Protein AF-A0A179GJX8-F1 (afdb_monomer_lite)

Secondary structure (DSSP, 8-state):
-HHHHHHHHHHHHHHHHHHHHHHHHHHHHHHHHHHHHT------HHHHHHHHHHHHHHHHHHHHHHTT-BS---TTTGGGS-TTHHHH-SHHHHHHHHHHHHHHHIIIIITT-S-TTS-HHHHHHHHHHHHHHHHGGGG--SHHHHHHHHHHHHHHHHHHHHHHHHHHTT-HHHHHHHHHHHHHHHHHHHHTTBPSSPPTTHHHHHHHHHHHHHHHHTTGGG-SS------PPTTS---TTT-PPP---PPPPGGGTTS----------------------TTSTTTHHHHTTTTT---HHHHHHHHHHHHHHHHHHHHHHHTTTSSGGGGGG-SEEEEHHHHHHHHHHHHHHHHTS--SS----TTS-SEEEE-SSEEEEE-TTT--EEEEE-SS----HHHHHHHHHHHHH-TT-HHHHHHHHHHHHHHHHS-HHHHHHHHHHHHHHHHHHHHHHHHHHHHHHHHHHHHHHHHSS----TTHHHHHHHHHHHHHHHHHHHHHHHHHHSHHHHHT--PPPPHHHHHHHHHHHHHHHHHHHHHHHHHTTSSS-SS-------HHHHHHHHGGGS--S----HHHHHHHHHHHHHHHHHHH-TT--HHHHB-SGGGGGGTSPPP-S-GGGS-SEEEE-SSSHHHHHHHHTT----TT--TTPEEEEEEEE-SS-TTS-EE--HHHHHHHHHTTT-SSEEEEEEEEE-TTSS-EEEEEESTHHHHHTTSEEEETTTTEEEE--

Structure (mmCIF, N/CA/C/O backbone):
data_AF-A0A179GJX8-F1
#
_entry.id   AF-A0A179GJX8-F1
#
loop_
_atom_site.group_PDB
_atom_site.id
_atom_site.type_symbol
_atom_site.label_atom_id
_atom_site.label_alt_id
_atom_site.label_comp_id
_atom_site.label_asym_id
_atom_site.label_entity_id
_atom_site.label_seq_id
_atom_site.pdbx_PDB_ins_code
_atom_site.Cartn_x
_atom_site.Cartn_y
_atom_site.Cartn_z
_atom_site.occupancy
_atom_site.B_iso_or_equiv
_atom_site.auth_seq_id
_atom_site.auth_comp_id
_atom_site.auth_asym_id
_atom_site.auth_atom_id
_atom_site.pdbx_PDB_model_num
ATOM 1 N N . MET A 1 1 ? -10.638 -59.135 61.154 1.00 53.75 1 MET A N 1
ATOM 2 C CA . MET A 1 1 ? -10.269 -59.467 59.758 1.00 53.75 1 MET A CA 1
ATOM 3 C C . MET A 1 1 ? -9.976 -58.247 58.874 1.00 53.75 1 MET A C 1
ATOM 5 O O . MET A 1 1 ? -9.073 -58.358 58.064 1.00 53.75 1 MET A O 1
ATOM 9 N N . GLY A 1 2 ? -10.603 -57.072 59.049 1.00 57.56 2 GLY A N 1
ATOM 10 C CA . GLY A 1 2 ? -10.430 -55.933 58.114 1.00 57.56 2 GLY A CA 1
ATOM 11 C C . GLY A 1 2 ? -9.071 -55.199 58.076 1.00 57.56 2 GLY A C 1
ATOM 12 O O . GLY A 1 2 ? -8.809 -54.467 57.133 1.00 57.56 2 GLY A O 1
ATOM 13 N N . ASN A 1 3 ? -8.172 -55.381 59.051 1.00 59.50 3 ASN A N 1
ATOM 14 C CA . ASN A 1 3 ? -6.909 -54.614 59.110 1.00 59.50 3 ASN A CA 1
ATOM 15 C C . ASN A 1 3 ? -5.801 -55.181 58.183 1.00 59.50 3 ASN A C 1
ATOM 17 O O . ASN A 1 3 ? -4.917 -54.456 57.735 1.00 59.50 3 ASN A O 1
ATOM 21 N N . LEU A 1 4 ? -5.859 -56.476 57.848 1.00 67.50 4 LEU A N 1
ATOM 22 C CA . LEU A 1 4 ? -4.902 -57.116 56.929 1.00 67.50 4 LEU A CA 1
ATOM 23 C C . LEU A 1 4 ? -5.184 -56.778 55.459 1.00 67.50 4 LEU A C 1
ATOM 25 O O . LEU A 1 4 ? -4.252 -56.599 54.679 1.00 67.50 4 LEU A O 1
ATOM 29 N N . GLU A 1 5 ? -6.456 -56.646 55.095 1.00 67.19 5 GLU A N 1
ATOM 30 C CA . GLU A 1 5 ? -6.888 -56.358 53.725 1.00 67.19 5 GLU A CA 1
ATOM 31 C C . GLU A 1 5 ? -6.576 -54.912 53.318 1.00 67.19 5 GLU A C 1
ATOM 33 O O . GLU A 1 5 ? -6.056 -54.670 52.231 1.00 67.19 5 GLU A O 1
ATOM 38 N N . VAL A 1 6 ? -6.751 -53.961 54.242 1.00 75.75 6 VAL A N 1
ATOM 39 C CA . VAL A 1 6 ? -6.352 -52.557 54.044 1.00 75.75 6 VAL A CA 1
ATOM 40 C C . VAL A 1 6 ? -4.839 -52.426 53.858 1.00 75.75 6 VAL A C 1
ATOM 42 O O . VAL A 1 6 ? -4.387 -51.699 52.976 1.00 75.75 6 VAL A O 1
ATOM 45 N N . LYS A 1 7 ? -4.035 -53.161 54.640 1.00 78.12 7 LYS A N 1
ATOM 46 C CA . LYS A 1 7 ? -2.575 -53.180 54.457 1.00 78.12 7 LYS A CA 1
ATOM 47 C C . LYS A 1 7 ? -2.188 -53.750 53.099 1.00 78.12 7 LYS A C 1
ATOM 49 O O . LYS A 1 7 ? -1.328 -53.177 52.440 1.00 78.12 7 LYS A O 1
ATOM 54 N N . ARG A 1 8 ? -2.827 -54.839 52.668 1.00 81.56 8 ARG A N 1
ATOM 55 C CA . ARG A 1 8 ? -2.578 -55.432 51.350 1.00 81.56 8 ARG A CA 1
ATOM 56 C C . ARG A 1 8 ? -2.873 -54.438 50.227 1.00 81.56 8 ARG A C 1
ATOM 58 O O . ARG A 1 8 ? -1.997 -54.206 49.406 1.00 81.56 8 ARG A O 1
ATOM 65 N N . LEU A 1 9 ? -4.040 -53.791 50.249 1.00 77.00 9 LEU A N 1
ATOM 66 C CA . LEU A 1 9 ? -4.412 -52.774 49.257 1.00 77.00 9 LEU A CA 1
ATOM 67 C C . LEU A 1 9 ? -3.448 -51.579 49.253 1.00 77.00 9 LEU A C 1
ATOM 69 O O . LEU A 1 9 ? -3.100 -51.071 48.190 1.00 77.00 9 LEU A O 1
ATOM 73 N N . TYR A 1 10 ? -2.967 -51.157 50.425 1.00 81.31 10 TYR A N 1
ATOM 74 C CA . TYR A 1 10 ? -1.963 -50.099 50.535 1.00 81.31 10 TYR A CA 1
ATOM 75 C C . TYR A 1 10 ? -0.618 -50.496 49.902 1.00 81.31 10 TYR A C 1
ATOM 77 O O . TYR A 1 10 ? -0.030 -49.707 49.162 1.00 81.31 10 TYR A O 1
ATOM 85 N N . PHE A 1 11 ? -0.125 -51.712 50.163 1.00 86.56 11 PHE A N 1
ATOM 86 C CA . PHE A 1 11 ? 1.140 -52.189 49.594 1.00 86.56 11 PHE A CA 1
ATOM 87 C C . PHE A 1 11 ? 1.039 -52.495 48.094 1.00 86.56 11 PHE A C 1
ATOM 89 O O . PHE A 1 11 ? 1.958 -52.141 47.354 1.00 86.56 11 PHE A O 1
ATOM 96 N N . ASP A 1 12 ? -0.082 -53.055 47.632 1.00 84.31 12 ASP A N 1
ATOM 97 C CA . ASP A 1 12 ? -0.347 -53.273 46.205 1.00 84.31 12 ASP A CA 1
ATOM 98 C C . ASP A 1 12 ? -0.409 -51.925 45.463 1.00 84.31 12 ASP A C 1
ATOM 100 O O . ASP A 1 12 ? 0.271 -51.748 44.450 1.00 84.31 12 ASP A O 1
ATOM 104 N N . GLY A 1 13 ? -1.108 -50.926 46.020 1.00 83.19 13 GLY A N 1
ATOM 105 C CA . GLY A 1 13 ? -1.135 -49.564 45.476 1.00 83.19 13 GLY A CA 1
ATOM 106 C C . GLY A 1 13 ? 0.248 -48.907 45.440 1.00 83.19 13 GLY A C 1
ATOM 107 O O . GLY A 1 13 ? 0.630 -48.315 44.432 1.00 83.19 13 GLY A O 1
ATOM 108 N N . LYS A 1 14 ? 1.050 -49.069 46.501 1.00 87.94 14 LYS A N 1
ATOM 109 C CA . LYS A 1 14 ? 2.432 -48.567 46.540 1.00 87.94 14 LYS A CA 1
ATOM 110 C C . LYS A 1 14 ? 3.302 -49.205 45.451 1.00 87.94 14 LYS A C 1
ATOM 112 O O . LYS A 1 14 ? 4.058 -48.494 44.796 1.00 87.94 14 LYS A O 1
ATOM 117 N N . SER A 1 15 ? 3.166 -50.512 45.222 1.00 87.38 15 SER A N 1
ATOM 118 C CA . SER A 1 15 ? 3.935 -51.225 44.193 1.00 87.38 15 SER A CA 1
ATOM 119 C C . SER A 1 15 ? 3.609 -50.753 42.768 1.00 87.38 15 SER A C 1
ATOM 121 O O . SER A 1 15 ? 4.524 -50.534 41.975 1.00 87.38 15 SER A O 1
ATOM 123 N N . GLN A 1 16 ? 2.329 -50.496 42.463 1.00 84.75 16 GLN A N 1
ATOM 124 C CA . GLN A 1 16 ? 1.913 -49.934 41.173 1.00 84.75 16 GLN A CA 1
ATOM 125 C C . GLN A 1 16 ? 2.453 -48.519 40.959 1.00 84.75 16 GLN A C 1
ATOM 127 O O . GLN A 1 16 ? 2.903 -48.195 39.860 1.00 84.75 16 GLN A O 1
ATOM 132 N N . ILE A 1 17 ? 2.443 -47.684 42.002 1.00 84.56 17 ILE A N 1
ATOM 133 C CA . ILE A 1 17 ? 2.997 -46.325 41.936 1.00 84.56 17 ILE A CA 1
ATOM 134 C C . ILE A 1 17 ? 4.505 -46.371 41.650 1.00 84.56 17 ILE A C 1
ATOM 136 O O . ILE A 1 17 ? 4.984 -45.616 40.806 1.00 84.56 17 ILE A O 1
ATOM 140 N N . GLU A 1 18 ? 5.248 -47.270 42.300 1.00 88.44 18 GLU A N 1
ATOM 141 C CA . GLU A 1 18 ? 6.689 -47.451 42.071 1.00 88.44 18 GLU A CA 1
ATOM 142 C C . GLU A 1 18 ? 6.979 -47.901 40.623 1.00 88.44 18 GLU A C 1
ATOM 144 O O . GLU A 1 18 ? 7.872 -47.366 39.965 1.00 88.44 18 GLU A O 1
ATOM 149 N N . GLN A 1 19 ? 6.172 -48.826 40.086 1.00 88.81 19 GLN A N 1
ATOM 150 C CA . GLN A 1 19 ? 6.297 -49.314 38.709 1.00 88.81 19 GLN A CA 1
ATOM 151 C C . GLN A 1 19 ? 6.002 -48.221 37.670 1.00 88.81 19 GLN A C 1
ATOM 153 O O . GLN A 1 19 ? 6.763 -48.052 36.714 1.00 88.81 19 GLN A O 1
ATOM 158 N N . LEU A 1 20 ? 4.925 -47.453 37.863 1.00 86.25 20 LEU A N 1
ATOM 159 C CA . LEU A 1 20 ? 4.584 -46.311 37.007 1.00 86.25 20 LEU A CA 1
ATOM 160 C C . LEU A 1 20 ? 5.682 -45.244 37.048 1.00 86.25 20 LEU A C 1
ATOM 162 O O . LEU A 1 20 ? 6.050 -44.695 36.011 1.00 86.25 20 LEU A O 1
ATOM 166 N N . ARG A 1 21 ? 6.260 -44.986 38.227 1.00 86.81 21 ARG A N 1
ATOM 167 C CA . ARG A 1 21 ? 7.364 -44.034 38.387 1.00 86.81 21 ARG A CA 1
ATOM 168 C C . ARG A 1 21 ? 8.608 -44.460 37.600 1.00 86.81 21 ARG A C 1
ATOM 170 O O . ARG A 1 21 ? 9.191 -43.624 36.915 1.00 86.81 21 ARG A O 1
ATOM 177 N N . GLY A 1 22 ? 8.957 -45.748 37.617 1.00 89.50 22 GLY A N 1
ATOM 178 C CA . GLY A 1 22 ? 10.059 -46.288 36.809 1.00 89.50 22 GLY A CA 1
ATOM 179 C C . GLY A 1 22 ? 9.810 -46.206 35.294 1.00 89.50 22 GLY A C 1
ATOM 180 O O . GLY A 1 22 ? 10.726 -45.907 34.523 1.00 89.50 22 GLY A O 1
ATOM 181 N N . GLN A 1 23 ? 8.564 -46.401 34.843 1.00 86.25 23 GLN A N 1
ATOM 182 C CA . GLN A 1 23 ? 8.194 -46.198 33.434 1.00 86.25 23 GLN A CA 1
ATOM 183 C C . GLN A 1 23 ? 8.315 -44.729 33.012 1.00 86.25 23 GLN A C 1
ATOM 185 O O . GLN A 1 23 ? 8.828 -44.448 31.928 1.00 86.25 23 GLN A O 1
ATOM 190 N N . VAL A 1 24 ? 7.898 -43.795 33.872 1.00 87.19 24 VAL A N 1
ATOM 191 C CA . VAL A 1 24 ? 8.054 -42.354 33.631 1.00 87.19 24 VAL A CA 1
ATOM 192 C C . VAL A 1 24 ? 9.530 -41.978 33.511 1.00 87.19 24 VAL A C 1
ATOM 194 O O . VAL A 1 24 ? 9.891 -41.287 32.565 1.00 87.19 24 VAL A O 1
ATOM 197 N N . GLU A 1 25 ? 10.394 -42.470 34.400 1.00 86.25 25 GLU A N 1
ATOM 198 C CA . GLU A 1 25 ? 11.838 -42.203 34.348 1.00 86.25 25 GLU A CA 1
ATOM 199 C C . GLU A 1 25 ? 12.485 -42.762 33.069 1.00 86.25 25 GLU A C 1
ATOM 201 O O . GLU A 1 25 ? 13.271 -42.086 32.405 1.00 86.25 25 GLU A O 1
ATOM 206 N N . THR A 1 26 ? 12.089 -43.968 32.651 1.00 83.69 26 THR A N 1
ATOM 207 C CA . THR A 1 26 ? 12.569 -44.579 31.399 1.00 83.69 26 THR A CA 1
ATOM 208 C C . THR A 1 26 ? 12.150 -43.758 30.176 1.00 83.69 26 THR A C 1
ATOM 210 O O . THR A 1 26 ? 12.967 -43.500 29.291 1.00 83.69 26 THR A O 1
ATOM 213 N N . LEU A 1 27 ? 10.893 -43.304 30.133 1.00 81.00 27 LEU A N 1
ATOM 214 C CA . LEU A 1 27 ? 10.385 -42.443 29.062 1.00 81.00 27 LEU A CA 1
ATOM 215 C C . LEU A 1 27 ? 11.071 -41.075 29.064 1.00 81.00 27 LEU A C 1
ATOM 217 O O . LEU A 1 27 ? 11.424 -40.571 28.001 1.00 81.00 27 LEU A O 1
ATOM 221 N N . GLN A 1 28 ? 11.313 -40.493 30.238 1.00 77.75 28 GLN A N 1
ATOM 222 C CA . GLN A 1 28 ? 12.055 -39.241 30.372 1.00 77.75 28 GLN A CA 1
ATOM 223 C C . GLN A 1 28 ? 13.483 -39.378 29.839 1.00 77.75 28 GLN A C 1
ATOM 225 O O . GLN A 1 28 ? 13.916 -38.526 29.066 1.00 77.75 28 GLN A O 1
ATOM 230 N N . ASN A 1 29 ? 14.178 -40.472 30.161 1.00 75.06 29 ASN A N 1
ATOM 231 C CA . ASN A 1 29 ? 15.522 -40.750 29.651 1.00 75.06 29 ASN A CA 1
ATOM 232 C C . ASN A 1 29 ? 15.531 -41.001 28.135 1.00 75.06 29 ASN A C 1
ATOM 234 O O . ASN A 1 29 ? 16.416 -40.507 27.436 1.00 75.06 29 ASN A O 1
ATOM 238 N N . ALA A 1 30 ? 14.530 -41.702 27.594 1.00 72.06 30 ALA A N 1
ATOM 239 C CA . ALA A 1 30 ? 14.387 -41.899 26.150 1.00 72.06 30 ALA A CA 1
ATOM 240 C C . ALA A 1 30 ? 14.127 -40.574 25.409 1.00 72.06 30 ALA A C 1
ATOM 242 O O . ALA A 1 30 ? 14.771 -40.297 24.397 1.00 72.06 30 ALA A O 1
ATOM 243 N N . VAL A 1 31 ? 13.248 -39.718 25.942 1.00 70.94 31 VAL A N 1
ATOM 244 C CA . VAL A 1 31 ? 12.970 -38.376 25.401 1.00 70.94 31 VAL A CA 1
ATOM 245 C C . VAL A 1 31 ? 14.193 -37.463 25.521 1.00 70.94 31 VAL A C 1
ATOM 247 O O . VAL A 1 31 ? 14.487 -36.714 24.591 1.00 70.94 31 VAL A O 1
ATOM 250 N N . ALA A 1 32 ? 14.936 -37.526 26.629 1.00 60.34 32 ALA A N 1
ATOM 251 C CA . ALA A 1 32 ? 16.174 -36.771 26.815 1.00 60.34 32 ALA A CA 1
ATOM 252 C C . ALA A 1 32 ? 17.252 -37.197 25.808 1.00 60.34 32 ALA A C 1
ATOM 254 O O . ALA A 1 32 ? 17.848 -36.340 25.157 1.00 60.34 32 ALA A O 1
ATOM 255 N N . ASN A 1 33 ? 17.446 -38.503 25.605 1.00 63.94 33 ASN A N 1
ATOM 256 C CA . ASN A 1 33 ? 18.374 -39.032 24.602 1.00 63.94 33 ASN A CA 1
ATOM 257 C C . ASN A 1 33 ? 17.953 -38.667 23.173 1.00 63.94 33 ASN A C 1
ATOM 259 O O . ASN A 1 33 ? 18.800 -38.279 22.371 1.00 63.94 33 ASN A O 1
ATOM 263 N N . GLN A 1 34 ? 16.652 -38.702 22.867 1.00 61.28 34 GLN A N 1
ATOM 264 C CA . GLN A 1 34 ? 16.126 -38.235 21.585 1.00 61.28 34 GLN A CA 1
ATOM 265 C C . GLN A 1 34 ? 16.444 -36.748 21.368 1.00 61.28 34 GLN A C 1
ATOM 267 O O . GLN A 1 34 ? 16.989 -36.390 20.326 1.00 61.28 34 GLN A O 1
ATOM 272 N N . ARG A 1 35 ? 16.190 -35.896 22.372 1.00 57.59 35 ARG A N 1
ATOM 273 C CA . ARG A 1 35 ? 16.497 -34.455 22.330 1.00 57.59 35 ARG A CA 1
ATOM 274 C C . ARG A 1 35 ? 17.991 -34.177 22.162 1.00 57.59 35 ARG A C 1
ATOM 276 O O . ARG A 1 35 ? 18.354 -33.296 21.384 1.00 57.59 35 ARG A O 1
ATOM 283 N N . MET A 1 36 ? 18.846 -34.943 22.842 1.00 47.41 36 MET A N 1
ATOM 284 C CA . MET A 1 36 ? 20.302 -34.844 22.698 1.00 47.41 36 MET A CA 1
ATOM 285 C C . MET A 1 36 ? 20.769 -35.274 21.300 1.00 47.41 36 MET A C 1
ATOM 287 O O . MET A 1 36 ? 21.602 -34.590 20.716 1.00 47.41 36 MET A O 1
ATOM 291 N N . SER A 1 37 ? 20.191 -36.331 20.715 1.00 51.16 37 SER A N 1
ATOM 292 C CA . SER A 1 37 ? 20.535 -36.782 19.353 1.00 51.16 37 SER A CA 1
ATOM 293 C C . SER A 1 37 ? 20.114 -35.807 18.241 1.00 51.16 37 SER A C 1
ATOM 295 O O . SER A 1 37 ? 20.730 -35.777 17.182 1.00 51.16 37 SER A O 1
ATOM 297 N N . THR A 1 38 ? 19.105 -34.962 18.483 1.00 52.00 38 THR A N 1
ATOM 298 C CA . THR A 1 38 ? 18.654 -33.908 17.550 1.00 52.00 38 THR A CA 1
ATOM 299 C C . THR A 1 38 ? 19.397 -32.575 17.690 1.00 52.00 38 THR A C 1
ATOM 301 O O . THR A 1 38 ? 19.155 -31.653 16.914 1.00 52.00 38 THR A O 1
ATOM 304 N N . SER A 1 39 ? 20.285 -32.441 18.676 1.00 45.22 39 SER A N 1
ATOM 305 C CA . SER A 1 39 ? 20.996 -31.197 18.982 1.00 45.22 39 SER A CA 1
ATOM 306 C C . SER A 1 39 ? 22.339 -31.135 18.245 1.00 45.22 39 SER A C 1
ATOM 308 O O . SER A 1 39 ? 23.398 -31.341 18.841 1.00 45.22 39 SER A O 1
ATOM 310 N N . HIS A 1 40 ? 22.317 -30.796 16.957 1.00 54.34 40 HIS A N 1
ATOM 311 C CA . HIS A 1 40 ? 23.515 -30.328 16.261 1.00 54.34 40 HIS A CA 1
ATOM 312 C C . HIS A 1 40 ? 23.444 -28.809 16.043 1.00 54.34 40 HIS A C 1
ATOM 314 O O . HIS A 1 40 ? 22.478 -28.295 15.501 1.00 54.34 40 HIS A O 1
ATOM 320 N N . THR A 1 41 ? 24.473 -28.124 16.562 1.00 55.84 41 THR A N 1
ATOM 321 C CA . THR A 1 41 ? 24.857 -26.704 16.403 1.00 55.84 41 THR A CA 1
ATOM 322 C C . THR A 1 41 ? 23.729 -25.686 16.229 1.00 55.84 41 THR A C 1
ATOM 324 O O . THR A 1 41 ? 23.311 -25.421 15.108 1.00 55.84 41 THR A O 1
ATOM 327 N N . MET A 1 42 ? 23.349 -25.028 17.326 1.00 61.97 42 MET A N 1
ATOM 328 C CA . MET A 1 42 ? 22.407 -23.910 17.309 1.00 61.97 42 MET A CA 1
ATOM 329 C C . MET A 1 42 ? 23.176 -22.598 17.444 1.00 61.97 42 MET A C 1
ATOM 331 O O . MET A 1 42 ? 23.763 -22.334 18.496 1.00 61.97 42 MET A O 1
ATOM 335 N N . TRP A 1 43 ? 23.196 -21.777 16.392 1.00 75.69 43 TRP A N 1
ATOM 336 C CA . TRP A 1 43 ? 23.375 -20.347 16.644 1.00 75.69 43 TRP A CA 1
ATOM 337 C C . TRP A 1 43 ? 22.138 -19.885 17.410 1.00 75.69 43 TRP A C 1
ATOM 339 O O . TRP A 1 43 ? 21.014 -20.227 17.038 1.00 75.69 43 TRP A O 1
ATOM 349 N N . ASP A 1 44 ? 22.337 -19.163 18.509 1.00 79.69 44 ASP A N 1
ATOM 350 C CA . ASP A 1 44 ? 21.213 -18.563 19.217 1.00 79.69 44 ASP A CA 1
ATOM 351 C C . ASP A 1 44 ? 20.594 -17.428 18.377 1.00 79.69 44 ASP A C 1
ATOM 353 O O . ASP A 1 44 ? 21.122 -17.013 17.337 1.00 79.69 44 ASP A O 1
ATOM 357 N N . ASP A 1 45 ? 19.429 -16.938 18.799 1.00 82.00 45 ASP A N 1
ATOM 358 C CA . ASP A 1 45 ? 18.725 -15.878 18.067 1.00 82.00 45 ASP A CA 1
ATOM 359 C C . ASP A 1 45 ? 19.550 -14.589 17.986 1.00 82.00 45 ASP A C 1
ATOM 361 O O . ASP A 1 45 ? 19.454 -13.844 17.008 1.00 82.00 45 ASP A O 1
ATOM 365 N N . ASN A 1 46 ? 20.414 -14.347 18.972 1.00 86.56 46 ASN A N 1
ATOM 366 C CA . ASN A 1 46 ? 21.283 -13.182 19.010 1.00 86.56 46 ASN A CA 1
ATOM 367 C C . ASN A 1 46 ? 22.426 -13.277 17.980 1.00 86.56 46 ASN A C 1
ATOM 369 O O . ASN A 1 46 ? 22.756 -12.285 17.329 1.00 86.56 46 ASN A O 1
ATOM 373 N N . GLU A 1 47 ? 22.996 -14.461 17.765 1.00 88.25 47 GLU A N 1
ATOM 374 C CA . GLU A 1 47 ? 23.983 -14.745 16.722 1.00 88.25 47 GLU A CA 1
ATOM 375 C C . GLU A 1 47 ? 23.376 -14.597 15.324 1.00 88.25 47 GLU A C 1
ATOM 377 O O . GLU A 1 47 ? 23.968 -13.932 14.465 1.00 88.25 47 GLU A O 1
ATOM 382 N N . TYR A 1 48 ? 22.174 -15.142 15.092 1.00 88.38 48 TYR A N 1
ATOM 383 C CA . TYR A 1 48 ? 21.460 -14.930 13.827 1.00 88.38 48 TYR A CA 1
ATOM 384 C C . TYR A 1 48 ? 21.184 -13.448 13.590 1.00 88.38 48 TYR A C 1
ATOM 386 O O . TYR A 1 48 ? 21.538 -12.921 12.532 1.00 88.38 48 TYR A O 1
ATOM 394 N N . THR A 1 49 ? 20.639 -12.762 14.594 1.00 89.38 49 THR A N 1
ATOM 395 C CA . THR A 1 49 ? 20.384 -11.317 14.551 1.00 89.38 49 THR A CA 1
ATOM 396 C C . THR A 1 49 ? 21.661 -10.549 14.219 1.00 89.38 49 THR A C 1
ATOM 398 O O . THR A 1 49 ? 21.686 -9.736 13.297 1.00 89.38 49 THR A O 1
ATOM 401 N N . THR A 1 50 ? 22.772 -10.857 14.890 1.00 93.44 50 THR A N 1
ATOM 402 C CA . THR A 1 50 ? 24.067 -10.203 14.666 1.00 93.44 50 THR A CA 1
ATOM 403 C C . THR A 1 50 ? 24.579 -10.413 13.241 1.00 93.44 50 THR A C 1
ATOM 405 O O . THR A 1 50 ? 25.076 -9.474 12.613 1.00 93.44 50 THR A O 1
ATOM 408 N N . ARG A 1 51 ? 24.458 -11.624 12.689 1.00 93.62 51 ARG A N 1
ATOM 409 C CA . ARG A 1 51 ? 24.937 -11.943 11.334 1.00 93.62 51 ARG A CA 1
ATOM 410 C C . ARG A 1 51 ? 24.072 -11.318 10.247 1.00 93.62 51 ARG A C 1
ATOM 412 O O . ARG A 1 51 ? 24.627 -10.739 9.311 1.00 93.62 51 ARG A O 1
ATOM 419 N N . PHE A 1 52 ? 22.749 -11.359 10.389 1.00 93.19 52 PHE A N 1
ATOM 420 C CA . PHE A 1 52 ? 21.845 -10.661 9.474 1.00 93.19 52 PHE A CA 1
ATOM 421 C C . PHE A 1 52 ? 22.015 -9.140 9.557 1.00 93.19 52 PHE A C 1
ATOM 423 O O . PHE A 1 52 ? 22.019 -8.481 8.519 1.00 93.19 52 PHE A O 1
ATOM 430 N N . ASN A 1 53 ? 22.281 -8.580 10.741 1.00 93.69 53 ASN A N 1
ATOM 431 C CA . ASN A 1 53 ? 22.604 -7.160 10.896 1.00 93.69 53 ASN A CA 1
ATOM 432 C C . ASN A 1 53 ? 23.925 -6.783 10.213 1.00 93.69 53 ASN A C 1
ATOM 434 O O . ASN A 1 53 ? 23.995 -5.751 9.546 1.00 93.69 53 ASN A O 1
ATOM 438 N N . ARG A 1 54 ? 24.960 -7.632 10.298 1.00 95.94 54 ARG A N 1
ATOM 439 C CA . ARG A 1 54 ? 26.218 -7.436 9.551 1.00 95.94 54 ARG A CA 1
ATOM 440 C C . ARG A 1 54 ? 25.999 -7.484 8.040 1.00 95.94 54 ARG A C 1
ATOM 442 O O . ARG A 1 54 ? 26.507 -6.615 7.335 1.00 95.94 54 ARG A O 1
ATOM 449 N N . LEU A 1 55 ? 25.217 -8.450 7.552 1.00 96.94 55 LEU A N 1
ATOM 450 C CA . LEU A 1 55 ? 24.856 -8.553 6.135 1.00 96.94 55 LEU A CA 1
ATOM 451 C C . LEU A 1 55 ? 24.076 -7.313 5.668 1.00 96.94 55 LEU A C 1
ATOM 453 O O . LEU A 1 55 ? 24.440 -6.693 4.672 1.00 96.94 55 LEU A O 1
ATOM 457 N N . SER A 1 56 ? 23.059 -6.900 6.426 1.00 94.38 56 SER A N 1
ATOM 458 C CA . SER A 1 56 ? 22.266 -5.692 6.163 1.00 94.38 56 SER A CA 1
ATOM 459 C C . SER A 1 56 ? 23.133 -4.427 6.148 1.00 94.38 56 SER A C 1
ATOM 461 O O . SER A 1 56 ? 22.993 -3.585 5.258 1.00 94.38 56 SER A O 1
ATOM 463 N N . GLY A 1 57 ? 24.088 -4.314 7.078 1.00 95.00 57 GLY A N 1
ATOM 464 C CA . GLY A 1 57 ? 25.053 -3.217 7.135 1.00 95.00 57 GLY A CA 1
ATOM 465 C C . GLY A 1 57 ? 25.982 -3.165 5.918 1.00 95.00 57 GLY A C 1
ATOM 466 O O . GLY A 1 57 ? 26.180 -2.089 5.350 1.00 95.00 57 GLY A O 1
ATOM 467 N N . ALA A 1 58 ? 26.500 -4.314 5.472 1.00 96.69 58 ALA A N 1
ATOM 468 C CA . ALA A 1 58 ? 27.332 -4.406 4.271 1.00 96.69 58 ALA A CA 1
ATOM 469 C C . ALA A 1 58 ? 26.551 -4.004 3.006 1.00 96.69 58 ALA A C 1
ATOM 471 O O . ALA A 1 58 ? 27.032 -3.195 2.211 1.00 96.69 58 ALA A O 1
ATOM 472 N N . ILE A 1 59 ? 25.309 -4.486 2.870 1.00 96.94 59 ILE A N 1
ATOM 473 C CA . ILE A 1 59 ? 24.404 -4.112 1.774 1.00 96.94 59 ILE A CA 1
ATOM 474 C C . ILE A 1 59 ? 24.108 -2.607 1.797 1.00 96.94 59 ILE A C 1
ATOM 476 O O . ILE A 1 59 ? 24.148 -1.954 0.756 1.00 96.94 59 ILE A O 1
ATOM 480 N N . ASN A 1 60 ? 23.851 -2.030 2.973 1.00 94.88 60 ASN A N 1
ATOM 481 C CA . ASN A 1 60 ? 23.605 -0.596 3.115 1.00 94.88 60 ASN A CA 1
ATOM 482 C C . ASN A 1 60 ? 24.824 0.249 2.709 1.00 94.88 60 ASN A C 1
ATOM 484 O O . ASN A 1 60 ? 24.660 1.269 2.044 1.00 94.88 60 ASN A O 1
ATOM 488 N N . ASN A 1 61 ? 26.038 -0.181 3.064 1.00 94.56 61 ASN A N 1
ATOM 489 C CA . ASN A 1 61 ? 27.271 0.505 2.673 1.00 94.56 61 ASN A CA 1
ATOM 490 C C . ASN A 1 61 ? 27.457 0.492 1.146 1.00 94.56 61 ASN A C 1
ATOM 492 O O . ASN A 1 61 ? 27.604 1.552 0.537 1.00 94.56 61 ASN A O 1
ATOM 496 N N . LEU A 1 62 ? 27.340 -0.682 0.510 1.00 95.25 62 LEU A N 1
ATOM 497 C CA . LEU A 1 62 ? 27.380 -0.793 -0.952 1.00 95.25 62 LEU A CA 1
ATOM 498 C C . LEU A 1 62 ? 26.327 0.111 -1.606 1.00 95.25 62 LEU A C 1
ATOM 500 O O . LEU A 1 62 ? 26.655 0.913 -2.480 1.00 95.25 62 LEU A O 1
ATOM 504 N N . ALA A 1 63 ? 25.075 0.009 -1.158 1.00 94.06 63 ALA A N 1
ATOM 505 C CA . ALA A 1 63 ? 23.965 0.769 -1.715 1.00 94.06 63 ALA A CA 1
ATOM 506 C C . ALA A 1 63 ? 24.165 2.284 -1.572 1.00 94.06 63 ALA A C 1
ATOM 508 O O . ALA A 1 63 ? 23.867 3.044 -2.493 1.00 94.06 63 ALA A O 1
ATOM 509 N N . PHE A 1 64 ? 24.719 2.729 -0.441 1.00 91.62 64 PHE A N 1
ATOM 510 C CA . PHE A 1 64 ? 25.085 4.122 -0.241 1.00 91.62 64 PHE A CA 1
ATOM 511 C C . PHE A 1 64 ? 26.173 4.551 -1.228 1.00 91.62 64 PHE A C 1
ATOM 513 O O . PHE A 1 64 ? 26.040 5.615 -1.830 1.00 91.62 64 PHE A O 1
ATOM 520 N N . ASN A 1 65 ? 27.213 3.745 -1.445 1.00 91.56 65 ASN A N 1
ATOM 521 C CA . ASN A 1 65 ? 28.318 4.098 -2.343 1.00 91.56 65 ASN A CA 1
ATOM 522 C C . ASN A 1 65 ? 27.876 4.227 -3.806 1.00 91.56 65 ASN A C 1
ATOM 524 O O . ASN A 1 65 ? 28.333 5.134 -4.495 1.00 91.56 65 ASN A O 1
ATOM 528 N N . ILE A 1 66 ? 26.940 3.390 -4.262 1.00 92.31 66 ILE A N 1
ATOM 529 C CA . ILE A 1 66 ? 26.459 3.411 -5.655 1.00 92.31 66 ILE A CA 1
ATOM 530 C C . ILE A 1 66 ? 25.284 4.374 -5.897 1.00 92.31 66 ILE A C 1
ATOM 532 O O . ILE A 1 66 ? 24.864 4.549 -7.038 1.00 92.31 66 ILE A O 1
ATOM 536 N N . ARG A 1 67 ? 24.744 5.032 -4.858 1.00 91.19 67 ARG A N 1
ATOM 537 C CA . ARG A 1 67 ? 23.479 5.801 -4.918 1.00 91.19 67 ARG A CA 1
ATOM 538 C C . ARG A 1 67 ? 23.416 6.910 -5.978 1.00 91.19 67 ARG A C 1
ATOM 540 O O . ARG A 1 67 ? 22.323 7.294 -6.377 1.00 91.19 67 ARG A O 1
ATOM 547 N N . LYS A 1 68 ? 24.561 7.440 -6.420 1.00 89.12 68 LYS A N 1
ATOM 548 C CA . LYS A 1 68 ? 24.651 8.507 -7.439 1.00 89.12 68 LYS A CA 1
ATOM 549 C C . LYS A 1 68 ? 25.013 7.992 -8.834 1.00 89.12 68 LYS A C 1
ATOM 551 O O . LYS A 1 68 ? 25.116 8.780 -9.765 1.00 89.12 68 LYS A O 1
ATOM 556 N N . ASN A 1 69 ? 25.253 6.694 -8.976 1.00 88.50 69 ASN A N 1
ATOM 557 C CA . ASN A 1 69 ? 25.827 6.103 -10.181 1.00 88.50 69 ASN A CA 1
ATOM 558 C C . ASN A 1 69 ? 24.818 5.266 -10.962 1.00 88.50 69 ASN A C 1
ATOM 560 O O . ASN A 1 69 ? 25.224 4.478 -11.805 1.00 88.50 69 ASN A O 1
ATOM 564 N N . TRP A 1 70 ? 23.527 5.421 -10.691 1.00 88.38 70 TRP A N 1
ATOM 565 C CA . TRP A 1 70 ? 22.475 4.721 -11.412 1.00 88.38 70 TRP A CA 1
ATOM 566 C C . TRP A 1 70 ? 22.260 5.331 -12.794 1.00 88.38 70 TRP A C 1
ATOM 568 O O . TRP A 1 70 ? 22.211 6.551 -12.944 1.00 88.38 70 TRP A O 1
ATOM 578 N N . ARG A 1 71 ? 22.114 4.455 -13.784 1.00 84.56 71 ARG A N 1
ATOM 579 C CA . ARG A 1 71 ? 21.724 4.778 -15.155 1.00 84.56 71 ARG A CA 1
ATOM 580 C C . ARG A 1 71 ? 20.225 4.588 -15.355 1.00 84.56 71 ARG A C 1
ATOM 582 O O . ARG A 1 71 ? 19.573 5.437 -15.946 1.00 84.56 71 ARG A O 1
ATOM 589 N N . CYS A 1 72 ? 19.692 3.466 -14.875 1.00 83.12 72 CYS A N 1
ATOM 590 C CA . CYS A 1 72 ? 18.282 3.111 -15.000 1.00 83.12 72 CYS A CA 1
ATOM 591 C C . CYS A 1 72 ? 17.843 2.193 -13.848 1.00 83.12 72 CYS A C 1
ATOM 593 O O . CYS A 1 72 ? 18.680 1.691 -13.095 1.00 83.12 72 CYS A O 1
ATOM 595 N N . LEU A 1 73 ? 16.532 1.984 -13.702 1.00 83.56 73 LEU A N 1
ATOM 596 C CA . LEU A 1 73 ? 15.946 1.120 -12.674 1.00 83.56 73 LEU A CA 1
ATOM 597 C C . LEU A 1 73 ? 15.483 -0.221 -13.261 1.00 83.56 73 LEU A C 1
ATOM 599 O O . LEU A 1 73 ? 15.095 -0.280 -14.428 1.00 83.56 73 LEU A O 1
ATOM 603 N N . PRO A 1 74 ? 15.458 -1.303 -12.463 1.00 82.12 74 PRO A N 1
ATOM 604 C CA . PRO A 1 74 ? 14.772 -2.527 -12.851 1.00 82.12 74 PRO A CA 1
ATOM 605 C C . PRO A 1 74 ? 13.265 -2.301 -13.031 1.00 82.12 74 PRO A C 1
ATOM 607 O O . PRO A 1 74 ? 12.628 -1.624 -12.224 1.00 82.12 74 PRO A O 1
ATOM 610 N N . GLN A 1 75 ? 12.675 -2.981 -14.015 1.00 75.94 75 GLN A N 1
ATOM 611 C CA . GLN A 1 75 ? 11.256 -2.860 -14.381 1.00 75.94 75 GLN A CA 1
ATOM 612 C C . GLN A 1 75 ? 10.262 -3.063 -13.221 1.00 75.94 75 GLN A C 1
ATOM 614 O O . GLN A 1 75 ? 9.176 -2.495 -13.230 1.00 75.94 75 GLN A O 1
ATOM 619 N N . TRP A 1 76 ? 10.610 -3.884 -12.229 1.00 79.62 76 TRP A N 1
ATOM 620 C CA . TRP A 1 76 ? 9.744 -4.193 -11.085 1.00 79.62 76 TRP A CA 1
ATOM 621 C C . TRP A 1 76 ? 9.758 -3.111 -9.989 1.00 79.62 76 TRP A C 1
ATOM 623 O O . TRP A 1 76 ? 8.922 -3.155 -9.091 1.00 79.62 76 TRP A O 1
ATOM 633 N N . LEU A 1 77 ? 10.692 -2.154 -10.053 1.00 82.44 77 LEU A N 1
ATOM 634 C CA . LEU A 1 77 ? 10.786 -1.011 -9.134 1.00 82.44 77 LEU A CA 1
ATOM 635 C C . LEU A 1 77 ? 10.352 0.309 -9.768 1.00 82.44 77 LEU A C 1
ATOM 637 O O . LEU A 1 77 ? 10.061 1.250 -9.042 1.00 82.44 77 LEU A O 1
ATOM 641 N N . GLU A 1 78 ? 10.291 0.383 -11.094 1.00 73.44 78 GLU A N 1
ATOM 642 C CA . GLU A 1 78 ? 10.031 1.618 -11.840 1.00 73.44 78 GLU A CA 1
ATOM 643 C C . GLU A 1 78 ? 8.742 2.339 -11.400 1.00 73.44 78 GLU A C 1
ATOM 645 O O . GLU A 1 78 ? 8.734 3.558 -11.274 1.00 73.44 78 GLU A O 1
ATOM 650 N N . GLY A 1 79 ? 7.682 1.592 -11.064 1.00 74.44 79 GLY A N 1
ATOM 651 C CA . GLY A 1 79 ? 6.409 2.144 -10.572 1.00 74.44 79 GLY A CA 1
ATOM 652 C C . GLY A 1 79 ? 6.360 2.499 -9.077 1.00 74.44 79 GLY A C 1
ATOM 653 O O . GLY A 1 79 ? 5.338 2.993 -8.608 1.00 74.44 79 GLY A O 1
ATOM 654 N N . TYR A 1 80 ? 7.429 2.240 -8.320 1.00 80.06 80 TYR A N 1
ATOM 655 C CA . TYR A 1 80 ? 7.496 2.419 -6.859 1.00 80.06 80 TYR A CA 1
ATOM 656 C C . TYR A 1 80 ? 8.564 3.434 -6.436 1.00 80.06 80 TYR A C 1
ATOM 658 O O . TYR A 1 80 ? 9.016 3.434 -5.290 1.00 80.06 80 TYR A O 1
ATOM 666 N N . VAL A 1 81 ? 9.002 4.277 -7.370 1.00 80.12 81 VAL A N 1
ATOM 667 C CA . VAL A 1 81 ? 10.094 5.235 -7.189 1.00 80.12 81 VAL A CA 1
ATOM 668 C C . VAL A 1 81 ? 9.664 6.598 -7.733 1.00 80.12 81 VAL A C 1
ATOM 670 O O . VAL A 1 81 ? 8.883 6.676 -8.679 1.00 80.12 81 VAL A O 1
ATOM 673 N N . SER A 1 82 ? 10.143 7.686 -7.125 1.00 80.75 82 SER A N 1
ATOM 674 C CA . SER A 1 82 ? 9.830 9.041 -7.587 1.00 80.75 82 SER A CA 1
ATOM 675 C C . SER A 1 82 ? 10.446 9.334 -8.968 1.00 80.75 82 SER A C 1
ATOM 677 O O . SER A 1 82 ? 11.537 8.859 -9.293 1.00 80.75 82 SER A O 1
ATOM 679 N N . ALA A 1 83 ? 9.777 10.158 -9.785 1.00 70.06 83 ALA A N 1
ATOM 680 C CA . ALA A 1 83 ? 10.225 10.479 -11.147 1.00 70.06 83 ALA A CA 1
ATOM 681 C C . ALA A 1 83 ? 11.609 11.166 -11.201 1.00 70.06 83 ALA A C 1
ATOM 683 O O . ALA A 1 83 ? 12.331 11.053 -12.193 1.00 70.06 83 ALA A O 1
ATOM 684 N N . ASP A 1 84 ? 12.011 11.845 -10.121 1.00 73.12 84 ASP A N 1
ATOM 685 C CA . ASP A 1 84 ? 13.302 12.529 -10.008 1.00 73.12 84 ASP A CA 1
ATOM 686 C C . ASP A 1 84 ? 14.348 11.742 -9.196 1.00 73.12 84 ASP A C 1
ATOM 688 O O . ASP A 1 84 ? 15.458 12.244 -8.980 1.00 73.12 84 ASP A O 1
ATOM 692 N N . ALA A 1 85 ? 14.055 10.506 -8.774 1.00 78.81 85 ALA A N 1
ATOM 693 C CA . ALA A 1 85 ? 14.949 9.698 -7.940 1.00 78.81 85 ALA A CA 1
ATOM 694 C C . ALA A 1 85 ? 16.326 9.488 -8.585 1.00 78.81 85 ALA A C 1
ATOM 696 O O . ALA A 1 85 ? 17.361 9.720 -7.948 1.00 78.81 85 ALA A O 1
ATOM 697 N N . LEU A 1 86 ? 16.332 9.124 -9.875 1.00 78.69 86 LEU A N 1
ATOM 698 C CA . LEU A 1 86 ? 17.548 8.899 -10.662 1.00 78.69 86 LEU A CA 1
ATOM 699 C C . LEU A 1 86 ? 18.395 10.172 -10.791 1.00 78.69 86 LEU A C 1
ATOM 701 O O . LEU A 1 86 ? 19.617 10.104 -10.691 1.00 78.69 86 LEU A O 1
ATOM 705 N N . LYS A 1 87 ? 17.761 11.343 -10.948 1.00 74.69 87 LYS A N 1
ATOM 706 C CA . LYS A 1 87 ? 18.464 12.637 -11.024 1.00 74.69 87 LYS A CA 1
ATOM 707 C C . LYS A 1 87 ? 19.011 13.065 -9.667 1.00 74.69 87 LYS A C 1
ATOM 709 O O . LYS A 1 87 ? 20.085 13.650 -9.571 1.00 74.69 87 LYS A O 1
ATOM 714 N N . THR A 1 88 ? 18.251 12.792 -8.611 1.00 75.69 88 THR A N 1
ATOM 715 C CA . THR A 1 88 ? 18.532 13.290 -7.268 1.00 75.69 88 THR A CA 1
ATOM 716 C C . THR A 1 88 ? 19.635 12.475 -6.589 1.00 75.69 88 THR A C 1
ATOM 718 O O . THR A 1 88 ? 20.469 13.049 -5.885 1.00 75.69 88 THR A O 1
ATOM 721 N N . GLY A 1 89 ? 19.670 11.147 -6.779 1.00 76.00 89 GLY A N 1
ATOM 722 C CA . GLY A 1 89 ? 20.752 10.289 -6.273 1.00 76.00 89 GLY A CA 1
ATOM 723 C C . GLY A 1 89 ? 20.920 10.321 -4.745 1.00 76.00 89 GLY A C 1
ATOM 724 O O . GLY A 1 89 ? 22.044 10.272 -4.235 1.00 76.00 89 GLY A O 1
ATOM 725 N N . LYS A 1 90 ? 19.818 10.501 -4.001 1.00 80.06 90 LYS A N 1
ATOM 726 C CA . LYS A 1 90 ? 19.798 10.645 -2.528 1.00 80.06 90 LYS A CA 1
ATOM 727 C C . LYS A 1 90 ? 19.315 9.353 -1.844 1.00 80.06 90 LYS A C 1
ATOM 729 O O . LYS A 1 90 ? 19.721 8.260 -2.224 1.00 80.06 90 LYS A O 1
ATOM 734 N N . ARG A 1 91 ? 18.502 9.476 -0.787 1.00 82.56 91 ARG A N 1
ATOM 735 C CA . ARG A 1 91 ? 18.096 8.386 0.118 1.00 82.56 91 ARG A CA 1
ATOM 736 C C . ARG A 1 91 ? 17.303 7.284 -0.594 1.00 82.56 91 ARG A C 1
ATOM 738 O O . ARG A 1 91 ? 17.554 6.116 -0.324 1.00 82.56 91 ARG A O 1
ATOM 745 N N . GLU A 1 92 ? 16.432 7.641 -1.538 1.00 86.69 92 GLU A N 1
ATOM 746 C CA . GLU A 1 92 ? 15.655 6.676 -2.337 1.00 86.69 92 GLU A CA 1
ATOM 747 C C . GLU A 1 92 ? 16.553 5.701 -3.106 1.00 86.69 92 GLU A C 1
ATOM 749 O O . GLU A 1 92 ? 16.360 4.490 -3.041 1.00 86.69 92 GLU A O 1
ATOM 754 N N . MET A 1 93 ? 17.603 6.209 -3.756 1.00 88.62 93 MET A N 1
ATOM 755 C CA . MET A 1 93 ? 18.530 5.376 -4.528 1.00 88.62 93 MET A CA 1
ATOM 756 C C . MET A 1 93 ? 19.353 4.431 -3.644 1.00 88.62 93 MET A C 1
ATOM 758 O O . MET A 1 93 ? 19.698 3.329 -4.072 1.00 88.62 93 MET A O 1
ATOM 762 N N . THR A 1 94 ? 19.619 4.810 -2.390 1.00 90.94 94 THR A N 1
ATOM 763 C CA . THR A 1 94 ? 20.193 3.890 -1.398 1.00 90.94 94 THR A CA 1
ATOM 764 C C . THR A 1 94 ? 19.212 2.761 -1.068 1.00 90.94 94 THR A C 1
ATOM 766 O O . THR A 1 94 ? 19.613 1.604 -1.003 1.00 90.94 94 THR A O 1
ATOM 769 N N . VAL A 1 95 ? 17.921 3.055 -0.887 1.00 90.06 95 VAL A N 1
ATOM 770 C CA . VAL A 1 95 ? 16.903 2.021 -0.613 1.00 90.06 95 VAL A CA 1
ATOM 771 C C . VAL A 1 95 ? 16.759 1.064 -1.796 1.00 90.06 95 VAL A C 1
ATOM 773 O O . VAL A 1 95 ? 16.732 -0.148 -1.596 1.00 90.06 95 VAL A O 1
ATOM 776 N N . ILE A 1 96 ? 16.776 1.586 -3.022 1.00 90.62 96 ILE A N 1
ATOM 777 C CA . ILE A 1 96 ? 16.740 0.792 -4.258 1.00 90.62 96 ILE A CA 1
ATOM 778 C C . ILE A 1 96 ? 17.943 -0.149 -4.350 1.00 90.62 96 ILE A C 1
ATOM 780 O O . ILE A 1 96 ? 17.774 -1.343 -4.596 1.00 90.62 96 ILE A O 1
ATOM 784 N N . GLY A 1 97 ? 19.154 0.352 -4.081 1.00 92.44 97 GLY A N 1
ATOM 785 C CA . GLY A 1 97 ? 20.354 -0.485 -4.055 1.00 92.44 97 GLY A CA 1
ATOM 786 C C . GLY A 1 97 ? 20.260 -1.620 -3.036 1.00 92.44 97 GLY A C 1
ATOM 787 O O . GLY A 1 97 ? 20.623 -2.755 -3.343 1.00 92.44 97 GLY A O 1
ATOM 788 N N . ARG A 1 98 ? 19.700 -1.345 -1.849 1.00 93.38 98 ARG A N 1
ATOM 789 C CA . ARG A 1 98 ? 19.454 -2.377 -0.831 1.00 93.38 98 ARG A CA 1
ATOM 790 C C . ARG A 1 98 ? 18.424 -3.398 -1.304 1.00 93.38 98 ARG A C 1
ATOM 792 O O . ARG A 1 98 ? 18.659 -4.592 -1.164 1.00 93.38 98 ARG A O 1
ATOM 799 N N . ALA A 1 99 ? 17.317 -2.943 -1.888 1.00 92.62 99 ALA A N 1
ATOM 800 C CA . ALA A 1 99 ? 16.253 -3.808 -2.384 1.00 92.62 99 ALA A CA 1
ATOM 801 C C . ALA A 1 99 ? 16.763 -4.779 -3.461 1.00 92.62 99 ALA A C 1
ATOM 803 O O . ALA A 1 99 ? 16.493 -5.975 -3.372 1.00 92.62 99 ALA A O 1
ATOM 804 N N . ILE A 1 100 ? 17.545 -4.284 -4.425 1.00 93.19 100 ILE A N 1
ATOM 805 C CA . ILE A 1 100 ? 18.113 -5.089 -5.516 1.00 93.19 100 ILE A CA 1
ATOM 806 C C . ILE A 1 100 ? 19.112 -6.118 -4.982 1.00 93.19 100 ILE A C 1
ATOM 808 O O . ILE A 1 100 ? 18.999 -7.299 -5.307 1.00 93.19 100 ILE A O 1
ATOM 812 N N . ALA A 1 101 ? 20.049 -5.699 -4.125 1.00 95.25 101 ALA A N 1
ATOM 813 C CA . ALA A 1 101 ? 21.036 -6.608 -3.547 1.00 95.25 101 ALA A CA 1
ATOM 814 C C . ALA A 1 101 ? 20.372 -7.690 -2.677 1.00 95.25 101 ALA A C 1
ATOM 816 O O . ALA A 1 101 ? 20.644 -8.876 -2.857 1.00 95.25 101 ALA A O 1
ATOM 817 N N . SER A 1 102 ? 19.453 -7.311 -1.783 1.00 95.31 102 SER A N 1
ATOM 818 C CA . SER A 1 102 ? 18.738 -8.265 -0.927 1.00 95.31 102 SER A CA 1
ATOM 819 C C . SER A 1 102 ? 17.892 -9.254 -1.729 1.00 95.31 102 SER A C 1
ATOM 821 O O . SER A 1 102 ? 17.912 -10.448 -1.428 1.00 95.31 102 SER A O 1
ATOM 823 N N . ARG A 1 103 ? 17.194 -8.788 -2.775 1.00 93.88 103 ARG A N 1
ATOM 824 C CA . ARG A 1 103 ? 16.424 -9.660 -3.671 1.00 93.88 103 ARG A CA 1
ATOM 825 C C . ARG A 1 103 ? 17.327 -10.669 -4.367 1.00 93.88 103 ARG A C 1
ATOM 827 O O . ARG A 1 103 ? 17.023 -11.860 -4.383 1.00 93.88 103 ARG A O 1
ATOM 834 N N . TRP A 1 104 ? 18.446 -10.201 -4.913 1.00 95.25 104 TRP A N 1
ATOM 835 C CA . TRP A 1 104 ? 19.394 -11.064 -5.605 1.00 95.25 104 TRP A CA 1
ATOM 836 C C . TRP A 1 104 ? 19.938 -12.151 -4.672 1.00 95.25 104 TRP A C 1
ATOM 838 O O . TRP A 1 104 ? 19.943 -13.321 -5.045 1.00 95.25 104 TRP A O 1
ATOM 848 N N . LEU A 1 105 ? 20.314 -11.811 -3.433 1.00 96.50 105 LEU A N 1
ATOM 849 C CA . LEU A 1 105 ? 20.791 -12.797 -2.453 1.00 96.50 105 LEU A CA 1
ATOM 850 C C . LEU A 1 105 ? 19.713 -13.827 -2.100 1.00 96.50 105 LEU A C 1
ATOM 852 O O . LEU A 1 105 ? 20.006 -15.022 -2.036 1.00 96.50 105 LEU A O 1
ATOM 856 N N . ALA A 1 106 ? 18.469 -13.384 -1.902 1.00 94.12 106 ALA A N 1
ATOM 857 C CA . ALA A 1 106 ? 17.345 -14.279 -1.648 1.00 94.12 106 ALA A CA 1
ATOM 858 C C . ALA A 1 106 ? 17.141 -15.262 -2.811 1.00 94.12 106 ALA A C 1
ATOM 860 O O . ALA A 1 106 ? 17.128 -16.472 -2.601 1.00 94.12 106 ALA A O 1
ATOM 861 N N . GLU A 1 107 ? 17.059 -14.765 -4.046 1.00 91.69 107 GLU A N 1
ATOM 862 C CA . GLU A 1 107 ? 16.762 -15.579 -5.229 1.00 91.69 107 GLU A CA 1
ATOM 863 C C . GLU A 1 107 ? 17.935 -16.440 -5.713 1.00 91.69 107 GLU A C 1
ATOM 865 O O . GLU A 1 107 ? 17.714 -17.526 -6.247 1.00 91.69 107 GLU A O 1
ATOM 870 N N . LYS A 1 108 ? 19.176 -15.953 -5.605 1.00 92.38 108 LYS A N 1
ATOM 871 C CA . LYS A 1 108 ? 20.353 -16.588 -6.224 1.00 92.38 108 LYS A CA 1
ATOM 872 C C . LYS A 1 108 ? 21.221 -17.357 -5.241 1.00 92.38 108 LYS A C 1
ATOM 874 O O . LYS A 1 108 ? 21.895 -18.287 -5.674 1.00 92.38 108 LYS A O 1
ATOM 879 N N . ILE A 1 109 ? 21.179 -17.020 -3.951 1.00 94.38 109 ILE A N 1
ATOM 880 C CA . ILE A 1 109 ? 21.899 -17.754 -2.905 1.00 94.38 109 ILE A CA 1
ATOM 881 C C . ILE A 1 109 ? 20.909 -18.558 -2.067 1.00 94.38 109 ILE A C 1
ATOM 883 O O . ILE A 1 109 ? 20.889 -19.782 -2.167 1.00 94.38 109 ILE A O 1
ATOM 887 N N . PHE A 1 110 ? 20.052 -17.907 -1.279 1.00 94.56 110 PHE A N 1
ATOM 888 C CA . PHE A 1 110 ? 19.248 -18.610 -0.270 1.00 94.56 110 PHE A CA 1
ATOM 889 C C . PHE A 1 110 ? 18.205 -19.566 -0.865 1.00 94.56 110 PHE A C 1
ATOM 891 O O . PHE A 1 110 ? 17.973 -20.631 -0.295 1.00 94.56 110 PHE A O 1
ATOM 898 N N . ASN A 1 111 ? 17.627 -19.236 -2.024 1.00 92.00 111 ASN A N 1
ATOM 899 C CA . ASN A 1 111 ? 16.635 -20.070 -2.714 1.00 92.00 111 ASN A CA 1
ATOM 900 C C . ASN A 1 111 ? 17.234 -21.062 -3.721 1.00 92.00 111 ASN A C 1
ATOM 902 O O . ASN A 1 111 ? 16.496 -21.878 -4.265 1.00 92.00 111 ASN A O 1
ATOM 906 N N . LYS A 1 112 ? 18.552 -21.029 -3.960 1.00 90.62 112 LYS A N 1
ATOM 907 C CA . LYS A 1 112 ? 19.239 -21.938 -4.900 1.00 90.62 112 LYS A CA 1
ATOM 908 C C . LYS A 1 112 ? 20.346 -22.781 -4.282 1.00 90.62 112 LYS A C 1
ATOM 910 O O . LYS A 1 112 ? 20.817 -23.713 -4.917 1.00 90.62 112 LYS A O 1
ATOM 915 N N . CYS A 1 113 ? 20.775 -22.469 -3.067 1.00 91.75 113 CYS A N 1
ATOM 916 C CA . CYS A 1 113 ? 21.802 -23.213 -2.358 1.00 91.75 113 CYS A CA 1
ATOM 917 C C . CYS A 1 113 ? 21.188 -23.823 -1.102 1.00 91.75 113 CYS A C 1
ATOM 919 O O . CYS A 1 113 ? 20.778 -23.095 -0.198 1.00 91.75 113 CYS A O 1
ATOM 921 N N . PHE A 1 114 ? 21.121 -25.155 -1.047 1.00 91.44 114 PHE A N 1
ATOM 922 C CA . PHE A 1 114 ? 20.765 -25.854 0.181 1.00 91.44 114 PHE A CA 1
ATOM 923 C C . PHE A 1 114 ? 21.924 -25.754 1.166 1.00 91.44 114 PHE A C 1
ATOM 925 O O . PHE A 1 114 ? 21.778 -25.135 2.207 1.00 91.44 114 PHE A O 1
ATOM 932 N N . HIS A 1 115 ? 23.097 -26.278 0.805 1.00 90.75 115 HIS A N 1
ATOM 933 C CA . HIS A 1 115 ? 24.319 -26.157 1.598 1.00 90.75 115 HIS A CA 1
ATOM 934 C C . HIS A 1 115 ? 25.536 -25.891 0.686 1.00 90.75 115 HIS A C 1
ATOM 936 O O . HIS A 1 115 ? 25.714 -26.603 -0.305 1.00 90.75 115 HIS A O 1
ATOM 942 N N . PRO A 1 116 ? 26.412 -24.915 1.000 1.00 90.44 116 PRO A N 1
ATOM 943 C CA . PRO A 1 116 ? 27.484 -24.467 0.103 1.00 90.44 116 PRO A CA 1
ATOM 944 C C . PRO A 1 116 ? 28.663 -25.441 -0.031 1.00 90.44 116 PRO A C 1
ATOM 946 O O . PRO A 1 116 ? 29.440 -25.326 -0.970 1.00 90.44 116 PRO A O 1
ATOM 949 N N . ALA A 1 117 ? 28.824 -26.388 0.899 1.00 87.12 117 ALA A N 1
ATOM 950 C CA . ALA A 1 117 ? 29.847 -27.435 0.785 1.00 87.12 117 ALA A CA 1
ATOM 951 C C . ALA A 1 117 ? 29.435 -28.596 -0.142 1.00 87.12 117 ALA A C 1
ATOM 953 O O . ALA A 1 117 ? 30.289 -29.368 -0.572 1.00 87.12 117 ALA A O 1
ATOM 954 N N . LEU A 1 118 ? 28.143 -28.746 -0.449 1.00 88.38 118 LEU A N 1
ATOM 955 C CA . LEU A 1 118 ? 27.683 -29.792 -1.365 1.00 88.38 118 LEU A CA 1
ATOM 956 C C . LEU A 1 118 ? 28.046 -29.438 -2.809 1.00 88.38 118 LEU A C 1
ATOM 958 O O . LEU A 1 118 ? 28.302 -28.276 -3.130 1.00 88.38 118 LEU A O 1
ATOM 962 N N . GLU A 1 119 ? 28.043 -30.439 -3.686 1.00 86.69 119 GLU A N 1
ATOM 963 C CA . GLU A 1 119 ? 28.119 -30.201 -5.125 1.00 86.69 119 GLU A CA 1
ATOM 964 C C . GLU A 1 119 ? 27.016 -29.204 -5.554 1.00 86.69 119 GLU A C 1
ATOM 966 O O . GLU A 1 119 ? 25.862 -29.366 -5.137 1.00 86.69 119 GLU A O 1
ATOM 971 N N . PRO A 1 120 ? 27.317 -28.184 -6.386 1.00 86.69 120 PRO A N 1
ATOM 972 C CA . PRO A 1 120 ? 26.358 -27.134 -6.735 1.00 86.69 120 PRO A CA 1
ATOM 973 C C . PRO A 1 120 ? 25.021 -27.648 -7.281 1.00 86.69 120 PRO A C 1
ATOM 975 O O . PRO A 1 120 ? 23.964 -27.144 -6.899 1.00 86.69 120 PRO A O 1
ATOM 978 N N . GLN A 1 121 ? 25.054 -28.672 -8.139 1.00 87.62 121 GLN A N 1
ATOM 979 C CA . GLN A 1 121 ? 23.848 -29.230 -8.746 1.00 87.62 121 GLN A CA 1
ATOM 980 C C . GLN A 1 121 ? 22.977 -29.952 -7.711 1.00 87.62 121 GLN A C 1
ATOM 982 O O . GLN A 1 121 ? 21.776 -29.689 -7.623 1.00 87.62 121 GLN A O 1
ATOM 987 N N . LEU A 1 122 ? 23.587 -30.805 -6.883 1.00 89.69 122 LEU A N 1
ATOM 988 C CA . LEU A 1 122 ? 22.902 -31.501 -5.796 1.00 89.69 122 LEU A CA 1
ATOM 989 C C . LEU A 1 122 ? 22.320 -30.508 -4.780 1.00 89.69 122 LEU A C 1
ATOM 991 O O . LEU A 1 122 ? 21.165 -30.630 -4.379 1.00 89.69 122 LEU A O 1
ATOM 995 N N . SER A 1 123 ? 23.096 -29.491 -4.398 1.00 91.25 123 SER A N 1
ATOM 996 C CA . SER A 1 123 ? 22.660 -28.439 -3.475 1.00 91.25 123 SER A CA 1
ATOM 997 C C . SER A 1 123 ? 21.429 -27.692 -3.998 1.00 91.25 123 SER A C 1
ATOM 999 O O . SER A 1 123 ? 20.486 -27.454 -3.244 1.00 91.25 123 SER A O 1
ATOM 1001 N N . SER A 1 124 ? 21.398 -27.380 -5.297 1.00 91.25 124 SER A N 1
ATOM 1002 C CA . SER A 1 124 ? 20.245 -26.735 -5.935 1.00 91.25 124 SER A CA 1
ATOM 1003 C C . SER A 1 124 ? 19.009 -27.631 -5.946 1.00 91.25 124 SER A C 1
ATOM 1005 O O . SER A 1 124 ? 17.921 -27.166 -5.613 1.00 91.25 124 SER A O 1
ATOM 1007 N N . GLN A 1 125 ? 19.163 -28.915 -6.278 1.00 92.25 125 GLN A N 1
ATOM 1008 C CA . GLN A 1 125 ? 18.049 -29.871 -6.297 1.00 92.25 125 GLN A CA 1
ATOM 1009 C C . GLN A 1 125 ? 17.456 -30.089 -4.902 1.00 92.25 125 GLN A C 1
ATOM 1011 O O . GLN A 1 125 ? 16.239 -30.084 -4.728 1.00 92.25 125 GLN A O 1
ATOM 1016 N N . LEU A 1 126 ? 18.303 -30.228 -3.878 1.00 92.88 126 LEU A N 1
ATOM 1017 C CA . LEU A 1 126 ? 17.842 -30.334 -2.494 1.00 92.88 126 LEU A CA 1
ATOM 1018 C C . LEU A 1 126 ? 17.086 -29.075 -2.061 1.00 92.88 126 LEU A C 1
ATOM 1020 O O . LEU A 1 126 ? 16.062 -29.171 -1.384 1.00 92.88 126 LEU A O 1
ATOM 1024 N N . LYS A 1 127 ? 17.542 -27.892 -2.486 1.00 92.94 127 LYS A N 1
ATOM 1025 C CA . LYS A 1 127 ? 16.854 -26.643 -2.164 1.00 92.94 127 LYS A CA 1
ATOM 1026 C C . LYS A 1 127 ? 15.479 -26.557 -2.820 1.00 92.94 127 LYS A C 1
ATOM 1028 O O . LYS A 1 127 ? 14.524 -26.144 -2.168 1.00 92.94 127 LYS A O 1
ATOM 1033 N N . GLU A 1 128 ? 15.364 -26.985 -4.071 1.00 91.38 128 GLU A N 1
ATOM 1034 C CA . GLU A 1 128 ? 14.091 -27.052 -4.791 1.00 91.38 128 GLU A CA 1
ATOM 1035 C C . GLU A 1 128 ? 13.090 -27.992 -4.102 1.00 91.38 128 GLU A C 1
ATOM 1037 O O . GLU A 1 128 ? 11.920 -27.639 -3.930 1.00 91.38 128 GLU A O 1
ATOM 1042 N N . ILE A 1 129 ? 13.555 -29.151 -3.622 1.00 90.81 129 ILE A N 1
ATOM 1043 C CA . ILE A 1 129 ? 12.733 -30.080 -2.834 1.00 90.81 129 ILE A CA 1
ATOM 1044 C C . ILE A 1 129 ? 12.271 -29.413 -1.535 1.00 90.81 129 ILE A C 1
ATOM 1046 O O . ILE A 1 129 ? 11.088 -29.472 -1.204 1.00 90.81 129 ILE A O 1
ATOM 1050 N N . GLU A 1 130 ? 13.171 -28.744 -0.811 1.00 89.56 130 GLU A N 1
ATOM 1051 C CA . GLU A 1 130 ? 12.830 -28.036 0.426 1.00 89.56 130 GLU A CA 1
ATOM 1052 C C . GLU A 1 130 ? 11.741 -26.973 0.193 1.00 89.56 130 GLU A C 1
ATOM 1054 O O . GLU A 1 130 ? 10.744 -26.926 0.918 1.00 89.56 130 GLU A O 1
ATOM 1059 N N . LEU A 1 131 ? 11.906 -26.144 -0.844 1.00 88.19 131 LEU A N 1
ATOM 1060 C CA . LEU A 1 131 ? 10.934 -25.117 -1.223 1.00 88.19 131 LEU A CA 1
ATOM 1061 C C . LEU A 1 131 ? 9.598 -25.736 -1.655 1.00 88.19 131 LEU A C 1
ATOM 1063 O O . LEU A 1 131 ? 8.547 -25.215 -1.294 1.00 88.19 131 LEU A O 1
ATOM 1067 N N . SER A 1 132 ? 9.617 -26.882 -2.337 1.00 86.81 132 SER A N 1
ATOM 1068 C CA . SER A 1 132 ? 8.407 -27.614 -2.735 1.00 86.81 132 SER A CA 1
ATOM 1069 C C . SER A 1 132 ? 7.658 -28.206 -1.538 1.00 86.81 132 SER A C 1
ATOM 1071 O O . SER A 1 132 ? 6.427 -28.179 -1.493 1.00 86.81 132 SER A O 1
ATOM 1073 N N . ILE A 1 133 ? 8.377 -28.703 -0.522 1.00 85.50 133 ILE A N 1
ATOM 1074 C CA . ILE A 1 133 ? 7.761 -29.155 0.734 1.00 85.50 133 ILE A CA 1
ATOM 1075 C C . ILE A 1 133 ? 7.034 -27.982 1.399 1.00 85.50 133 ILE A C 1
ATOM 1077 O O . ILE A 1 133 ? 5.897 -28.159 1.834 1.00 85.50 133 ILE A O 1
ATOM 1081 N N . ARG A 1 134 ? 7.656 -26.795 1.427 1.00 82.62 134 ARG A N 1
ATOM 1082 C CA . ARG A 1 134 ? 7.064 -25.565 1.981 1.00 82.62 134 ARG A CA 1
ATOM 1083 C C . ARG A 1 134 ? 5.902 -25.033 1.151 1.00 82.62 134 ARG A C 1
ATOM 1085 O O . ARG A 1 134 ? 4.935 -24.551 1.725 1.00 82.62 134 ARG A O 1
ATOM 1092 N N . ALA A 1 135 ? 5.966 -25.148 -0.173 1.00 75.50 135 ALA A N 1
ATOM 1093 C CA . ALA A 1 135 ? 4.907 -24.686 -1.060 1.00 75.50 135 ALA A CA 1
ATOM 1094 C C . ALA A 1 135 ? 3.572 -2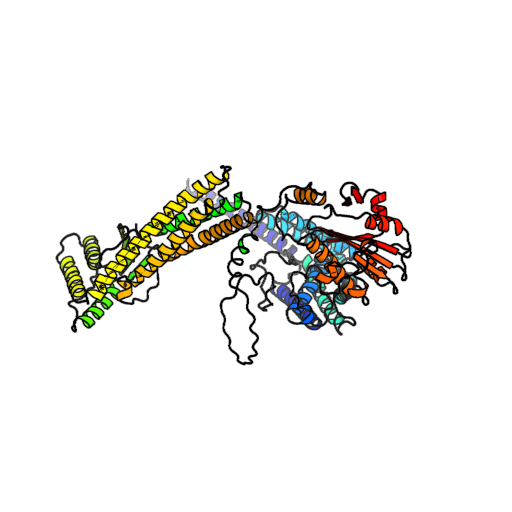5.384 -0.764 1.00 75.50 135 ALA A C 1
ATOM 1096 O O . ALA A 1 135 ? 2.542 -24.739 -0.848 1.00 75.50 135 ALA A O 1
ATOM 1097 N N . ASN A 1 136 ? 3.563 -26.640 -0.301 1.00 64.25 136 ASN A N 1
ATOM 1098 C CA . ASN A 1 136 ? 2.328 -27.338 0.095 1.00 64.25 136 ASN A CA 1
ATOM 1099 C C . ASN A 1 136 ? 1.563 -26.690 1.279 1.00 64.25 136 ASN A C 1
ATOM 1101 O O . ASN A 1 136 ? 0.460 -27.133 1.602 1.00 64.25 136 ASN A O 1
ATOM 1105 N N . ALA A 1 137 ? 2.104 -25.633 1.900 1.00 58.38 137 ALA A N 1
ATOM 1106 C CA . ALA A 1 137 ? 1.462 -24.860 2.965 1.00 58.38 137 ALA A CA 1
ATOM 1107 C C . ALA A 1 137 ? 0.169 -24.134 2.550 1.00 58.38 137 ALA A C 1
ATOM 1109 O O . ALA A 1 137 ? -0.633 -23.819 3.423 1.00 58.38 137 ALA A O 1
ATOM 1110 N N . TYR A 1 138 ? -0.080 -23.879 1.254 1.00 50.81 138 TYR A N 1
ATOM 1111 C CA . TYR A 1 138 ? -1.284 -23.147 0.802 1.00 50.81 138 TYR A CA 1
ATOM 1112 C C . TYR A 1 138 ? -2.611 -23.864 1.115 1.00 50.81 138 TYR A C 1
ATOM 1114 O O . TYR A 1 138 ? -3.680 -23.288 0.930 1.00 50.81 138 TYR A O 1
ATOM 1122 N N . THR A 1 139 ? -2.551 -25.118 1.571 1.00 47.62 139 THR A N 1
ATOM 1123 C CA . THR A 1 139 ? -3.714 -25.925 1.967 1.00 47.62 139 THR A CA 1
ATOM 1124 C C . THR A 1 139 ? -4.020 -25.874 3.467 1.00 47.62 139 THR A C 1
ATOM 1126 O O . THR A 1 139 ? -4.952 -26.539 3.906 1.00 47.62 139 THR A O 1
ATOM 1129 N N . MET A 1 140 ? -3.246 -25.118 4.256 1.00 50.91 140 MET A N 1
ATOM 1130 C CA . MET A 1 140 ? -3.308 -25.171 5.718 1.00 50.91 140 MET A CA 1
ATOM 1131 C C . MET A 1 140 ? -4.165 -24.042 6.299 1.00 50.91 140 MET A C 1
ATOM 1133 O O . MET A 1 140 ? -3.959 -22.865 6.001 1.00 50.91 140 MET A O 1
ATOM 1137 N N . HIS A 1 141 ? -5.135 -24.410 7.134 1.00 59.91 141 HIS A N 1
ATOM 1138 C CA . HIS A 1 141 ? -6.121 -23.509 7.740 1.00 59.91 141 HIS A CA 1
ATOM 1139 C C . HIS A 1 141 ? -6.003 -23.438 9.275 1.00 59.91 141 HIS A C 1
ATOM 1141 O O . HIS A 1 141 ? -6.763 -22.700 9.902 1.00 59.91 141 HIS A O 1
ATOM 1147 N N . SER A 1 142 ? -5.067 -24.181 9.887 1.00 69.25 142 SER A N 1
ATOM 1148 C CA . SER A 1 142 ? -4.875 -24.236 11.346 1.00 69.25 142 SER A CA 1
ATOM 1149 C C . SER A 1 142 ? -3.408 -24.116 11.795 1.00 69.25 142 SER A C 1
ATOM 1151 O O . SER A 1 142 ? -2.475 -24.439 11.059 1.00 69.25 142 SER A O 1
ATOM 1153 N N . GLU A 1 143 ? -3.188 -23.671 13.037 1.00 70.19 143 GLU A N 1
ATOM 1154 C CA . GLU A 1 143 ? -1.846 -23.575 13.641 1.00 70.19 143 GLU A CA 1
ATOM 1155 C C . GLU A 1 143 ? -1.185 -24.952 13.851 1.00 70.19 143 GLU A C 1
ATOM 1157 O O . GLU A 1 143 ? 0.033 -25.087 13.723 1.00 70.19 143 GLU A O 1
ATOM 1162 N N . GLU A 1 144 ? -1.973 -26.000 14.117 1.00 73.88 144 GLU A N 1
ATOM 1163 C CA . GLU A 1 144 ? -1.471 -27.375 14.281 1.00 73.88 144 GLU A CA 1
ATOM 1164 C C . GLU A 1 144 ? -0.859 -27.919 12.983 1.00 73.88 144 GLU A C 1
ATOM 1166 O O . GLU A 1 144 ? 0.204 -28.546 12.983 1.00 73.88 144 GLU A O 1
ATOM 1171 N N . GLU A 1 145 ? -1.503 -27.619 11.858 1.00 72.00 145 GLU A N 1
ATOM 1172 C CA . GLU A 1 145 ? -1.029 -27.930 10.514 1.00 72.00 145 GLU A CA 1
ATOM 1173 C C . GLU A 1 145 ? 0.309 -27.235 10.208 1.00 72.00 145 GLU A C 1
ATOM 1175 O O . GLU A 1 145 ? 1.248 -27.875 9.721 1.00 72.00 145 GLU A O 1
ATOM 1180 N N . PHE A 1 146 ? 0.455 -25.964 10.597 1.00 69.88 146 PHE A N 1
ATOM 1181 C CA . PHE A 1 146 ? 1.717 -25.231 10.467 1.00 69.88 146 PHE A CA 1
ATOM 1182 C C . PHE A 1 146 ? 2.847 -25.867 11.300 1.00 69.88 146 PHE A C 1
ATOM 1184 O O . PHE A 1 146 ? 3.977 -26.034 10.821 1.00 69.88 146 PHE A O 1
ATOM 1191 N N . GLY A 1 147 ? 2.539 -26.309 12.525 1.00 76.50 147 GLY A N 1
ATOM 1192 C CA . GLY A 1 147 ? 3.473 -27.056 13.376 1.00 76.50 147 GLY A CA 1
ATOM 1193 C C . GLY A 1 147 ? 3.882 -28.412 12.782 1.00 76.50 147 GLY A C 1
ATOM 1194 O O . GLY A 1 147 ? 5.056 -28.804 12.842 1.00 76.50 147 GLY A O 1
ATOM 1195 N N . ALA A 1 148 ? 2.946 -29.115 12.139 1.00 79.19 148 ALA A N 1
ATOM 1196 C CA . ALA A 1 148 ? 3.214 -30.372 11.445 1.00 79.19 148 ALA A CA 1
ATOM 1197 C C . ALA A 1 148 ? 4.124 -30.175 10.219 1.00 79.19 148 ALA A C 1
ATOM 1199 O O . ALA A 1 148 ? 5.063 -30.954 10.015 1.00 79.19 148 ALA A O 1
ATOM 1200 N N . LEU A 1 149 ? 3.905 -29.115 9.433 1.00 80.62 149 LEU A N 1
ATOM 1201 C CA . LEU A 1 149 ? 4.752 -28.769 8.290 1.00 80.62 149 LEU A CA 1
ATOM 1202 C C . LEU A 1 149 ? 6.172 -28.391 8.725 1.00 80.62 149 LEU A C 1
ATOM 1204 O O . LEU A 1 149 ? 7.139 -28.928 8.182 1.00 80.62 149 LEU A O 1
ATOM 1208 N N . THR A 1 150 ? 6.296 -27.538 9.741 1.00 81.00 150 THR A N 1
ATOM 1209 C CA . THR A 1 150 ? 7.576 -27.168 10.369 1.00 81.00 150 THR A CA 1
ATOM 1210 C C . THR A 1 150 ? 8.355 -28.424 10.773 1.00 81.00 150 THR A C 1
ATOM 1212 O O . THR A 1 150 ? 9.509 -28.618 10.384 1.00 81.00 150 THR A O 1
ATOM 1215 N N . THR A 1 151 ? 7.688 -29.350 11.470 1.00 82.75 151 THR A N 1
ATOM 1216 C CA . THR A 1 151 ? 8.276 -30.630 11.891 1.00 82.75 151 THR A CA 1
ATOM 1217 C C . THR A 1 151 ? 8.726 -31.477 10.698 1.00 82.75 151 THR A C 1
ATOM 1219 O O . THR A 1 151 ? 9.795 -32.091 10.736 1.00 82.75 151 THR A O 1
ATOM 1222 N N . LYS A 1 152 ? 7.931 -31.520 9.622 1.00 85.62 152 LYS A N 1
ATOM 1223 C CA . LYS A 1 152 ? 8.250 -32.262 8.396 1.00 85.62 152 LYS A CA 1
ATOM 1224 C C . LYS A 1 152 ? 9.501 -31.711 7.710 1.00 85.62 152 LYS A C 1
ATOM 1226 O O . LYS A 1 152 ? 10.365 -32.500 7.330 1.00 85.62 152 LYS A O 1
ATOM 1231 N N . VAL A 1 153 ? 9.616 -30.388 7.579 1.00 87.06 153 VAL A N 1
ATOM 1232 C CA . VAL A 1 153 ? 10.773 -29.737 6.946 1.00 87.06 153 VAL A CA 1
ATOM 1233 C C . VAL A 1 153 ? 12.044 -29.971 7.758 1.00 87.06 153 VAL A C 1
ATOM 1235 O O . VAL A 1 153 ? 13.051 -30.401 7.197 1.00 87.06 153 VAL A O 1
ATOM 1238 N N . VAL A 1 154 ? 11.994 -29.766 9.078 1.00 84.56 154 VAL A N 1
ATOM 1239 C CA . VAL A 1 154 ? 13.145 -29.998 9.966 1.00 84.56 154 VAL A CA 1
ATOM 1240 C C . VAL A 1 154 ? 13.598 -31.459 9.905 1.00 84.56 154 VAL A C 1
ATOM 1242 O O . VAL A 1 154 ? 14.778 -31.730 9.690 1.00 84.56 154 VAL A O 1
ATOM 1245 N N . ARG A 1 155 ? 12.669 -32.421 10.018 1.00 83.81 155 ARG A N 1
ATOM 1246 C CA . ARG A 1 155 ? 13.001 -33.855 9.917 1.00 83.81 155 ARG A CA 1
ATOM 1247 C C . ARG A 1 155 ? 13.631 -34.206 8.573 1.00 83.81 155 ARG A C 1
ATOM 1249 O O . ARG A 1 155 ? 14.593 -34.968 8.541 1.00 83.81 155 ARG A O 1
ATOM 1256 N N . TRP A 1 156 ? 13.107 -33.651 7.481 1.00 88.31 156 TRP A N 1
ATOM 1257 C CA . TRP A 1 156 ? 13.651 -33.878 6.145 1.00 88.31 156 TRP A CA 1
ATOM 1258 C C . TRP A 1 156 ? 15.081 -33.338 6.011 1.00 88.31 156 TRP A C 1
ATOM 1260 O O . TRP A 1 156 ? 15.952 -34.062 5.528 1.00 88.31 156 TRP A O 1
ATOM 1270 N N . ARG A 1 157 ? 15.352 -32.115 6.490 1.00 87.75 157 ARG A N 1
ATOM 1271 C CA . ARG A 1 157 ? 16.701 -31.519 6.476 1.00 87.75 157 ARG A CA 1
ATOM 1272 C C . ARG A 1 157 ? 17.701 -32.375 7.250 1.00 87.75 157 ARG A C 1
ATOM 1274 O O . ARG A 1 157 ? 18.739 -32.736 6.701 1.00 87.75 157 ARG A O 1
ATOM 1281 N N . MET A 1 158 ? 17.352 -32.753 8.482 1.00 79.94 158 MET A N 1
ATOM 1282 C CA . MET A 1 158 ? 18.221 -33.548 9.355 1.00 79.94 158 MET A CA 1
ATOM 1283 C C . MET A 1 158 ? 18.536 -34.918 8.745 1.00 79.94 158 MET A C 1
ATOM 1285 O O . MET A 1 158 ? 19.705 -35.276 8.633 1.00 79.94 158 MET A O 1
ATOM 1289 N N . ALA A 1 159 ? 17.521 -35.640 8.256 1.00 82.75 159 ALA A N 1
ATOM 1290 C CA . ALA A 1 159 ? 17.716 -36.941 7.610 1.00 82.75 159 ALA A CA 1
ATOM 1291 C C . ALA A 1 159 ? 18.557 -36.844 6.322 1.00 82.75 159 ALA A C 1
ATOM 1293 O O . ALA A 1 159 ? 19.355 -37.731 6.017 1.00 82.75 159 ALA A O 1
ATOM 1294 N N . THR A 1 160 ? 18.393 -35.757 5.562 1.00 85.06 160 THR A N 1
ATOM 1295 C CA . THR A 1 160 ? 19.150 -35.516 4.325 1.00 85.06 160 THR A CA 1
ATOM 1296 C C . THR A 1 160 ? 20.623 -35.222 4.620 1.00 85.06 160 THR A C 1
ATOM 1298 O O . THR A 1 160 ? 21.502 -35.759 3.950 1.00 85.06 160 THR A O 1
ATOM 1301 N N . LEU A 1 161 ? 20.917 -34.415 5.644 1.00 78.00 161 LEU A N 1
ATOM 1302 C CA . LEU A 1 161 ? 22.289 -34.035 5.996 1.00 78.00 161 LEU A CA 1
ATOM 1303 C C . LEU A 1 161 ? 23.040 -35.115 6.773 1.00 78.00 161 LEU A C 1
ATOM 1305 O O . LEU A 1 161 ? 24.246 -35.247 6.580 1.00 78.00 161 LEU A O 1
ATOM 1309 N N . GLU A 1 162 ? 22.356 -35.920 7.590 1.00 73.06 162 GLU A N 1
ATOM 1310 C CA . GLU A 1 162 ? 22.955 -37.080 8.265 1.00 73.06 162 GLU A CA 1
ATOM 1311 C C . GLU A 1 162 ? 23.583 -38.041 7.245 1.00 73.06 162 GLU A C 1
ATOM 1313 O O . GLU A 1 162 ? 24.713 -38.505 7.414 1.00 73.06 162 GLU A O 1
ATOM 1318 N N . ARG A 1 163 ? 22.900 -38.248 6.112 1.00 62.50 163 ARG A N 1
ATOM 1319 C CA . ARG A 1 163 ? 23.412 -39.035 4.984 1.00 62.50 163 ARG A CA 1
ATOM 1320 C C . ARG A 1 163 ? 24.640 -38.401 4.315 1.00 62.50 163 ARG A C 1
ATOM 1322 O O . ARG A 1 163 ? 25.519 -39.131 3.860 1.00 62.50 163 ARG A O 1
ATOM 1329 N N . SER A 1 164 ? 24.717 -37.072 4.270 1.00 59.59 164 SER A N 1
ATOM 1330 C CA . SER A 1 164 ? 25.778 -36.307 3.592 1.00 59.59 164 SER A CA 1
ATOM 1331 C C . SER A 1 164 ? 26.911 -35.836 4.520 1.00 59.59 164 SER A C 1
ATOM 1333 O O . SER A 1 164 ? 27.843 -35.175 4.066 1.00 59.59 164 SER A O 1
ATOM 1335 N N . ALA A 1 165 ? 26.902 -36.205 5.806 1.00 66.38 165 ALA A N 1
ATOM 1336 C CA . ALA A 1 165 ? 27.862 -35.725 6.809 1.00 66.38 165 ALA A CA 1
ATOM 1337 C C . ALA A 1 165 ? 29.341 -36.008 6.471 1.00 66.38 165 ALA A C 1
ATOM 1339 O O . ALA A 1 165 ? 30.224 -35.223 6.818 1.00 66.38 165 ALA A O 1
ATOM 1340 N N . LYS A 1 166 ? 29.629 -37.112 5.766 1.00 65.31 166 LYS A N 1
ATOM 1341 C CA . LYS A 1 166 ? 30.991 -37.440 5.301 1.00 65.31 166 LYS A CA 1
ATOM 1342 C C . LYS A 1 166 ? 31.462 -36.530 4.164 1.00 65.31 166 LYS A C 1
ATOM 1344 O O . LYS A 1 166 ? 32.642 -36.209 4.098 1.00 65.31 166 LYS A O 1
ATOM 1349 N N . GLU A 1 167 ? 30.540 -36.107 3.306 1.00 63.94 167 GLU A N 1
ATOM 1350 C CA . GLU A 1 167 ? 30.806 -35.263 2.140 1.00 63.94 167 GLU A CA 1
ATOM 1351 C C . GLU A 1 167 ? 31.066 -33.813 2.572 1.00 63.94 167 GLU A C 1
ATOM 1353 O O . GLU A 1 167 ? 32.069 -33.225 2.176 1.00 63.94 167 GLU A O 1
ATOM 1358 N N . LEU A 1 168 ? 30.267 -33.301 3.519 1.00 67.69 168 LEU A N 1
ATOM 1359 C CA . LEU A 1 168 ? 30.371 -31.944 4.082 1.00 67.69 168 LEU A CA 1
ATOM 1360 C C . LEU A 1 168 ? 31.748 -31.601 4.680 1.00 67.69 168 LEU A C 1
ATOM 1362 O O . LEU A 1 168 ? 32.148 -30.438 4.661 1.00 67.69 168 LEU A O 1
ATOM 1366 N N . ASN A 1 169 ? 32.478 -32.594 5.196 1.00 64.94 169 ASN A N 1
ATOM 1367 C CA . ASN A 1 169 ? 33.812 -32.402 5.777 1.00 64.94 169 ASN A CA 1
ATOM 1368 C C . ASN A 1 169 ? 34.947 -32.428 4.737 1.00 64.94 169 ASN A C 1
ATOM 1370 O O . ASN A 1 169 ? 36.073 -32.056 5.062 1.00 64.94 169 ASN A O 1
ATOM 1374 N N . SER A 1 170 ? 34.672 -32.868 3.505 1.00 61.50 170 SER A N 1
ATOM 1375 C CA . SER A 1 170 ? 35.684 -33.107 2.464 1.00 61.50 170 SER A CA 1
ATOM 1376 C C . SER A 1 170 ? 35.751 -32.023 1.380 1.00 61.50 170 SER A C 1
ATOM 1378 O O . SER A 1 170 ? 36.758 -31.914 0.690 1.00 61.50 170 SER A O 1
ATOM 1380 N N . THR A 1 171 ? 34.720 -31.183 1.252 1.00 64.19 171 THR A N 1
ATOM 1381 C CA . THR A 1 171 ? 34.510 -30.287 0.099 1.00 64.19 171 THR A CA 1
ATOM 1382 C C . THR A 1 171 ? 34.456 -28.805 0.489 1.00 64.19 171 THR A C 1
ATOM 1384 O O . THR A 1 171 ? 33.505 -28.079 0.191 1.00 64.19 171 THR A O 1
ATOM 1387 N N . ARG A 1 172 ? 35.515 -28.310 1.145 1.00 63.50 172 ARG A N 1
ATOM 1388 C CA . ARG A 1 172 ? 35.667 -26.870 1.438 1.00 63.50 172 ARG A CA 1
ATOM 1389 C C . ARG A 1 172 ? 35.814 -26.027 0.158 1.00 63.50 172 ARG A C 1
ATOM 1391 O O . ARG A 1 172 ? 35.381 -24.875 0.144 1.00 63.50 172 ARG A O 1
ATOM 1398 N N . ASP A 1 173 ? 36.316 -26.616 -0.924 1.00 77.38 173 ASP A N 1
ATOM 1399 C CA . ASP A 1 173 ? 36.562 -25.936 -2.203 1.00 77.38 173 ASP A CA 1
ATOM 1400 C C . ASP A 1 173 ? 35.270 -25.487 -2.908 1.00 77.38 173 ASP A C 1
ATOM 1402 O O . ASP A 1 173 ? 35.220 -24.389 -3.462 1.00 77.38 173 ASP A O 1
ATOM 1406 N N . ASN A 1 174 ? 34.184 -26.263 -2.797 1.00 84.94 174 ASN A N 1
ATOM 1407 C CA . ASN A 1 174 ? 32.884 -25.925 -3.396 1.00 84.94 174 ASN A CA 1
ATOM 1408 C C . ASN A 1 174 ? 32.339 -24.586 -2.880 1.00 84.94 174 ASN A C 1
ATOM 1410 O O . ASN A 1 174 ? 31.806 -23.785 -3.649 1.00 84.94 174 ASN A O 1
ATOM 1414 N N . SER A 1 175 ? 32.535 -24.312 -1.587 1.00 86.12 175 SER A N 1
ATOM 1415 C CA . SER A 1 175 ? 32.095 -23.058 -0.973 1.00 86.12 175 SER A CA 1
ATOM 1416 C C . SER A 1 175 ? 32.869 -21.847 -1.501 1.00 86.12 175 SER A C 1
ATOM 1418 O O . SER A 1 175 ? 32.273 -20.801 -1.741 1.00 86.12 175 SER A O 1
ATOM 1420 N N . ALA A 1 176 ? 34.175 -21.994 -1.750 1.00 88.88 176 ALA A N 1
ATOM 1421 C CA . ALA A 1 176 ? 35.002 -20.929 -2.312 1.00 88.88 176 ALA A CA 1
ATOM 1422 C C . ALA A 1 176 ? 34.647 -20.654 -3.782 1.00 88.88 176 ALA A C 1
ATOM 1424 O O . ALA A 1 176 ? 34.549 -19.493 -4.183 1.00 88.88 176 ALA A O 1
ATOM 1425 N N . ILE A 1 177 ? 34.384 -21.709 -4.563 1.00 89.19 177 ILE A N 1
ATOM 1426 C CA . ILE A 1 177 ? 33.924 -21.602 -5.957 1.00 89.19 177 ILE A CA 1
ATOM 1427 C C . ILE A 1 177 ? 32.574 -20.881 -6.022 1.00 89.19 177 ILE A C 1
ATOM 1429 O O . ILE A 1 177 ? 32.408 -19.965 -6.828 1.00 89.19 177 ILE A O 1
ATOM 1433 N N . LEU A 1 178 ? 31.626 -21.253 -5.153 1.00 90.06 178 LEU A N 1
ATOM 1434 C CA . LEU A 1 178 ? 30.324 -20.594 -5.072 1.00 90.06 178 LEU A CA 1
ATOM 1435 C C . LEU A 1 178 ? 30.474 -19.109 -4.734 1.00 90.06 178 LEU A C 1
ATOM 1437 O O . LEU A 1 178 ? 29.873 -18.284 -5.414 1.00 90.06 178 LEU A O 1
ATOM 1441 N N . THR A 1 179 ? 31.285 -18.769 -3.728 1.00 93.12 179 THR A N 1
ATOM 1442 C CA . THR A 1 179 ? 31.542 -17.375 -3.340 1.00 93.12 179 THR A CA 1
ATOM 1443 C C . THR A 1 179 ? 32.129 -16.581 -4.502 1.00 93.12 179 THR A C 1
ATOM 1445 O O . THR A 1 179 ? 31.592 -15.537 -4.850 1.00 93.12 179 THR A O 1
ATOM 1448 N N . SER A 1 180 ? 33.180 -17.085 -5.156 1.00 93.56 180 SER A N 1
ATOM 1449 C CA . SER A 1 180 ? 33.814 -16.385 -6.279 1.00 93.56 180 SER A CA 1
ATOM 1450 C C . SER A 1 180 ? 32.843 -16.166 -7.442 1.00 93.56 180 SER A C 1
ATOM 1452 O O . SER A 1 180 ? 32.732 -15.045 -7.938 1.00 93.56 180 SER A O 1
ATOM 1454 N N . LYS A 1 181 ? 32.085 -17.200 -7.830 1.00 93.31 181 LYS A N 1
ATOM 1455 C CA . LYS A 1 181 ? 31.085 -17.100 -8.898 1.00 93.31 181 LYS A CA 1
ATOM 1456 C C . LYS A 1 181 ? 29.962 -16.123 -8.543 1.00 93.31 181 LYS A C 1
ATOM 1458 O O . LYS A 1 181 ? 29.632 -15.255 -9.339 1.00 93.31 181 LYS A O 1
ATOM 1463 N N . ALA A 1 182 ? 29.406 -16.230 -7.339 1.00 94.00 182 ALA A N 1
ATOM 1464 C CA . ALA A 1 182 ? 28.329 -15.357 -6.883 1.00 94.00 182 ALA A CA 1
ATOM 1465 C C . ALA A 1 182 ? 28.772 -13.887 -6.780 1.00 94.00 182 ALA A C 1
ATOM 1467 O O . ALA A 1 182 ? 27.970 -12.998 -7.055 1.00 94.00 182 ALA A O 1
ATOM 1468 N N . THR A 1 183 ? 30.036 -13.621 -6.436 1.00 95.31 183 THR A N 1
ATOM 1469 C CA . THR A 1 183 ? 30.605 -12.266 -6.442 1.00 95.31 183 THR A CA 1
ATOM 1470 C C . THR A 1 183 ? 30.608 -11.664 -7.846 1.00 95.31 183 THR A C 1
ATOM 1472 O O . THR A 1 183 ? 30.157 -10.531 -8.014 1.00 95.31 183 THR A O 1
ATOM 1475 N N . VAL A 1 184 ? 31.059 -12.421 -8.853 1.00 93.69 184 VAL A N 1
ATOM 1476 C CA . VAL A 1 184 ? 31.048 -11.975 -10.257 1.00 93.69 184 VAL A CA 1
ATOM 1477 C C . VAL A 1 184 ? 29.613 -11.761 -10.737 1.00 93.69 184 VAL A C 1
ATOM 1479 O O . VAL A 1 184 ? 29.282 -10.672 -11.201 1.00 93.69 184 VAL A O 1
ATOM 1482 N N . ASP A 1 185 ? 28.736 -12.745 -10.530 1.00 93.44 185 ASP A N 1
ATOM 1483 C CA . ASP A 1 185 ? 27.345 -12.693 -10.989 1.00 93.44 185 ASP A CA 1
ATOM 1484 C C . ASP A 1 185 ? 26.569 -11.508 -10.365 1.00 93.44 185 ASP A C 1
ATOM 1486 O O . ASP A 1 185 ? 25.760 -10.864 -11.038 1.00 93.44 185 ASP A O 1
ATOM 1490 N N . LEU A 1 186 ? 26.798 -11.189 -9.081 1.00 94.56 186 LEU A N 1
ATOM 1491 C CA . LEU A 1 186 ? 26.169 -10.038 -8.418 1.00 94.56 186 LEU A CA 1
ATOM 1492 C C . LEU A 1 186 ? 26.755 -8.706 -8.910 1.00 94.56 186 LEU A C 1
ATOM 1494 O O . LEU A 1 186 ? 26.002 -7.754 -9.124 1.00 94.56 186 LEU A O 1
ATOM 1498 N N . ALA A 1 187 ? 28.071 -8.625 -9.119 1.00 92.69 187 ALA A N 1
ATOM 1499 C CA . ALA A 1 187 ? 28.701 -7.426 -9.668 1.00 92.69 187 ALA A CA 1
ATOM 1500 C C . ALA A 1 187 ? 28.186 -7.129 -11.086 1.00 92.69 187 ALA A C 1
ATOM 1502 O O . ALA A 1 187 ? 27.721 -6.018 -11.346 1.00 92.69 187 ALA A O 1
ATOM 1503 N N . GLU A 1 188 ? 28.160 -8.135 -11.966 1.00 90.38 188 GLU A N 1
ATOM 1504 C CA . GLU A 1 188 ? 27.598 -8.023 -13.315 1.00 90.38 188 GLU A CA 1
ATOM 1505 C C . GLU A 1 188 ? 26.125 -7.613 -13.290 1.00 90.38 188 GLU A C 1
ATOM 1507 O O . GLU A 1 188 ? 25.707 -6.748 -14.063 1.00 90.38 188 GLU A O 1
ATOM 1512 N N . HIS A 1 189 ? 25.336 -8.185 -12.375 1.00 90.25 189 HIS A N 1
ATOM 1513 C CA . HIS A 1 189 ? 23.932 -7.817 -12.221 1.00 90.25 189 HIS A CA 1
ATOM 1514 C C . HIS A 1 189 ? 23.756 -6.341 -11.840 1.00 90.25 189 HIS A C 1
ATOM 1516 O O . HIS A 1 189 ? 22.883 -5.668 -12.384 1.00 90.25 189 HIS A O 1
ATOM 1522 N N . LEU A 1 190 ? 24.594 -5.810 -10.945 1.00 90.69 190 LEU A N 1
ATOM 1523 C CA . LEU A 1 190 ? 24.560 -4.393 -10.576 1.00 90.69 190 LEU A CA 1
ATOM 1524 C C . LEU A 1 190 ? 25.029 -3.492 -11.726 1.00 90.69 190 LEU A C 1
ATOM 1526 O O . LEU A 1 190 ? 24.423 -2.449 -11.971 1.00 90.69 190 LEU A O 1
ATOM 1530 N N . TYR A 1 191 ? 26.059 -3.897 -12.472 1.00 89.31 191 TYR A N 1
ATOM 1531 C CA . TYR A 1 191 ? 26.598 -3.119 -13.592 1.00 89.31 191 TYR A CA 1
ATOM 1532 C C . TYR A 1 191 ? 25.606 -2.901 -14.735 1.00 89.31 191 TYR A C 1
ATOM 1534 O O . TYR A 1 191 ? 25.719 -1.907 -15.447 1.00 89.31 191 TYR A O 1
ATOM 1542 N N . GLN A 1 192 ? 24.580 -3.744 -14.870 1.00 86.12 192 GLN A N 1
ATOM 1543 C CA . GLN A 1 192 ? 23.493 -3.526 -15.833 1.00 86.12 192 GLN A CA 1
ATOM 1544 C C . GLN A 1 192 ? 22.726 -2.216 -15.578 1.00 86.12 192 GLN A C 1
ATOM 1546 O O . GLN A 1 192 ? 22.241 -1.588 -16.525 1.00 86.12 192 GLN A O 1
ATOM 1551 N N . TYR A 1 193 ? 22.657 -1.778 -14.318 1.00 87.69 193 TYR A N 1
ATOM 1552 C CA . TYR A 1 193 ? 21.882 -0.613 -13.886 1.00 87.69 193 TYR A CA 1
ATOM 1553 C C . TYR A 1 193 ? 22.739 0.615 -13.571 1.00 87.69 193 TYR A C 1
ATOM 1555 O O . TYR A 1 193 ? 22.193 1.705 -13.397 1.00 87.69 193 TYR A O 1
ATOM 1563 N N . LEU A 1 194 ? 24.064 0.467 -13.493 1.00 88.56 194 LEU A N 1
ATOM 1564 C CA . LEU A 1 194 ? 24.988 1.550 -13.161 1.00 88.56 194 LEU A CA 1
ATOM 1565 C C . LEU A 1 194 ? 25.569 2.224 -14.415 1.00 88.56 194 LEU A C 1
ATOM 1567 O O . LEU A 1 194 ? 25.610 1.662 -15.508 1.00 88.56 194 LEU A O 1
ATOM 1571 N N . ASN A 1 195 ? 26.027 3.462 -14.245 1.00 84.69 195 ASN A N 1
ATOM 1572 C CA . ASN A 1 195 ? 26.753 4.215 -15.260 1.00 84.69 195 ASN A CA 1
ATOM 1573 C C . ASN A 1 195 ? 28.087 3.526 -15.587 1.00 84.69 195 ASN A C 1
ATOM 1575 O O . ASN A 1 195 ? 28.717 2.922 -14.720 1.00 84.69 195 ASN A O 1
ATOM 1579 N N . SER A 1 196 ? 28.521 3.640 -16.844 1.00 77.31 196 SER A N 1
ATOM 1580 C CA . SER A 1 196 ? 29.816 3.133 -17.312 1.00 77.31 196 SER A CA 1
ATOM 1581 C C . SER A 1 196 ? 30.841 4.276 -17.379 1.00 77.31 196 SER A C 1
ATOM 1583 O O . SER A 1 196 ? 30.537 5.291 -18.009 1.00 77.31 196 SER A O 1
ATOM 1585 N N . PRO A 1 197 ? 32.046 4.143 -16.787 1.00 78.44 197 PRO A N 1
ATOM 1586 C CA . PRO A 1 197 ? 32.547 3.000 -16.014 1.00 78.44 197 PRO A CA 1
ATOM 1587 C C . PRO A 1 197 ? 31.921 2.901 -14.607 1.00 78.44 197 PRO A C 1
ATOM 1589 O O . PRO A 1 197 ? 31.558 3.930 -14.027 1.00 78.44 197 PRO A O 1
ATOM 1592 N N . PRO A 1 198 ? 31.811 1.683 -14.038 1.00 74.69 198 PRO A N 1
ATOM 1593 C CA . PRO A 1 198 ? 31.248 1.497 -12.709 1.00 74.69 198 PRO A CA 1
ATOM 1594 C C . PRO A 1 198 ? 32.128 2.121 -11.610 1.00 74.69 198 PRO A C 1
ATOM 1596 O O . PRO A 1 198 ? 33.338 2.281 -11.795 1.00 74.69 198 PRO A O 1
ATOM 1599 N N . PRO A 1 199 ? 31.551 2.452 -10.439 1.00 81.56 199 PRO A N 1
ATOM 1600 C CA . PRO A 1 199 ? 32.308 3.002 -9.318 1.00 81.56 199 PRO A CA 1
ATOM 1601 C C . PRO A 1 199 ? 33.400 2.042 -8.831 1.00 81.56 199 PRO A C 1
ATOM 1603 O O . PRO A 1 199 ? 33.189 0.830 -8.742 1.00 81.56 199 PRO A O 1
ATOM 1606 N N . ALA A 1 200 ? 34.557 2.588 -8.451 1.00 79.31 200 ALA A N 1
ATOM 1607 C CA . ALA A 1 200 ? 35.631 1.803 -7.852 1.00 79.31 200 ALA A CA 1
ATOM 1608 C C . ALA A 1 200 ? 35.181 1.167 -6.519 1.00 79.31 200 ALA A C 1
ATOM 1610 O O . ALA A 1 200 ? 34.497 1.804 -5.718 1.00 79.31 200 ALA A O 1
ATOM 1611 N N . GLY A 1 201 ? 35.580 -0.085 -6.270 1.00 83.56 201 GLY A N 1
ATOM 1612 C CA . GLY A 1 201 ? 35.319 -0.785 -5.002 1.00 83.56 201 GLY A CA 1
ATOM 1613 C C . GLY A 1 201 ? 33.973 -1.517 -4.899 1.00 83.56 201 GLY A C 1
ATOM 1614 O O . GLY A 1 201 ? 33.686 -2.099 -3.847 1.00 83.56 201 GLY A O 1
ATOM 1615 N N . VAL A 1 202 ? 33.165 -1.541 -5.969 1.00 89.62 202 VAL A N 1
ATOM 1616 C CA . VAL A 1 202 ? 31.914 -2.326 -6.013 1.00 89.62 202 VAL A CA 1
ATOM 1617 C C . VAL A 1 202 ? 32.197 -3.817 -5.831 1.00 89.62 202 VAL A C 1
ATOM 1619 O O . VAL A 1 202 ? 31.602 -4.424 -4.949 1.00 89.62 202 VAL A O 1
ATOM 1622 N N . GLU A 1 203 ? 33.148 -4.390 -6.573 1.00 89.00 203 GLU A N 1
ATOM 1623 C CA . GLU A 1 203 ? 33.475 -5.825 -6.489 1.00 89.00 203 GLU A CA 1
ATOM 1624 C C . GLU A 1 203 ? 33.915 -6.252 -5.083 1.00 89.00 203 GLU A C 1
ATOM 1626 O O . GLU A 1 203 ? 33.442 -7.259 -4.564 1.00 89.00 203 GLU A O 1
ATOM 1631 N N . GLY A 1 204 ? 34.757 -5.449 -4.420 1.00 91.62 204 GLY A N 1
ATOM 1632 C CA . GLY A 1 204 ? 35.190 -5.729 -3.047 1.00 91.62 204 GLY A CA 1
ATOM 1633 C C . GLY A 1 204 ? 34.030 -5.698 -2.048 1.00 91.62 204 GLY A C 1
ATOM 1634 O O . GLY A 1 204 ? 33.921 -6.571 -1.190 1.00 91.62 204 GLY A O 1
ATOM 1635 N N . SER A 1 205 ? 33.118 -4.732 -2.196 1.00 93.88 205 SER A N 1
ATOM 1636 C CA . SER A 1 205 ? 31.915 -4.642 -1.357 1.00 93.88 205 SER A CA 1
ATOM 1637 C C . SER A 1 205 ? 30.962 -5.817 -1.603 1.00 93.88 205 SER A C 1
ATOM 1639 O O . SER A 1 205 ? 30.398 -6.368 -0.659 1.00 93.88 205 SER A O 1
ATOM 1641 N N . VAL A 1 206 ? 30.811 -6.224 -2.866 1.00 95.94 206 VAL A N 1
ATOM 1642 C CA . VAL A 1 206 ? 30.009 -7.380 -3.280 1.00 95.94 206 VAL A CA 1
ATOM 1643 C C . VAL A 1 206 ? 30.590 -8.683 -2.720 1.00 95.94 206 VAL A C 1
ATOM 1645 O O . VAL A 1 206 ? 29.825 -9.480 -2.180 1.00 95.94 206 VAL A O 1
ATOM 1648 N N . SER A 1 207 ? 31.916 -8.869 -2.742 1.00 95.44 207 SER A N 1
ATOM 1649 C CA . SER A 1 207 ? 32.570 -10.057 -2.166 1.00 95.44 207 SER A CA 1
ATOM 1650 C C . SER A 1 207 ? 32.238 -10.233 -0.687 1.00 95.44 207 SER A C 1
ATOM 1652 O O . SER A 1 207 ? 31.800 -11.304 -0.277 1.00 95.44 207 SER A O 1
ATOM 1654 N N . ILE A 1 208 ? 32.340 -9.159 0.106 1.00 95.75 208 ILE A N 1
ATOM 1655 C CA . ILE A 1 208 ? 32.018 -9.189 1.544 1.00 95.75 208 ILE A CA 1
ATOM 1656 C C . ILE A 1 208 ? 30.553 -9.594 1.769 1.00 95.75 208 ILE A C 1
ATOM 1658 O O . ILE A 1 208 ? 30.250 -10.396 2.654 1.00 95.75 208 ILE A O 1
ATOM 1662 N N . ILE A 1 209 ? 29.630 -9.053 0.969 1.00 97.62 209 ILE A N 1
ATOM 1663 C CA . ILE A 1 209 ? 28.198 -9.371 1.061 1.00 97.62 209 ILE A CA 1
ATOM 1664 C C . ILE A 1 209 ? 27.949 -10.853 0.754 1.00 97.62 209 ILE A C 1
ATOM 1666 O O . ILE A 1 209 ? 27.229 -11.523 1.499 1.00 97.62 209 ILE A O 1
ATOM 1670 N N . VAL A 1 210 ? 28.551 -11.372 -0.318 1.00 97.25 210 VAL A N 1
ATOM 1671 C CA . VAL A 1 210 ? 28.410 -12.775 -0.726 1.00 97.25 210 VAL A CA 1
ATOM 1672 C C . VAL A 1 210 ? 29.017 -13.710 0.319 1.00 97.25 210 VAL A C 1
ATOM 1674 O O . VAL A 1 210 ? 28.367 -14.678 0.706 1.00 97.25 210 VAL A O 1
ATOM 1677 N N . GLU A 1 211 ? 30.202 -13.407 0.848 1.00 95.69 211 GLU A N 1
ATOM 1678 C CA . GLU A 1 211 ? 30.847 -14.191 1.910 1.00 95.69 211 GLU A CA 1
ATOM 1679 C C . GLU A 1 211 ? 29.969 -14.297 3.165 1.00 95.69 211 GLU A C 1
ATOM 1681 O O . GLU A 1 211 ? 29.801 -15.385 3.727 1.00 95.69 211 GLU A O 1
ATOM 1686 N N . LEU A 1 212 ? 29.356 -13.186 3.588 1.00 96.44 212 LEU A N 1
ATOM 1687 C CA . LEU A 1 212 ? 28.418 -13.171 4.711 1.00 96.44 212 LEU A CA 1
ATOM 1688 C C . LEU A 1 212 ? 27.175 -14.025 4.420 1.00 96.44 212 LEU A C 1
ATOM 1690 O O . LEU A 1 212 ? 26.766 -14.817 5.271 1.00 96.44 212 LEU A O 1
ATOM 1694 N N . ALA A 1 213 ? 26.595 -13.909 3.222 1.00 96.56 213 ALA A N 1
ATOM 1695 C CA . ALA A 1 213 ? 25.416 -14.678 2.829 1.00 96.56 213 ALA A CA 1
ATOM 1696 C C . ALA A 1 213 ? 25.702 -16.188 2.740 1.00 96.56 213 ALA A C 1
ATOM 1698 O O . ALA A 1 213 ? 24.938 -16.990 3.278 1.00 96.56 213 ALA A O 1
ATOM 1699 N N . VAL A 1 214 ? 26.826 -16.585 2.134 1.00 94.12 214 VAL A N 1
ATOM 1700 C CA . VAL A 1 214 ? 27.267 -17.988 2.043 1.00 94.12 214 VAL A CA 1
ATOM 1701 C C . VAL A 1 214 ? 27.565 -18.560 3.433 1.00 94.12 214 VAL A C 1
ATOM 1703 O O . VAL A 1 214 ? 27.193 -19.697 3.728 1.00 94.12 214 VAL A O 1
ATOM 1706 N N . SER A 1 215 ? 28.164 -17.764 4.326 1.00 92.38 215 SER A N 1
ATOM 1707 C CA . SER A 1 215 ? 28.394 -18.147 5.724 1.00 92.38 215 SER A CA 1
ATOM 1708 C C . SER A 1 215 ? 27.085 -18.449 6.459 1.00 92.38 215 SER A C 1
ATOM 1710 O O . SER A 1 215 ? 26.987 -19.478 7.130 1.00 92.38 215 SER A O 1
ATOM 1712 N N . ILE A 1 216 ? 26.051 -17.618 6.284 1.00 93.31 216 ILE A N 1
ATOM 1713 C CA . ILE A 1 216 ? 24.713 -17.867 6.845 1.00 93.31 216 ILE A CA 1
ATOM 1714 C C . ILE A 1 216 ? 24.090 -19.121 6.216 1.00 93.31 216 ILE A C 1
ATOM 1716 O O . ILE A 1 216 ? 23.644 -20.011 6.939 1.00 93.31 216 ILE A O 1
ATOM 1720 N N . ALA A 1 217 ? 24.123 -19.242 4.885 1.00 91.81 217 ALA A N 1
ATOM 1721 C CA . ALA A 1 217 ? 23.577 -20.392 4.160 1.00 91.81 217 ALA A CA 1
ATOM 1722 C C . ALA A 1 217 ? 24.219 -21.727 4.579 1.00 91.81 217 ALA A C 1
ATOM 1724 O O . ALA A 1 217 ? 23.559 -22.759 4.549 1.00 91.81 217 ALA A O 1
ATOM 1725 N N . SER A 1 218 ? 25.476 -21.718 5.040 1.00 88.88 218 SER A N 1
ATOM 1726 C CA . SER A 1 218 ? 26.142 -22.917 5.570 1.00 88.88 218 SER A CA 1
ATOM 1727 C C . SER A 1 218 ? 25.534 -23.467 6.861 1.00 88.88 218 SER A C 1
ATOM 1729 O O . SER A 1 218 ? 25.783 -24.620 7.203 1.00 88.88 218 SER A O 1
ATOM 1731 N N . LYS A 1 219 ? 24.757 -22.667 7.601 1.00 87.81 219 LYS A N 1
ATOM 1732 C CA . LYS A 1 219 ? 24.177 -23.083 8.886 1.00 87.81 219 LYS A CA 1
ATOM 1733 C C . LYS A 1 219 ? 22.688 -23.361 8.843 1.00 87.81 219 LYS A C 1
ATOM 1735 O O . LYS A 1 219 ? 22.249 -24.244 9.566 1.00 87.81 219 LYS A O 1
ATOM 1740 N N . LEU A 1 220 ? 21.935 -22.697 7.965 1.00 88.00 220 LEU A N 1
ATOM 1741 C CA . LEU A 1 220 ? 20.477 -22.869 7.876 1.00 88.00 220 LEU A CA 1
ATOM 1742 C C . LEU A 1 220 ? 20.011 -24.336 7.785 1.00 88.00 220 LEU A C 1
ATOM 1744 O O . LEU A 1 220 ? 19.033 -24.677 8.449 1.00 88.00 220 LEU A O 1
ATOM 1748 N N . PRO A 1 221 ? 20.662 -25.226 7.008 1.00 85.75 221 PRO A N 1
ATOM 1749 C CA . PRO A 1 221 ? 20.215 -26.614 6.889 1.00 85.75 221 PRO A CA 1
ATOM 1750 C C . PRO A 1 221 ? 20.471 -27.445 8.147 1.00 85.75 221 PRO A C 1
ATOM 1752 O O . PRO A 1 221 ? 19.773 -28.428 8.371 1.00 85.75 221 PRO A O 1
ATOM 1755 N N . LEU A 1 222 ? 21.474 -27.056 8.940 1.00 81.81 222 LEU A N 1
ATOM 1756 C CA . LEU A 1 222 ? 21.906 -27.757 10.150 1.00 81.81 222 LEU A CA 1
ATOM 1757 C C . LEU A 1 222 ? 21.023 -27.432 11.358 1.00 81.81 222 LEU A C 1
ATOM 1759 O O . LEU A 1 222 ? 21.171 -28.056 12.404 1.00 81.81 222 LEU A O 1
ATOM 1763 N N . GLU A 1 223 ? 20.123 -26.458 11.229 1.00 81.69 223 GLU A N 1
ATOM 1764 C CA . GLU A 1 223 ? 19.276 -26.036 12.330 1.00 81.69 223 GLU A CA 1
ATOM 1765 C C . GLU A 1 223 ? 18.122 -26.995 12.591 1.00 81.69 223 GLU A C 1
ATOM 1767 O O . GLU A 1 223 ? 17.378 -27.408 11.699 1.00 81.69 223 GLU A O 1
ATOM 1772 N N . SER A 1 224 ? 17.927 -27.266 13.878 1.00 74.69 224 SER A N 1
ATOM 1773 C CA . SER A 1 224 ? 16.790 -28.033 14.395 1.00 74.69 224 SER A CA 1
ATOM 1774 C C . SER A 1 224 ? 15.481 -27.230 14.424 1.00 74.69 224 SER A C 1
ATOM 1776 O O . SER A 1 224 ? 14.420 -27.776 14.725 1.00 74.69 224 SER A O 1
ATOM 1778 N N . ARG A 1 225 ? 15.551 -25.929 14.127 1.00 77.19 225 ARG A N 1
ATOM 1779 C CA . ARG A 1 225 ? 14.424 -24.991 14.110 1.00 77.19 225 ARG A CA 1
ATOM 1780 C C . ARG A 1 225 ? 14.066 -24.630 12.679 1.00 77.19 225 ARG A C 1
ATOM 1782 O O . ARG A 1 225 ? 14.907 -24.697 11.780 1.00 77.19 225 ARG A O 1
ATOM 1789 N N . ASP A 1 226 ? 12.819 -24.220 12.468 1.00 77.00 226 ASP A N 1
ATOM 1790 C CA . ASP A 1 226 ? 12.448 -23.692 11.166 1.00 77.00 226 ASP A CA 1
ATOM 1791 C C . ASP A 1 226 ? 12.960 -22.258 10.998 1.00 77.00 226 ASP A C 1
ATOM 1793 O O . ASP A 1 226 ? 12.681 -21.375 11.804 1.00 77.00 226 ASP A O 1
ATOM 1797 N N . LEU A 1 227 ? 13.726 -22.056 9.930 1.00 79.31 227 LEU A N 1
ATOM 1798 C CA . LEU A 1 227 ? 14.249 -20.770 9.499 1.00 79.31 227 LEU A CA 1
ATOM 1799 C C . LEU A 1 227 ? 13.874 -20.605 8.031 1.00 79.31 227 LEU A C 1
ATOM 1801 O O . LEU A 1 227 ? 14.275 -21.415 7.180 1.00 79.31 227 LEU A O 1
ATOM 1805 N N . ALA A 1 228 ? 13.112 -19.549 7.758 1.00 78.56 228 ALA A N 1
ATOM 1806 C CA . ALA A 1 228 ? 12.665 -19.166 6.432 1.00 78.56 228 ALA A CA 1
ATOM 1807 C C . ALA A 1 228 ? 13.162 -17.753 6.111 1.00 78.56 228 ALA A C 1
ATOM 1809 O O . ALA A 1 228 ? 13.040 -16.838 6.921 1.00 78.56 228 ALA A O 1
ATOM 1810 N N . ILE A 1 229 ? 13.727 -17.589 4.917 1.00 87.44 229 ILE A N 1
ATOM 1811 C CA . ILE A 1 229 ? 14.151 -16.293 4.387 1.00 87.44 229 ILE A CA 1
ATOM 1812 C C . ILE A 1 229 ? 13.192 -15.957 3.255 1.00 87.44 229 ILE A C 1
ATOM 1814 O O . ILE A 1 229 ? 13.089 -16.711 2.289 1.00 87.44 229 ILE A O 1
ATOM 1818 N N . VAL A 1 230 ? 12.487 -14.839 3.390 1.00 83.38 230 VAL A N 1
ATOM 1819 C CA . VAL A 1 230 ? 11.484 -14.386 2.425 1.00 83.38 230 VAL A CA 1
ATOM 1820 C C . VAL A 1 230 ? 11.827 -12.968 2.000 1.00 83.38 230 VAL A C 1
ATOM 1822 O O . VAL A 1 230 ? 12.213 -12.140 2.824 1.00 83.38 230 VAL A O 1
ATOM 1825 N N . TYR A 1 231 ? 11.699 -12.699 0.703 1.00 87.62 231 TYR A N 1
ATOM 1826 C CA . TYR A 1 231 ? 11.784 -11.353 0.156 1.00 87.62 231 TYR A CA 1
ATOM 1827 C C . TYR A 1 231 ? 10.375 -10.910 -0.259 1.00 87.62 231 TYR A C 1
ATOM 1829 O O . TYR A 1 231 ? 9.837 -11.504 -1.196 1.00 87.62 231 TYR A O 1
ATOM 1837 N N . PRO A 1 232 ? 9.766 -9.922 0.420 1.00 84.19 232 PRO A N 1
ATOM 1838 C CA . PRO A 1 232 ? 8.446 -9.427 0.050 1.00 84.19 232 PRO A CA 1
ATOM 1839 C C . PRO A 1 232 ? 8.513 -8.561 -1.212 1.00 84.19 232 PRO A C 1
ATOM 1841 O O . PRO A 1 232 ? 9.436 -7.757 -1.382 1.00 84.19 232 PRO A O 1
ATOM 1844 N N . PHE A 1 233 ? 7.526 -8.701 -2.095 1.00 80.31 233 PHE A N 1
ATOM 1845 C CA . PHE A 1 233 ? 7.421 -7.882 -3.304 1.00 80.31 233 PHE A CA 1
ATOM 1846 C C . PHE A 1 233 ? 6.688 -6.556 -3.046 1.00 80.31 233 PHE A C 1
ATOM 1848 O O . PHE A 1 233 ? 5.818 -6.478 -2.175 1.00 80.31 233 PHE A O 1
ATOM 1855 N N . PRO A 1 234 ? 6.988 -5.496 -3.823 1.00 79.19 234 PRO A N 1
ATOM 1856 C CA . PRO A 1 234 ? 6.209 -4.265 -3.776 1.00 79.19 234 PRO A CA 1
ATOM 1857 C C . PRO A 1 234 ? 4.706 -4.532 -3.966 1.00 79.19 234 PRO A C 1
ATOM 1859 O O . PRO A 1 234 ? 4.305 -5.204 -4.916 1.00 79.19 234 PRO A O 1
ATOM 1862 N N . GLY A 1 235 ? 3.885 -3.999 -3.056 1.00 74.00 235 GLY A N 1
ATOM 1863 C CA . GLY A 1 235 ? 2.429 -4.193 -3.035 1.00 74.00 235 GLY A CA 1
ATOM 1864 C C . GLY A 1 235 ? 1.933 -5.305 -2.100 1.00 74.00 235 GLY A C 1
ATOM 1865 O O . GLY A 1 235 ? 0.730 -5.381 -1.853 1.00 74.00 235 GLY A O 1
ATOM 1866 N N . GLU A 1 236 ? 2.819 -6.134 -1.541 1.00 75.38 236 GLU A N 1
ATOM 1867 C CA . GLU A 1 236 ? 2.453 -7.111 -0.508 1.00 75.38 236 GLU A CA 1
ATOM 1868 C C . GLU A 1 236 ? 2.214 -6.442 0.856 1.00 75.38 236 GLU A C 1
ATOM 1870 O O . GLU A 1 236 ? 2.797 -5.404 1.180 1.00 75.38 236 GLU A O 1
ATOM 1875 N N . MET A 1 237 ? 1.334 -7.031 1.675 1.00 72.00 237 MET A N 1
ATOM 1876 C CA . MET A 1 237 ? 1.003 -6.471 2.988 1.00 72.00 237 MET A CA 1
ATOM 1877 C C . MET A 1 237 ? 2.186 -6.556 3.958 1.00 72.00 237 MET A C 1
ATOM 1879 O O . MET A 1 237 ? 2.781 -7.617 4.154 1.00 72.00 237 MET A O 1
ATOM 1883 N N . VAL A 1 238 ? 2.472 -5.439 4.633 1.00 76.12 238 VAL A N 1
ATOM 1884 C CA . VAL A 1 238 ? 3.514 -5.369 5.661 1.00 76.12 238 VAL A CA 1
ATOM 1885 C C . VAL A 1 238 ? 3.020 -6.026 6.953 1.00 76.12 238 VAL A C 1
ATOM 1887 O O . VAL A 1 238 ? 2.121 -5.529 7.627 1.00 76.12 238 VAL A O 1
ATOM 1890 N N . GLN A 1 239 ? 3.635 -7.144 7.323 1.00 75.31 239 GLN A N 1
ATOM 1891 C CA . GLN A 1 239 ? 3.427 -7.843 8.590 1.00 75.31 239 GLN A CA 1
ATOM 1892 C C . GLN A 1 239 ? 4.250 -7.193 9.713 1.00 75.31 239 GLN A C 1
ATOM 1894 O O . GLN A 1 239 ? 5.379 -7.595 9.986 1.00 75.31 239 GLN A O 1
ATOM 1899 N N . LEU A 1 240 ? 3.670 -6.201 10.393 1.00 77.75 240 LEU A N 1
ATOM 1900 C CA . LEU A 1 240 ? 4.329 -5.429 11.464 1.00 77.75 240 LEU A CA 1
ATOM 1901 C C . LEU A 1 240 ? 4.774 -6.259 12.681 1.00 77.75 240 LEU A C 1
ATOM 1903 O O . LEU A 1 240 ? 5.547 -5.778 13.499 1.00 77.75 240 LEU A O 1
ATOM 1907 N N . HIS A 1 241 ? 4.292 -7.497 12.817 1.00 74.38 241 HIS A N 1
ATOM 1908 C CA . HIS A 1 241 ? 4.731 -8.405 13.879 1.00 74.38 241 HIS A CA 1
ATOM 1909 C C . HIS A 1 241 ? 6.066 -9.110 13.566 1.00 74.38 241 HIS A C 1
ATOM 1911 O O . HIS A 1 241 ? 6.697 -9.640 14.472 1.00 74.38 241 HIS A O 1
ATOM 1917 N N . LEU A 1 242 ? 6.497 -9.120 12.297 1.00 73.25 242 LEU A N 1
ATOM 1918 C CA . LEU A 1 242 ? 7.741 -9.759 11.841 1.00 73.25 242 LEU A CA 1
ATOM 1919 C C . LEU A 1 242 ? 8.715 -8.774 11.177 1.00 73.25 242 LEU A C 1
ATOM 1921 O O . LEU A 1 242 ? 9.898 -9.079 11.045 1.00 73.25 242 LEU A O 1
ATOM 1925 N N . MET A 1 243 ? 8.224 -7.620 10.718 1.00 81.00 243 MET A N 1
ATOM 1926 C CA . MET A 1 243 ? 8.992 -6.632 9.962 1.00 81.00 243 MET A CA 1
ATOM 1927 C C . MET A 1 243 ? 9.013 -5.277 10.665 1.00 81.00 243 MET A C 1
ATOM 1929 O O . MET A 1 243 ? 7.984 -4.789 11.126 1.00 81.00 243 MET A O 1
ATOM 1933 N N . GLU A 1 244 ? 10.180 -4.636 10.661 1.00 76.81 244 GLU A N 1
ATOM 1934 C CA . GLU A 1 244 ? 10.368 -3.273 11.157 1.00 76.81 244 GLU A CA 1
ATOM 1935 C C . GLU A 1 244 ? 10.312 -2.267 10.000 1.00 76.81 244 GLU A C 1
ATOM 1937 O O . GLU A 1 244 ? 11.017 -2.407 8.995 1.00 76.81 244 GLU A O 1
ATOM 1942 N N . ILE A 1 245 ? 9.488 -1.224 10.143 1.00 76.75 245 ILE A N 1
ATOM 1943 C CA . ILE A 1 245 ? 9.488 -0.098 9.205 1.00 76.75 245 ILE A CA 1
ATOM 1944 C C . ILE A 1 245 ? 10.704 0.772 9.511 1.00 76.75 245 ILE A C 1
ATOM 1946 O O . ILE A 1 245 ? 10.897 1.236 10.633 1.00 76.75 245 ILE A O 1
ATOM 1950 N N . GLN A 1 246 ? 11.527 1.025 8.499 1.00 68.00 246 GLN A N 1
ATOM 1951 C CA . GLN A 1 246 ? 12.675 1.901 8.662 1.00 68.00 246 GLN A CA 1
ATOM 1952 C C . GLN A 1 246 ? 12.228 3.367 8.768 1.00 68.00 246 GLN A C 1
ATOM 1954 O O . GLN A 1 246 ? 11.622 3.894 7.840 1.00 68.00 246 GLN A O 1
ATOM 1959 N N . ASN A 1 247 ? 12.615 4.051 9.851 1.00 58.22 247 ASN A N 1
ATOM 1960 C CA . ASN A 1 247 ? 12.274 5.455 10.162 1.00 58.22 247 ASN A CA 1
ATOM 1961 C C . ASN A 1 247 ? 12.879 6.511 9.207 1.00 58.22 247 ASN A C 1
ATOM 1963 O O . ASN A 1 247 ? 12.954 7.696 9.529 1.00 58.22 247 ASN A O 1
ATOM 1967 N N . THR A 1 248 ? 13.366 6.115 8.033 1.00 58.34 248 THR A N 1
ATOM 1968 C CA . THR A 1 248 ? 13.820 7.060 7.014 1.00 58.34 248 THR A CA 1
ATOM 1969 C C . THR A 1 248 ? 12.621 7.587 6.245 1.00 58.34 248 THR A C 1
ATOM 1971 O O . THR A 1 248 ? 12.055 6.858 5.437 1.00 58.34 248 THR A O 1
ATOM 1974 N N . VAL A 1 249 ? 12.278 8.861 6.457 1.00 62.25 249 VAL A N 1
ATOM 1975 C CA . VAL A 1 249 ? 11.267 9.573 5.662 1.00 62.25 249 VAL A CA 1
ATOM 1976 C C . VAL A 1 249 ? 11.697 9.547 4.192 1.00 62.25 249 VAL A C 1
ATOM 1978 O O . VAL A 1 249 ? 12.670 10.205 3.802 1.00 62.25 249 VAL A O 1
ATOM 1981 N N . LEU A 1 250 ? 11.026 8.710 3.400 1.00 68.88 250 LEU A N 1
ATOM 1982 C CA . LEU A 1 250 ? 11.125 8.695 1.946 1.00 68.88 250 LEU A CA 1
ATOM 1983 C C . LEU A 1 250 ? 10.066 9.646 1.373 1.00 68.88 250 LEU A C 1
ATOM 1985 O O . LEU A 1 250 ? 9.011 9.815 1.987 1.00 68.88 250 LEU A O 1
ATOM 1989 N N . PRO A 1 251 ? 10.332 10.283 0.224 1.00 61.03 251 PRO A N 1
ATOM 1990 C CA . PRO A 1 251 ? 9.339 11.094 -0.464 1.00 61.03 251 PRO A CA 1
ATOM 1991 C C . PRO A 1 251 ? 8.051 10.307 -0.723 1.00 61.03 251 PRO A C 1
ATOM 1993 O O . PRO A 1 251 ? 8.084 9.154 -1.154 1.00 61.03 251 PRO A O 1
ATOM 1996 N N . ILE A 1 252 ? 6.911 10.949 -0.469 1.00 60.88 252 ILE A N 1
ATOM 1997 C CA . ILE A 1 252 ? 5.595 10.381 -0.764 1.00 60.88 252 ILE A CA 1
ATOM 1998 C C . ILE A 1 252 ? 5.483 10.241 -2.284 1.00 60.88 252 ILE A C 1
ATOM 2000 O O . ILE A 1 252 ? 5.592 11.235 -3.012 1.00 60.88 252 ILE A O 1
ATOM 2004 N N . LEU A 1 253 ? 5.274 9.008 -2.754 1.00 59.16 253 LEU A N 1
ATOM 2005 C CA . LEU A 1 253 ? 5.052 8.722 -4.170 1.00 59.16 253 LEU A CA 1
ATOM 2006 C C . LEU A 1 253 ? 3.872 9.563 -4.668 1.00 59.16 253 LEU A C 1
ATOM 2008 O O . LEU A 1 253 ? 2.893 9.749 -3.949 1.00 59.16 253 LEU A O 1
ATOM 2012 N N . GLU A 1 254 ? 3.931 10.077 -5.896 1.00 51.81 254 GLU A N 1
ATOM 2013 C CA . GLU A 1 254 ? 2.887 10.976 -6.419 1.00 51.81 254 GLU A CA 1
ATOM 2014 C C . GLU A 1 254 ? 1.489 10.329 -6.417 1.00 51.81 254 GLU A C 1
ATOM 2016 O O . GLU A 1 254 ? 0.493 11.025 -6.235 1.00 51.81 254 GLU A O 1
ATOM 2021 N N . ASN A 1 255 ? 1.427 8.993 -6.445 1.00 44.09 255 ASN A N 1
ATOM 2022 C CA . ASN A 1 255 ? 0.205 8.193 -6.307 1.00 44.09 255 ASN A CA 1
ATOM 2023 C C . ASN A 1 255 ? -0.359 8.116 -4.868 1.00 44.09 255 ASN A C 1
ATOM 2025 O O . ASN A 1 255 ? -1.440 7.572 -4.667 1.00 44.09 255 ASN A O 1
ATOM 2029 N N . GLN A 1 256 ? 0.357 8.625 -3.860 1.00 42.19 256 GLN A N 1
ATOM 2030 C CA . GLN A 1 256 ? -0.037 8.645 -2.443 1.00 42.19 256 GLN A CA 1
ATOM 2031 C C . GLN A 1 256 ? -0.312 10.062 -1.907 1.00 42.19 256 GLN A C 1
ATOM 2033 O O . GLN A 1 256 ? -0.771 10.212 -0.778 1.00 42.19 256 GLN A O 1
ATOM 2038 N N . LYS A 1 257 ? -0.113 11.115 -2.713 1.00 38.16 257 LYS A N 1
ATOM 2039 C CA . LYS A 1 257 ? -0.347 12.515 -2.301 1.00 38.16 257 LYS A CA 1
ATOM 2040 C C . LYS A 1 257 ? -1.819 12.888 -2.067 1.00 38.16 257 LYS A C 1
ATOM 2042 O O . LYS A 1 257 ? -2.095 14.021 -1.686 1.00 38.16 257 LYS A O 1
ATOM 2047 N N . SER A 1 258 ? -2.778 11.982 -2.264 1.00 33.97 258 SER A N 1
ATOM 2048 C CA . SER A 1 258 ? -4.202 12.262 -2.023 1.00 33.97 258 SER A CA 1
ATOM 2049 C C . SER A 1 258 ? -4.693 11.921 -0.611 1.00 33.97 258 SER A C 1
ATOM 2051 O O . SER A 1 258 ? -5.900 11.912 -0.376 1.00 33.97 258 SER A O 1
ATOM 2053 N N . GLY A 1 259 ? -3.805 11.659 0.347 1.00 36.25 259 GLY A N 1
ATOM 2054 C CA . GLY A 1 259 ? -4.216 11.479 1.733 1.00 36.25 259 GLY A CA 1
ATOM 2055 C C . GLY A 1 259 ? -3.040 11.567 2.687 1.00 36.25 259 GLY A C 1
ATOM 2056 O O . GLY A 1 259 ? -2.130 10.753 2.600 1.00 36.25 259 GLY A O 1
ATOM 2057 N N . THR A 1 260 ? -3.137 12.494 3.639 1.00 29.72 260 THR A N 1
ATOM 2058 C CA . THR A 1 260 ? -2.207 12.763 4.754 1.00 29.72 260 THR A CA 1
ATOM 2059 C C . THR A 1 260 ? -1.213 13.891 4.473 1.00 29.72 260 THR A C 1
ATOM 2061 O O . THR A 1 260 ? -0.123 13.663 3.972 1.00 29.72 260 THR A O 1
ATOM 2064 N N . ASP A 1 261 ? -1.605 15.117 4.830 1.00 29.20 261 ASP A N 1
ATOM 2065 C CA . ASP A 1 261 ? -0.810 15.877 5.798 1.00 29.20 261 ASP A CA 1
ATOM 2066 C C . ASP A 1 261 ? -1.656 16.954 6.488 1.00 29.20 261 ASP A C 1
ATOM 2068 O O . ASP A 1 261 ? -2.212 17.857 5.860 1.00 29.20 261 ASP A O 1
ATOM 2072 N N . ALA A 1 262 ? -1.740 16.835 7.811 1.00 31.17 262 ALA A N 1
ATOM 2073 C CA . ALA A 1 262 ? -2.061 17.918 8.721 1.00 31.17 262 ALA A CA 1
ATOM 2074 C C . ALA A 1 262 ? -1.026 17.887 9.851 1.00 31.17 262 ALA A C 1
ATOM 2076 O O . ALA A 1 262 ? -1.165 17.121 10.798 1.00 31.17 262 ALA A O 1
ATOM 2077 N N . GLY A 1 263 ? -0.032 18.766 9.717 1.00 28.67 263 GLY A N 1
ATOM 2078 C CA . GLY A 1 263 ? 0.640 19.441 10.822 1.00 28.67 263 GLY A CA 1
ATOM 2079 C C . GLY A 1 263 ? 1.849 18.743 11.429 1.00 28.67 263 GLY A C 1
ATOM 2080 O O . GLY A 1 263 ? 1.691 17.915 12.311 1.00 28.67 263 GLY A O 1
ATOM 2081 N N . GLU A 1 264 ? 3.038 19.247 11.101 1.00 27.98 264 GLU A N 1
ATOM 2082 C CA . GLU A 1 264 ? 4.022 19.627 12.118 1.00 27.98 264 GLU A CA 1
ATOM 2083 C C . GLU A 1 264 ? 4.871 20.802 11.596 1.00 27.98 264 GLU A C 1
ATOM 2085 O O . GLU A 1 264 ? 5.344 20.810 10.461 1.00 27.98 264 GLU A O 1
ATOM 2090 N N . HIS A 1 265 ? 4.939 21.853 12.415 1.00 28.30 265 HIS A N 1
ATOM 2091 C CA . HIS A 1 265 ? 5.667 23.102 12.194 1.00 28.30 265 HIS A CA 1
ATOM 2092 C C . HIS A 1 265 ? 7.164 22.894 12.419 1.00 28.30 265 HIS A C 1
ATOM 2094 O O . HIS A 1 265 ? 7.494 22.446 13.506 1.00 28.30 265 HIS A O 1
ATOM 2100 N N . GLU A 1 266 ? 8.029 23.403 11.533 1.00 28.53 266 GLU A N 1
ATOM 2101 C CA . GLU A 1 266 ? 9.258 24.114 11.933 1.00 28.53 266 GLU A CA 1
ATOM 2102 C C . GLU A 1 266 ? 9.562 25.256 10.944 1.00 28.53 266 GLU A C 1
ATOM 2104 O O . GLU A 1 266 ? 9.356 25.140 9.736 1.00 28.53 266 GLU A O 1
ATOM 2109 N N . HIS A 1 267 ? 9.968 26.391 11.516 1.00 27.00 267 HIS A N 1
ATOM 2110 C CA . HIS A 1 267 ? 10.341 27.647 10.865 1.00 27.00 267 HIS A CA 1
ATOM 2111 C C . HIS A 1 267 ? 11.687 27.534 10.138 1.00 27.00 267 HIS A C 1
ATOM 2113 O O . HIS A 1 267 ? 12.602 26.929 10.680 1.00 27.00 267 HIS A O 1
ATOM 2119 N N . GLU A 1 268 ? 11.834 28.226 9.005 1.00 28.45 268 GLU A N 1
ATOM 2120 C CA . GLU A 1 268 ? 12.943 29.163 8.758 1.00 28.45 268 GLU A CA 1
ATOM 2121 C C . GLU A 1 268 ? 12.641 30.029 7.521 1.00 28.45 268 GLU A C 1
ATOM 2123 O O . GLU A 1 268 ? 12.090 29.567 6.519 1.00 28.45 268 GLU A O 1
ATOM 2128 N N . ASP A 1 269 ? 12.936 31.317 7.671 1.00 27.03 269 ASP A N 1
ATOM 2129 C CA . ASP A 1 269 ? 12.607 32.434 6.790 1.00 27.03 269 ASP A CA 1
ATOM 2130 C C . ASP A 1 269 ? 13.494 32.485 5.529 1.00 27.03 269 ASP A C 1
ATOM 2132 O O . ASP A 1 269 ? 14.676 32.167 5.586 1.00 27.03 269 ASP A O 1
ATOM 2136 N N . GLU A 1 270 ? 12.949 32.934 4.393 1.00 29.27 270 GLU A N 1
ATOM 2137 C CA . GLU A 1 270 ? 13.332 34.213 3.762 1.00 29.27 270 GLU A CA 1
ATOM 2138 C C . GLU A 1 270 ? 12.649 34.426 2.399 1.00 29.27 270 GLU A C 1
ATOM 2140 O O . GLU A 1 270 ? 12.446 33.525 1.582 1.00 29.27 270 GLU A O 1
ATOM 2145 N N . GLU A 1 271 ? 12.276 35.685 2.191 1.00 28.05 271 GLU A N 1
ATOM 2146 C CA . GLU A 1 271 ? 11.578 36.251 1.047 1.00 28.05 271 GLU A CA 1
ATOM 2147 C C . GLU A 1 271 ? 12.415 36.226 -0.245 1.00 28.05 271 GLU A C 1
ATOM 2149 O O . GLU A 1 271 ? 13.560 36.670 -0.274 1.00 28.05 271 GLU A O 1
ATOM 2154 N N . ASN A 1 272 ? 11.774 35.933 -1.380 1.00 26.94 272 ASN A N 1
ATOM 2155 C CA . ASN A 1 272 ? 11.662 36.988 -2.385 1.00 26.94 272 ASN A CA 1
ATOM 2156 C C . ASN A 1 272 ? 10.450 36.800 -3.297 1.00 26.94 272 ASN A C 1
ATOM 2158 O O . ASN A 1 272 ? 10.202 35.746 -3.881 1.00 26.94 272 ASN A O 1
ATOM 2162 N N . ILE A 1 273 ? 9.699 37.888 -3.384 1.00 28.42 273 ILE A N 1
ATOM 2163 C CA . ILE A 1 273 ? 8.534 38.094 -4.221 1.00 28.42 273 ILE A CA 1
ATOM 2164 C C . ILE A 1 273 ? 9.031 38.298 -5.649 1.00 28.42 273 ILE A C 1
ATOM 2166 O O . ILE A 1 273 ? 9.777 39.239 -5.895 1.00 28.42 273 ILE A O 1
ATOM 2170 N N . ASP A 1 274 ? 8.499 37.543 -6.612 1.00 27.70 274 ASP A N 1
ATOM 2171 C CA . ASP A 1 274 ? 8.122 38.217 -7.847 1.00 27.70 274 ASP A CA 1
ATOM 2172 C C . ASP A 1 274 ? 6.827 37.701 -8.464 1.00 27.70 274 ASP A C 1
ATOM 2174 O O . ASP A 1 274 ? 6.505 36.513 -8.513 1.00 27.70 274 ASP A O 1
ATOM 2178 N N . LYS A 1 275 ? 6.029 38.687 -8.856 1.00 28.98 275 LYS A N 1
ATOM 2179 C CA . LYS A 1 275 ? 4.639 38.577 -9.271 1.00 28.98 275 LYS A CA 1
ATOM 2180 C C . LYS A 1 275 ? 4.573 38.059 -10.702 1.00 28.98 275 LYS A C 1
ATOM 2182 O O . LYS A 1 275 ? 5.111 38.694 -11.601 1.00 28.98 275 LYS A O 1
ATOM 2187 N N . ASN A 1 276 ? 3.708 37.080 -10.963 1.00 26.11 276 ASN A N 1
ATOM 2188 C CA . ASN A 1 276 ? 2.811 37.246 -12.103 1.00 26.11 276 ASN A CA 1
ATOM 2189 C C . ASN A 1 276 ? 1.461 36.560 -11.884 1.00 26.11 276 ASN A C 1
ATOM 2191 O O . ASN A 1 276 ? 1.348 35.340 -11.798 1.00 26.11 276 ASN A O 1
ATOM 2195 N N . LYS A 1 277 ? 0.424 37.393 -11.791 1.00 30.50 277 LYS A N 1
ATOM 2196 C CA . LYS A 1 277 ? -0.977 36.988 -11.854 1.00 30.50 277 LYS A CA 1
ATOM 2197 C C . LYS A 1 277 ? -1.311 36.698 -13.314 1.00 30.50 277 LYS A C 1
ATOM 2199 O O . LYS A 1 277 ? -1.145 37.579 -14.146 1.00 30.50 277 LYS A O 1
ATOM 2204 N N . ASN A 1 278 ? -1.912 35.547 -13.600 1.00 24.44 278 ASN A N 1
ATOM 2205 C CA . ASN A 1 278 ? -3.000 35.523 -14.570 1.00 24.44 278 ASN A CA 1
ATOM 2206 C C . ASN A 1 278 ? -4.020 34.439 -14.228 1.00 24.44 278 ASN A C 1
ATOM 2208 O O . ASN A 1 278 ? -3.680 33.350 -13.776 1.00 24.44 278 ASN A O 1
ATOM 2212 N N . GLY A 1 279 ? -5.285 34.837 -14.333 1.00 31.30 279 GLY A N 1
ATOM 2213 C CA . GLY A 1 279 ? -6.404 34.225 -13.639 1.00 31.30 279 GLY A CA 1
ATOM 2214 C C . GLY A 1 279 ? -6.854 32.877 -14.183 1.00 31.30 279 GLY A C 1
ATOM 2215 O O . GLY A 1 279 ? -6.674 32.544 -15.353 1.00 31.30 279 GLY A O 1
ATOM 2216 N N . ARG A 1 280 ? -7.549 32.141 -13.315 1.00 24.00 280 ARG A N 1
ATOM 2217 C CA . ARG A 1 280 ? -8.407 31.027 -13.702 1.00 24.00 280 ARG A CA 1
ATOM 2218 C C . ARG A 1 280 ? -9.751 31.165 -12.990 1.00 24.00 280 ARG A C 1
ATOM 2220 O O . ARG A 1 280 ? -9.812 31.432 -11.793 1.00 24.00 280 ARG A O 1
ATOM 2227 N N . ALA A 1 281 ? -10.806 31.087 -13.793 1.00 26.22 281 ALA A N 1
ATOM 2228 C CA . ALA A 1 281 ? -12.195 31.367 -13.456 1.00 26.22 281 ALA A CA 1
ATOM 2229 C C . ALA A 1 281 ? -12.770 30.422 -12.373 1.00 26.22 281 ALA A C 1
ATOM 2231 O O . ALA A 1 281 ? -12.297 29.291 -12.228 1.00 26.22 281 ALA A O 1
ATOM 2232 N N . PRO A 1 282 ? -13.826 30.846 -11.649 1.00 25.58 282 PRO A N 1
ATOM 2233 C CA . PRO A 1 282 ? -14.481 30.055 -10.610 1.00 25.58 282 PRO A CA 1
ATOM 2234 C C . PRO A 1 282 ? -15.332 28.943 -11.245 1.00 25.58 282 PRO A C 1
ATOM 2236 O O . PRO A 1 282 ? -16.535 29.082 -11.439 1.00 25.58 282 PRO A O 1
ATOM 2239 N N . GLY A 1 283 ? -14.684 27.843 -11.627 1.00 28.84 283 GLY A N 1
ATOM 2240 C CA . GLY A 1 283 ? -15.343 26.661 -12.196 1.00 28.84 283 GLY A CA 1
ATOM 2241 C C . GLY A 1 283 ? -14.676 25.326 -11.855 1.00 28.84 283 GLY A C 1
ATOM 2242 O O . GLY A 1 283 ? -15.289 24.280 -12.049 1.00 28.84 283 GLY A O 1
ATOM 2243 N N . ASP A 1 284 ? -13.458 25.340 -11.302 1.00 28.56 284 ASP A N 1
ATOM 2244 C CA . ASP A 1 284 ? -12.671 24.117 -11.075 1.00 28.56 284 ASP A CA 1
ATOM 2245 C C . ASP A 1 284 ? -12.883 23.469 -9.691 1.00 28.56 284 ASP A C 1
ATOM 2247 O O . ASP A 1 284 ? -12.538 22.305 -9.509 1.00 28.56 284 ASP A O 1
ATOM 2251 N N . GLN A 1 285 ? -13.542 24.137 -8.733 1.00 29.42 285 GLN A N 1
ATOM 2252 C CA . GLN A 1 285 ? -13.787 23.543 -7.405 1.00 29.42 285 GLN A CA 1
ATOM 2253 C C . GLN A 1 285 ? -14.978 22.569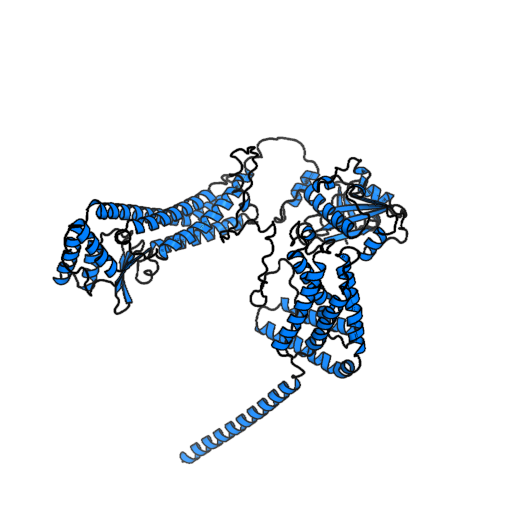 -7.346 1.00 29.42 285 GLN A C 1
ATOM 2255 O O . GLN A 1 285 ? -15.061 21.760 -6.427 1.00 29.42 285 GLN A O 1
ATOM 2260 N N . VAL A 1 286 ? -15.871 22.566 -8.344 1.00 30.22 286 VAL A N 1
ATOM 2261 C CA . VAL A 1 286 ? -17.017 21.630 -8.382 1.00 30.22 286 VAL A CA 1
ATOM 2262 C C . VAL A 1 286 ? -16.646 20.292 -9.045 1.00 30.22 286 VAL A C 1
ATOM 2264 O O . VAL A 1 286 ? -17.312 19.284 -8.822 1.00 30.22 286 VAL A O 1
ATOM 2267 N N . LYS A 1 287 ? -15.544 20.236 -9.809 1.00 28.08 287 LYS A N 1
ATOM 2268 C CA . LYS A 1 287 ? -15.052 18.996 -10.441 1.00 28.08 287 LYS A CA 1
ATOM 2269 C C . LYS A 1 287 ? -14.254 18.102 -9.486 1.00 28.08 287 LYS A C 1
ATOM 2271 O O . LYS A 1 287 ? -14.279 16.886 -9.641 1.00 28.08 287 LYS A O 1
ATOM 2276 N N . ALA A 1 288 ? -13.617 18.685 -8.470 1.00 29.03 288 ALA A N 1
ATOM 2277 C CA . ALA A 1 288 ? -12.763 17.964 -7.524 1.00 29.03 288 ALA A CA 1
ATOM 2278 C C . ALA A 1 288 ? -13.530 16.993 -6.603 1.00 29.03 288 ALA A C 1
ATOM 2280 O O . ALA A 1 288 ? -12.967 16.003 -6.150 1.00 29.03 288 ALA A O 1
ATOM 2281 N N . VAL A 1 289 ? -14.826 17.219 -6.368 1.00 30.67 289 VAL A N 1
ATOM 2282 C CA . VAL A 1 289 ? -15.633 16.358 -5.481 1.00 30.67 289 VAL A CA 1
ATOM 2283 C C . VAL A 1 289 ? -16.195 15.133 -6.220 1.00 30.67 289 VAL A C 1
ATOM 2285 O O . VAL A 1 289 ? -16.435 14.095 -5.610 1.00 30.67 289 VAL A O 1
ATOM 2288 N N . GLY A 1 290 ? -16.359 15.212 -7.547 1.00 28.34 290 GLY A N 1
ATOM 2289 C CA . GLY A 1 290 ? -16.894 14.111 -8.358 1.00 28.34 290 GLY A CA 1
ATOM 2290 C C . GLY A 1 290 ? -15.883 13.010 -8.701 1.00 28.34 290 GLY A C 1
ATOM 2291 O O . GLY A 1 290 ? -16.287 11.874 -8.946 1.00 28.34 290 GLY A O 1
ATOM 2292 N N . GLN A 1 291 ? -14.584 13.329 -8.691 1.00 31.30 291 GLN A N 1
ATOM 2293 C CA . GLN A 1 291 ? -13.516 12.431 -9.144 1.00 31.30 291 GLN A CA 1
ATOM 2294 C C . GLN A 1 291 ? -13.194 11.319 -8.120 1.00 31.30 291 GLN A C 1
ATOM 2296 O O . GLN A 1 291 ? -12.964 10.183 -8.519 1.00 31.30 291 GLN A O 1
ATOM 2301 N N . CYS A 1 292 ? -13.312 11.581 -6.808 1.00 28.39 292 CYS A N 1
ATOM 2302 C CA . CYS A 1 292 ? -13.054 10.587 -5.746 1.00 28.39 292 CYS A CA 1
ATOM 2303 C C . CYS A 1 292 ? -14.029 9.392 -5.720 1.00 28.39 292 CYS A C 1
ATOM 2305 O O . CYS A 1 292 ? -13.753 8.380 -5.080 1.00 28.39 292 CYS A O 1
ATOM 2307 N N . ALA A 1 293 ? -15.181 9.477 -6.393 1.00 28.53 293 ALA A N 1
ATOM 2308 C CA . ALA A 1 293 ? -16.170 8.395 -6.415 1.00 28.53 293 ALA A CA 1
ATOM 2309 C C . ALA A 1 293 ? -15.912 7.333 -7.494 1.00 28.53 293 ALA A C 1
ATOM 2311 O O . ALA A 1 293 ? -16.441 6.222 -7.411 1.00 28.53 293 ALA A O 1
ATOM 2312 N N . TYR A 1 294 ? -15.125 7.658 -8.524 1.00 32.66 294 TYR A N 1
ATOM 2313 C CA . TYR A 1 294 ? -14.926 6.782 -9.679 1.00 32.66 294 TYR A CA 1
ATOM 2314 C C . TYR A 1 294 ? -13.839 5.708 -9.445 1.00 32.66 294 TYR A C 1
ATOM 2316 O O . TYR A 1 294 ? -13.911 4.641 -10.058 1.00 32.66 294 TYR A O 1
ATOM 2324 N N . ASP A 1 295 ? -12.923 5.904 -8.496 1.00 31.92 295 ASP A N 1
ATOM 2325 C CA . ASP A 1 295 ? -11.745 5.034 -8.319 1.00 31.92 295 ASP A CA 1
ATOM 2326 C C . ASP A 1 295 ? -11.952 3.832 -7.375 1.00 31.92 295 ASP A C 1
ATOM 2328 O O . ASP A 1 295 ? -11.105 2.949 -7.302 1.00 31.92 295 ASP A O 1
ATOM 2332 N N . MET A 1 296 ? -13.111 3.714 -6.712 1.00 32.28 296 MET A N 1
ATOM 2333 C CA . MET A 1 296 ? -13.370 2.647 -5.724 1.00 32.28 296 MET A CA 1
ATOM 2334 C C . MET A 1 296 ? -14.018 1.357 -6.268 1.00 32.28 296 MET A C 1
ATOM 2336 O O . MET A 1 296 ? -14.196 0.408 -5.517 1.00 32.28 296 MET A O 1
ATOM 2340 N N . GLY A 1 297 ? -14.369 1.262 -7.556 1.00 33.78 297 GLY A N 1
ATOM 2341 C CA . GLY A 1 297 ? -14.743 -0.027 -8.177 1.00 33.78 297 GLY A CA 1
ATOM 2342 C C . GLY A 1 297 ? -15.960 -0.779 -7.593 1.00 33.78 297 GLY A C 1
ATOM 2343 O O . GLY A 1 297 ? -16.072 -1.988 -7.787 1.00 33.78 297 GLY A O 1
ATOM 2344 N N . LEU A 1 298 ? -16.896 -0.116 -6.904 1.00 34.38 298 LEU A N 1
ATOM 2345 C CA . LEU A 1 298 ? -18.084 -0.786 -6.359 1.00 34.38 298 LEU A CA 1
ATOM 2346 C C . LEU A 1 298 ? -19.138 -1.070 -7.445 1.00 34.38 298 LEU A C 1
ATOM 2348 O O . LEU A 1 298 ? -19.628 -0.156 -8.109 1.00 34.38 298 LEU A O 1
ATOM 2352 N N . SER A 1 299 ? -19.552 -2.335 -7.581 1.00 42.16 299 SER A N 1
ATOM 2353 C CA . SER A 1 299 ? -20.716 -2.710 -8.399 1.00 42.16 299 SER A CA 1
ATOM 2354 C C . SER A 1 299 ? -22.006 -2.043 -7.871 1.00 42.16 299 SER A C 1
ATOM 2356 O O . SER A 1 299 ? -22.094 -1.770 -6.673 1.00 42.16 299 SER A O 1
ATOM 2358 N N . PRO A 1 300 ? -23.051 -1.810 -8.694 1.00 48.22 300 PRO A N 1
ATOM 2359 C CA . PRO A 1 300 ? -24.306 -1.186 -8.240 1.00 48.22 300 PRO A CA 1
ATOM 2360 C C . PRO A 1 300 ? -24.984 -1.948 -7.089 1.00 48.22 300 PRO A C 1
ATOM 2362 O O . PRO A 1 300 ? -25.589 -1.346 -6.205 1.00 48.22 300 PRO A O 1
ATOM 2365 N N . LYS A 1 301 ? -24.824 -3.279 -7.063 1.00 54.00 301 LYS A N 1
ATOM 2366 C CA . LYS A 1 301 ? -25.292 -4.142 -5.969 1.00 54.00 301 LYS A CA 1
ATOM 2367 C C . LYS A 1 301 ? -24.448 -3.960 -4.702 1.00 54.00 301 LYS A C 1
ATOM 2369 O O . LYS A 1 301 ? -25.003 -3.902 -3.612 1.00 54.00 301 LYS A O 1
ATOM 2374 N N . LEU A 1 302 ? -23.130 -3.801 -4.844 1.00 56.88 302 LEU A N 1
ATOM 2375 C CA . LEU A 1 302 ? -22.213 -3.582 -3.725 1.00 56.88 302 LEU A CA 1
ATOM 2376 C C . LEU A 1 302 ? -22.373 -2.173 -3.126 1.00 56.88 302 LEU A C 1
ATOM 2378 O O . LEU A 1 302 ? -22.421 -2.042 -1.911 1.00 56.88 302 LEU A O 1
ATOM 2382 N N . SER A 1 303 ? -22.549 -1.130 -3.947 1.00 62.91 303 SER A N 1
ATOM 2383 C CA . SER A 1 303 ? -22.833 0.244 -3.488 1.00 62.91 303 SER A CA 1
ATOM 2384 C C . SER A 1 303 ? -24.105 0.319 -2.639 1.00 62.91 303 SER A C 1
ATOM 2386 O O . SER A 1 303 ? -24.104 0.970 -1.595 1.00 62.91 303 SER A O 1
ATOM 2388 N N . TRP A 1 304 ? -25.159 -0.410 -3.017 1.00 68.75 304 TRP A N 1
ATOM 2389 C CA . TRP A 1 304 ? -26.372 -0.493 -2.205 1.00 68.75 304 TRP A CA 1
ATOM 2390 C C . TRP A 1 304 ? -26.163 -1.279 -0.904 1.00 68.75 304 TRP A C 1
ATOM 2392 O O . TRP A 1 304 ? -26.633 -0.835 0.141 1.00 68.75 304 TRP A O 1
ATOM 2402 N N . CYS A 1 305 ? -25.402 -2.382 -0.924 1.00 75.12 305 CYS A N 1
ATOM 2403 C CA . CYS A 1 305 ? -25.018 -3.086 0.304 1.00 75.12 305 CYS A CA 1
ATOM 2404 C C . CYS A 1 305 ? -24.283 -2.156 1.280 1.00 75.12 305 CYS A C 1
ATOM 2406 O O . CYS A 1 305 ? -24.602 -2.152 2.464 1.00 75.12 305 CYS A O 1
ATOM 2408 N N . TRP A 1 306 ? -23.369 -1.312 0.797 1.00 77.94 306 TRP A N 1
ATOM 2409 C CA . TRP A 1 306 ? -22.676 -0.339 1.645 1.00 77.94 306 TRP A CA 1
ATOM 2410 C C . TRP A 1 306 ? -23.597 0.765 2.167 1.00 77.94 306 TRP A C 1
ATOM 2412 O O . TRP A 1 306 ? -23.529 1.094 3.348 1.00 77.94 306 TRP A O 1
ATOM 2422 N N . ILE A 1 307 ? -24.505 1.300 1.344 1.00 79.88 307 ILE A N 1
ATOM 2423 C CA . ILE A 1 307 ? -25.498 2.287 1.804 1.00 79.88 307 ILE A CA 1
ATOM 2424 C C . ILE A 1 307 ? -26.422 1.678 2.862 1.00 79.88 307 ILE A C 1
ATOM 2426 O O . ILE A 1 307 ? -26.728 2.342 3.852 1.00 79.88 307 ILE A O 1
ATOM 2430 N N . ALA A 1 308 ? -26.839 0.421 2.695 1.00 81.69 308 ALA A N 1
ATOM 2431 C CA . ALA A 1 308 ? -27.648 -0.293 3.676 1.00 81.69 308 ALA A CA 1
ATOM 2432 C C . ALA A 1 308 ? -26.873 -0.528 4.983 1.00 81.69 308 ALA A C 1
ATOM 2434 O O . ALA A 1 308 ? -27.396 -0.237 6.057 1.00 81.69 308 ALA A O 1
ATOM 2435 N N . VAL A 1 309 ? -25.610 -0.963 4.900 1.00 86.75 309 VAL A N 1
ATOM 2436 C CA . VAL A 1 309 ? -24.729 -1.161 6.063 1.00 86.75 309 VAL A CA 1
ATOM 2437 C C . VAL A 1 309 ? -24.500 0.151 6.814 1.00 86.75 309 VAL A C 1
ATOM 2439 O O . VAL A 1 309 ? -24.714 0.206 8.021 1.00 86.75 309 VAL A O 1
ATOM 2442 N N . PHE A 1 310 ? -24.139 1.237 6.127 1.00 87.00 310 PHE A N 1
ATOM 2443 C CA . PHE A 1 310 ? -23.908 2.525 6.785 1.00 87.00 310 PHE A CA 1
ATOM 2444 C C . PHE A 1 310 ? -25.200 3.189 7.273 1.00 87.00 310 PHE A C 1
ATOM 2446 O O . PHE A 1 310 ? -25.178 3.862 8.301 1.00 87.00 310 PHE A O 1
ATOM 2453 N N . SER A 1 311 ? -26.338 2.968 6.603 1.00 86.19 311 SER A N 1
ATOM 2454 C CA . SER A 1 311 ? -27.648 3.382 7.130 1.00 86.19 311 SER A CA 1
ATOM 2455 C C . SER A 1 311 ? -27.993 2.610 8.404 1.00 86.19 311 SER A C 1
ATOM 2457 O O . SER A 1 311 ? -28.505 3.205 9.343 1.00 86.19 311 SER A O 1
ATOM 2459 N N . PHE A 1 312 ? -27.660 1.318 8.485 1.00 88.88 312 PHE A N 1
ATOM 2460 C CA . PHE A 1 312 ? -27.860 0.520 9.694 1.00 88.88 312 PHE A CA 1
ATOM 2461 C C . PHE A 1 312 ? -26.944 0.962 10.843 1.00 88.88 312 PHE A C 1
ATOM 2463 O O . PHE A 1 312 ? -27.413 1.134 11.963 1.00 88.88 312 PHE A O 1
ATOM 2470 N N . VAL A 1 313 ? -25.660 1.219 10.578 1.00 89.31 313 VAL A N 1
ATOM 2471 C CA . VAL A 1 313 ? -24.730 1.757 11.589 1.00 89.31 313 VAL A CA 1
ATOM 2472 C C . VAL A 1 313 ? -25.196 3.131 12.090 1.00 89.31 313 VAL A C 1
ATOM 2474 O O . VAL A 1 313 ? -25.215 3.365 13.297 1.00 89.31 313 VAL A O 1
ATOM 2477 N N . SER A 1 314 ? -25.640 4.011 11.185 1.00 89.75 314 SER A N 1
ATOM 2478 C CA . SER A 1 314 ? -26.258 5.303 11.522 1.00 89.75 314 SER A CA 1
ATOM 2479 C C . SER A 1 314 ? -27.523 5.127 12.369 1.00 89.75 314 SER A C 1
ATOM 2481 O O . SER A 1 314 ? -27.676 5.811 13.379 1.00 89.75 314 SER A O 1
ATOM 2483 N N . LEU A 1 315 ? -28.390 4.164 12.032 1.00 92.56 315 LEU A N 1
ATOM 2484 C CA . LEU A 1 315 ? -29.596 3.866 12.806 1.00 92.56 315 LEU A CA 1
ATOM 2485 C C . LEU A 1 315 ? -29.238 3.443 14.229 1.00 92.56 315 LEU A C 1
ATOM 2487 O O . LEU A 1 315 ? -29.804 3.967 15.184 1.00 92.56 315 LEU A O 1
ATOM 2491 N N . VAL A 1 316 ? -28.285 2.519 14.373 1.00 91.94 316 VAL A N 1
ATOM 2492 C CA . VAL A 1 316 ? -27.814 2.057 15.682 1.00 91.94 316 VAL A CA 1
ATOM 2493 C C . VAL A 1 316 ? -27.245 3.227 16.479 1.00 91.94 316 VAL A C 1
ATOM 2495 O O . VAL A 1 316 ? -27.615 3.390 17.636 1.00 91.94 316 VAL A O 1
ATOM 2498 N N . ALA A 1 317 ? -26.425 4.086 15.872 1.00 90.81 317 ALA A N 1
ATOM 2499 C CA . ALA A 1 317 ? -25.883 5.271 16.533 1.00 90.81 317 ALA A CA 1
ATOM 2500 C C . ALA A 1 317 ? -26.984 6.245 16.996 1.00 90.81 317 ALA A C 1
ATOM 2502 O O . ALA A 1 317 ? -26.969 6.686 18.146 1.00 90.81 317 ALA A O 1
ATOM 2503 N N . ASN A 1 318 ? -27.973 6.525 16.142 1.00 91.44 318 ASN A N 1
ATOM 2504 C CA . ASN A 1 318 ? -29.116 7.377 16.470 1.00 91.44 318 ASN A CA 1
ATOM 2505 C C . ASN A 1 318 ? -29.962 6.772 17.600 1.00 91.44 318 ASN A C 1
ATOM 2507 O O . ASN A 1 318 ? -30.344 7.478 18.529 1.00 91.44 318 ASN A O 1
ATOM 2511 N N . VAL A 1 319 ? -30.213 5.461 17.578 1.00 91.75 319 VAL A N 1
ATOM 2512 C CA . VAL A 1 319 ? -30.942 4.760 18.646 1.00 91.75 319 VAL A CA 1
ATOM 2513 C C . VAL A 1 319 ? -30.149 4.777 19.951 1.00 91.75 319 VAL A C 1
ATOM 2515 O O . VAL A 1 319 ? -30.718 5.098 20.989 1.00 91.75 319 VAL A O 1
ATOM 2518 N N . VAL A 1 320 ? -28.843 4.493 19.912 1.00 90.12 320 VAL A N 1
ATOM 2519 C CA . VAL A 1 320 ? -27.946 4.524 21.081 1.00 90.12 320 VAL A CA 1
ATOM 2520 C C . VAL A 1 320 ? -27.912 5.918 21.707 1.00 90.12 320 VAL A C 1
ATOM 2522 O O . VAL A 1 320 ? -28.008 6.041 22.928 1.00 90.12 320 VAL A O 1
ATOM 2525 N N . PHE A 1 321 ? -27.853 6.967 20.884 1.00 90.12 321 PHE A N 1
ATOM 2526 C CA . PHE A 1 321 ? -27.992 8.341 21.352 1.00 90.12 321 PHE A CA 1
ATOM 2527 C C . PHE A 1 321 ? -29.351 8.562 22.012 1.00 90.12 321 PHE A C 1
ATOM 2529 O O . PHE A 1 321 ? -29.391 9.066 23.132 1.00 90.12 321 PHE A O 1
ATOM 2536 N N . LEU A 1 322 ? -30.450 8.164 21.354 1.00 90.19 322 LEU A N 1
ATOM 2537 C CA . LEU A 1 322 ? -31.825 8.353 21.829 1.00 90.19 322 LEU A CA 1
ATOM 2538 C C . LEU A 1 322 ? -32.123 7.598 23.125 1.00 90.19 322 LEU A C 1
ATOM 2540 O O . LEU A 1 322 ? -32.954 8.062 23.887 1.00 90.19 322 LEU A O 1
ATOM 2544 N N . ILE A 1 323 ? -31.468 6.473 23.413 1.00 90.25 323 ILE A N 1
ATOM 2545 C CA . ILE A 1 323 ? -31.647 5.735 24.677 1.00 90.25 323 ILE A CA 1
ATOM 2546 C C . ILE A 1 323 ? -30.669 6.169 25.777 1.00 90.25 323 ILE A C 1
ATOM 2548 O O . ILE A 1 323 ? -30.718 5.626 26.882 1.00 90.25 323 ILE A O 1
ATOM 2552 N N . GLY A 1 324 ? -29.780 7.128 25.506 1.00 88.69 324 GLY A N 1
ATOM 2553 C CA . GLY A 1 324 ? -28.807 7.617 26.480 1.00 88.69 324 GLY A CA 1
ATOM 2554 C C . GLY A 1 324 ? -29.486 8.040 27.786 1.00 88.69 324 GLY A C 1
ATOM 2555 O O . GLY A 1 324 ? -30.415 8.852 27.773 1.00 88.69 324 GLY A O 1
ATOM 2556 N N . CYS A 1 325 ? -29.017 7.479 28.906 1.00 87.31 325 CYS A N 1
ATOM 2557 C CA . CYS A 1 325 ? -29.554 7.693 30.258 1.00 87.31 325 CYS A CA 1
ATOM 2558 C C . CYS A 1 325 ? -31.039 7.311 30.472 1.00 87.31 325 CYS A C 1
ATOM 2560 O O . CYS A 1 325 ? -31.666 7.797 31.410 1.00 87.31 325 CYS A O 1
ATOM 2562 N N . ILE A 1 326 ? -31.611 6.399 29.671 1.00 90.94 326 ILE A N 1
ATOM 2563 C CA . ILE A 1 326 ? -32.966 5.850 29.915 1.00 90.94 326 ILE A CA 1
ATOM 2564 C C . ILE A 1 326 ? -33.014 4.870 31.104 1.00 90.94 326 ILE A C 1
ATOM 2566 O O . ILE A 1 326 ? -34.077 4.583 31.666 1.00 90.94 326 ILE A O 1
ATOM 2570 N N . SER A 1 327 ? -31.858 4.298 31.444 1.00 90.50 327 SER A N 1
ATOM 2571 C CA . SER A 1 327 ? -31.662 3.292 32.489 1.00 90.50 327 SER A CA 1
ATOM 2572 C C . SER A 1 327 ? -30.225 3.323 33.035 1.00 90.50 327 SER A C 1
ATOM 2574 O O . SER A 1 327 ? -29.331 3.840 32.351 1.00 90.50 327 SER A O 1
ATOM 2576 N N . PRO A 1 328 ? -29.959 2.712 34.206 1.00 87.50 328 PRO A N 1
ATOM 2577 C CA . PRO A 1 328 ? -28.613 2.661 34.784 1.00 87.50 328 PRO A CA 1
ATOM 2578 C C . PRO A 1 328 ? -27.564 2.040 33.849 1.00 87.50 328 PRO A C 1
ATOM 2580 O O . PRO A 1 328 ? -26.451 2.547 33.750 1.00 87.50 328 PRO A O 1
ATOM 2583 N N . GLY A 1 329 ? -27.932 1.010 33.074 1.00 85.62 329 GLY A N 1
ATOM 2584 C CA . GLY A 1 329 ? -27.031 0.376 32.099 1.00 85.62 329 GLY A CA 1
ATOM 2585 C C . GLY A 1 329 ? -26.630 1.284 30.928 1.00 85.62 329 GLY A C 1
ATOM 2586 O O . GLY A 1 329 ? -25.616 1.053 30.280 1.00 85.62 329 GLY A O 1
ATOM 2587 N N . THR A 1 330 ? -27.397 2.348 30.681 1.00 87.88 330 THR A N 1
ATOM 2588 C CA . THR A 1 330 ? -27.144 3.351 29.630 1.00 87.88 330 THR A CA 1
ATOM 2589 C C . THR A 1 330 ? -26.581 4.667 30.175 1.00 87.88 330 THR A C 1
ATOM 2591 O O . THR A 1 330 ? -26.467 5.634 29.425 1.00 87.88 330 THR A O 1
ATOM 2594 N N . ALA A 1 331 ? -26.233 4.739 31.465 1.00 84.31 331 ALA A N 1
ATOM 2595 C CA . ALA A 1 331 ? -25.722 5.962 32.089 1.00 84.31 331 ALA A CA 1
ATOM 2596 C C . ALA A 1 331 ? -24.382 6.407 31.468 1.00 84.31 331 ALA A C 1
ATOM 2598 O O . ALA A 1 331 ? -24.159 7.593 31.233 1.00 84.31 331 ALA A O 1
ATOM 2599 N N . ASN A 1 332 ? -23.526 5.452 31.093 1.00 84.44 332 ASN A N 1
ATOM 2600 C CA . ASN A 1 332 ? -22.248 5.730 30.429 1.00 84.44 332 ASN A CA 1
ATOM 2601 C C . ASN A 1 332 ? -22.399 6.318 29.015 1.00 84.44 332 ASN A C 1
ATOM 2603 O O . ASN A 1 332 ? -21.417 6.789 28.460 1.00 84.44 332 ASN A O 1
ATOM 2607 N N . LEU A 1 333 ? -23.607 6.322 28.441 1.00 85.81 333 LEU A N 1
ATOM 2608 C CA . LEU A 1 333 ? -23.932 6.961 27.160 1.00 85.81 333 LEU A CA 1
ATOM 2609 C C . LEU A 1 333 ? -24.432 8.403 27.356 1.00 85.81 333 LEU A C 1
ATOM 2611 O O . LEU A 1 333 ? -25.284 8.887 26.610 1.00 85.81 333 LEU A O 1
ATOM 2615 N N . SER A 1 334 ? -23.954 9.086 28.396 1.00 88.06 334 SER A N 1
ATOM 2616 C CA . SER A 1 334 ? -24.331 10.467 28.675 1.00 88.06 334 SER A CA 1
ATOM 2617 C C . SER A 1 334 ? -23.757 11.430 27.633 1.00 88.06 334 SER A C 1
ATOM 2619 O O . SER A 1 334 ? -22.664 11.249 27.089 1.00 88.06 334 SER A O 1
ATOM 2621 N N . LEU A 1 335 ? -24.536 12.468 27.347 1.00 85.69 335 LEU A N 1
ATOM 2622 C CA . LEU A 1 335 ? -24.141 13.636 26.573 1.00 85.69 335 LEU A CA 1
ATOM 2623 C C . LEU A 1 335 ? -23.091 14.426 27.339 1.00 85.69 335 LEU A C 1
ATOM 2625 O O . LEU A 1 335 ? -22.087 14.828 26.773 1.00 85.69 335 LEU A O 1
ATOM 2629 N N . TYR A 1 336 ? -23.322 14.644 28.627 1.00 86.75 336 TYR A N 1
ATOM 2630 C CA . TYR A 1 336 ? -22.377 15.280 29.529 1.00 86.75 336 TYR A CA 1
ATOM 2631 C C . TYR A 1 336 ? -22.676 14.847 30.961 1.00 86.75 336 TYR A C 1
ATOM 2633 O O . TYR A 1 336 ? -23.760 14.343 31.275 1.00 86.75 336 TYR A O 1
ATOM 2641 N N . ARG A 1 337 ? -21.698 15.053 31.839 1.00 87.62 337 ARG A N 1
ATOM 2642 C CA . ARG A 1 337 ? -21.841 14.829 33.274 1.00 87.62 337 ARG A CA 1
ATOM 2643 C C . ARG A 1 337 ? -21.650 16.142 34.016 1.00 87.62 337 ARG A C 1
ATOM 2645 O O . ARG A 1 337 ? -20.914 17.007 33.560 1.00 87.62 337 ARG A O 1
ATOM 2652 N N . VAL A 1 338 ? -22.327 16.284 35.148 1.00 87.50 338 VAL A N 1
ATOM 2653 C CA . VAL A 1 338 ? -22.222 17.461 36.011 1.00 87.50 338 VAL A CA 1
ATOM 2654 C C . VAL A 1 338 ? -21.916 17.002 37.422 1.00 87.50 338 VAL A C 1
ATOM 2656 O O . VAL A 1 338 ? -22.689 16.247 38.010 1.00 87.50 338 VAL A O 1
ATOM 2659 N N . LYS A 1 339 ? -20.800 17.471 37.981 1.00 89.44 339 LYS A N 1
ATOM 2660 C CA . LYS A 1 339 ? -20.465 17.248 39.389 1.00 89.44 339 LYS A CA 1
ATOM 2661 C C . LYS A 1 339 ? -21.237 18.232 40.271 1.00 89.44 339 LYS A C 1
ATOM 2663 O O . LYS A 1 339 ? -20.972 19.434 40.228 1.00 89.44 339 LYS A O 1
ATOM 2668 N N . VAL A 1 340 ? -22.153 17.726 41.101 1.00 89.56 340 VAL A N 1
ATOM 2669 C CA . VAL A 1 340 ? -23.101 18.553 41.881 1.00 89.56 340 VAL A CA 1
ATOM 2670 C C . VAL A 1 340 ? -22.381 19.528 42.815 1.00 89.56 340 VAL A C 1
ATOM 2672 O O . VAL A 1 340 ? -22.761 20.691 42.902 1.00 89.56 340 VAL A O 1
ATOM 2675 N N . ALA A 1 341 ? -21.284 19.094 43.443 1.00 87.75 341 ALA A N 1
ATOM 2676 C CA . ALA A 1 341 ? -20.466 19.945 44.310 1.00 87.75 341 ALA A CA 1
ATOM 2677 C C . ALA A 1 341 ? -19.859 21.156 43.589 1.00 87.75 341 ALA A C 1
ATOM 2679 O O . ALA A 1 341 ? -19.848 22.255 44.136 1.00 87.75 341 ALA A O 1
ATOM 2680 N N . VAL A 1 342 ? -19.377 20.962 42.358 1.00 87.44 342 VAL A N 1
ATOM 2681 C CA . VAL A 1 342 ? -18.751 22.041 41.579 1.00 87.44 342 VAL A CA 1
ATOM 2682 C C . VAL A 1 342 ? -19.81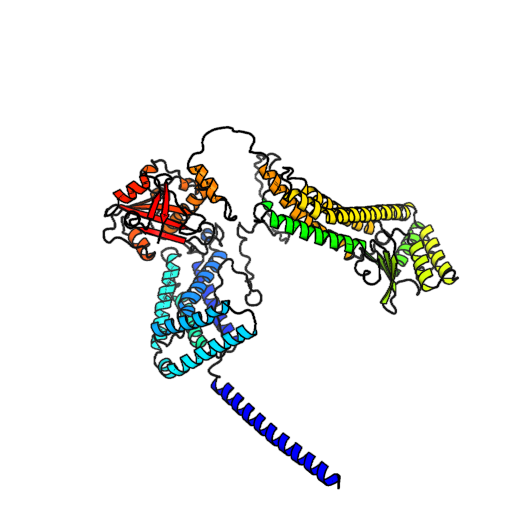6 23.006 41.075 1.00 87.44 342 VAL A C 1
ATOM 2684 O O . VAL A 1 342 ? -19.623 24.218 41.112 1.00 87.44 342 VAL A O 1
ATOM 2687 N N . LEU A 1 343 ? -20.968 22.473 40.663 1.00 87.69 343 LEU A N 1
ATOM 2688 C CA . LEU A 1 343 ? -22.096 23.299 40.262 1.00 87.69 343 LEU A CA 1
ATOM 2689 C C . LEU A 1 343 ? -22.610 24.163 41.422 1.00 87.69 343 LEU A C 1
ATOM 2691 O O . LEU A 1 343 ? -22.839 25.355 41.237 1.00 87.69 343 LEU A O 1
ATOM 2695 N N . ALA A 1 344 ? -22.775 23.574 42.607 1.00 87.94 344 ALA A N 1
ATOM 2696 C CA . ALA A 1 344 ? -23.236 24.274 43.800 1.00 87.94 344 ALA A CA 1
ATOM 2697 C C . ALA A 1 344 ? -22.303 25.438 44.188 1.00 87.94 344 ALA A C 1
ATOM 2699 O O . ALA A 1 344 ? -22.775 26.557 44.377 1.00 87.94 344 ALA A O 1
ATOM 2700 N N . ASP A 1 345 ? -20.989 25.194 44.243 1.00 88.31 345 ASP A N 1
ATOM 2701 C CA . ASP A 1 345 ? -19.977 26.225 44.525 1.00 88.31 345 ASP A CA 1
ATOM 2702 C C . ASP A 1 345 ? -19.998 27.347 43.473 1.00 88.31 345 ASP A C 1
ATOM 2704 O O . ASP A 1 345 ? -19.999 28.535 43.799 1.00 88.31 345 ASP A O 1
ATOM 2708 N N . GLY A 1 346 ? -20.100 26.979 42.195 1.00 86.62 346 GLY A N 1
ATOM 2709 C CA . GLY A 1 346 ? -20.194 27.933 41.097 1.00 86.62 346 GLY A CA 1
ATOM 2710 C C . GLY A 1 346 ? -21.430 28.824 41.135 1.00 86.62 346 GLY A C 1
ATOM 2711 O O . GLY A 1 346 ? -21.328 30.035 40.952 1.00 86.62 346 GLY A O 1
ATOM 2712 N N . LEU A 1 347 ? -22.601 28.243 41.409 1.00 86.81 347 LEU A N 1
ATOM 2713 C CA . LEU A 1 347 ? -23.846 28.999 41.542 1.00 86.81 347 LEU A CA 1
ATOM 2714 C C . LEU A 1 347 ? -23.810 29.941 42.750 1.00 86.81 347 LEU A C 1
ATOM 2716 O O . LEU A 1 347 ? -24.291 31.067 42.648 1.00 86.81 347 LEU A O 1
ATOM 2720 N N . GLN A 1 348 ? -23.214 29.521 43.871 1.00 87.62 348 GLN A N 1
ATOM 2721 C CA . GLN A 1 348 ? -23.034 30.386 45.041 1.00 87.62 348 GLN A CA 1
ATOM 2722 C C . GLN A 1 348 ? -22.105 31.570 44.744 1.00 87.62 348 GLN A C 1
ATOM 2724 O O . GLN A 1 348 ? -22.428 32.694 45.130 1.00 87.62 348 GLN A O 1
ATOM 2729 N N . LYS A 1 349 ? -20.992 31.342 44.033 1.00 86.50 349 LYS A N 1
ATOM 2730 C CA . LYS A 1 349 ? -20.072 32.408 43.597 1.00 86.50 349 LYS A CA 1
ATOM 2731 C C . LYS A 1 349 ? -20.769 33.418 42.690 1.00 86.50 349 LYS A C 1
ATOM 2733 O O . LYS A 1 349 ? -20.737 34.610 42.975 1.00 86.50 349 LYS A O 1
ATOM 2738 N N . LEU A 1 350 ? -21.479 32.939 41.669 1.00 84.62 350 LEU A N 1
ATOM 2739 C CA . LEU A 1 350 ? -22.224 33.800 40.747 1.00 84.62 350 LEU A CA 1
ATOM 2740 C C . LEU A 1 350 ? -23.341 34.582 41.452 1.00 84.62 350 LEU A C 1
ATOM 2742 O O . LEU A 1 350 ? -23.544 35.761 41.176 1.00 84.62 350 LEU A O 1
ATOM 2746 N N . ALA A 1 351 ? -24.052 33.955 42.392 1.00 85.44 351 ALA A N 1
ATOM 2747 C CA . ALA A 1 351 ? -25.088 34.635 43.162 1.00 85.44 351 ALA A CA 1
ATOM 2748 C C . ALA A 1 351 ? -24.497 35.718 44.077 1.00 85.44 351 ALA A C 1
ATOM 2750 O O . ALA A 1 351 ? -25.129 36.757 44.275 1.00 85.44 351 ALA A O 1
ATOM 2751 N N . ALA A 1 352 ? -23.295 35.500 44.621 1.00 84.50 352 ALA A N 1
ATOM 2752 C CA . ALA A 1 352 ? -22.601 36.494 45.430 1.00 84.50 352 ALA A CA 1
ATOM 2753 C C . ALA A 1 352 ? -22.134 37.702 44.602 1.00 84.50 352 ALA A C 1
ATOM 2755 O O . ALA A 1 352 ? -22.254 38.837 45.064 1.00 84.50 352 ALA A O 1
ATOM 2756 N N . GLU A 1 353 ? -21.671 37.465 43.372 1.00 84.25 353 GLU A N 1
ATOM 2757 C CA . GLU A 1 353 ? -21.301 38.516 42.417 1.00 84.25 353 GLU A CA 1
ATOM 2758 C C . GLU A 1 353 ? -22.508 39.360 41.979 1.00 84.25 353 GLU A C 1
ATOM 2760 O O . GLU A 1 353 ? -22.447 40.587 42.031 1.00 84.25 353 GLU A O 1
ATOM 2765 N N . ASP A 1 354 ? -23.621 38.723 41.597 1.00 81.69 354 ASP A N 1
ATOM 2766 C CA . ASP A 1 354 ? -24.801 39.424 41.068 1.00 81.69 354 ASP A CA 1
ATOM 2767 C C . ASP A 1 354 ? -25.600 40.173 42.159 1.00 81.69 354 ASP A C 1
ATOM 2769 O O . ASP A 1 354 ? -26.216 41.200 41.871 1.00 81.69 354 ASP A O 1
ATOM 2773 N N . SER A 1 355 ? -25.603 39.685 43.409 1.00 77.56 355 SER A N 1
ATOM 2774 C CA . SER A 1 355 ? -26.383 40.282 44.512 1.00 77.56 355 SER A CA 1
ATOM 2775 C C . SER A 1 355 ? -25.574 41.155 45.481 1.00 77.56 355 SER A C 1
ATOM 2777 O O . SER A 1 355 ? -26.154 41.752 46.389 1.00 77.56 355 SER A O 1
ATOM 2779 N N . GLY A 1 356 ? -24.251 41.257 45.299 1.00 70.62 356 GLY A N 1
ATOM 2780 C CA . GLY A 1 356 ? -23.373 42.090 46.130 1.00 70.62 356 GLY A CA 1
ATOM 2781 C C . GLY A 1 356 ? -23.243 41.627 47.589 1.00 70.62 356 GLY A C 1
ATOM 2782 O O . GLY A 1 356 ? -22.908 42.432 48.458 1.00 70.62 356 GLY A O 1
ATOM 2783 N N . GLY A 1 357 ? -23.521 40.352 47.886 1.00 69.19 357 GLY A N 1
ATOM 2784 C CA . GLY A 1 357 ? -23.499 39.804 49.246 1.00 69.19 357 GLY A CA 1
ATOM 2785 C C . GLY A 1 357 ? -23.497 38.273 49.292 1.00 69.19 357 GLY A C 1
ATOM 2786 O O . GLY A 1 357 ? -23.762 37.609 48.297 1.00 69.19 357 GLY A O 1
ATOM 2787 N N . ALA A 1 358 ? -23.196 37.685 50.455 1.00 62.97 358 ALA A N 1
ATOM 2788 C CA . ALA A 1 358 ? -23.069 36.231 50.601 1.00 62.97 358 ALA A CA 1
ATOM 2789 C C . ALA A 1 358 ? -24.388 35.483 50.299 1.00 62.97 358 ALA A C 1
ATOM 2791 O O . ALA A 1 358 ? -25.463 35.853 50.791 1.00 62.97 358 ALA A O 1
ATOM 2792 N N . ALA A 1 359 ? -24.304 34.418 49.491 1.00 62.00 359 ALA A N 1
ATOM 2793 C CA . ALA A 1 359 ? -25.429 33.539 49.172 1.00 62.00 359 ALA A CA 1
ATOM 2794 C C . ALA A 1 359 ? -25.955 32.816 50.436 1.00 62.00 359 ALA A C 1
ATOM 2796 O O . ALA A 1 359 ? -25.175 32.524 51.346 1.00 62.00 359 ALA A O 1
ATOM 2797 N N . PRO A 1 360 ? -27.268 32.539 50.539 1.00 57.62 360 PRO A N 1
ATOM 2798 C CA . PRO A 1 360 ? -27.855 31.997 51.755 1.00 57.62 360 PRO A CA 1
ATOM 2799 C C . PRO A 1 360 ? -27.694 30.470 51.810 1.00 57.62 360 PRO A C 1
ATOM 2801 O O . PRO A 1 360 ? -28.359 29.743 51.079 1.00 57.62 360 PRO A O 1
ATOM 2804 N N . GLY A 1 361 ? -26.856 29.990 52.732 1.00 67.06 361 GLY A N 1
ATOM 2805 C CA . GLY A 1 361 ? -26.808 28.583 53.142 1.00 67.06 361 GLY A CA 1
ATOM 2806 C C . GLY A 1 361 ? -26.013 27.638 52.232 1.00 67.06 361 GLY A C 1
ATOM 2807 O O . GLY A 1 361 ? -25.665 27.951 51.094 1.00 67.06 361 GLY A O 1
ATOM 2808 N N . THR A 1 362 ? -25.698 26.458 52.768 1.00 76.88 362 THR A N 1
ATOM 2809 C CA . THR A 1 362 ? -24.956 25.399 52.070 1.00 76.88 362 THR A CA 1
ATOM 2810 C C . THR A 1 362 ? -25.888 24.649 51.119 1.00 76.88 362 THR A C 1
ATOM 2812 O O . THR A 1 362 ? -26.849 24.029 51.562 1.00 76.88 362 THR A O 1
ATOM 2815 N N . LEU A 1 363 ? -25.598 24.679 49.815 1.00 81.94 363 LEU A N 1
ATOM 2816 C CA . LEU A 1 363 ? -26.388 23.969 48.795 1.00 81.94 363 LEU A CA 1
ATOM 2817 C C . LEU A 1 363 ? -26.163 22.446 48.781 1.00 81.94 363 LEU A C 1
ATOM 2819 O O . LEU A 1 363 ? -26.937 21.710 48.169 1.00 81.94 363 LEU A O 1
ATOM 2823 N N . LEU A 1 364 ? -25.093 21.969 49.417 1.00 84.62 364 LEU A N 1
ATOM 2824 C CA . LEU A 1 364 ? -24.720 20.558 49.435 1.00 84.62 364 LEU A CA 1
ATOM 2825 C C . LEU A 1 364 ? -25.377 19.816 50.599 1.00 84.62 364 LEU A C 1
ATOM 2827 O O . LEU A 1 364 ? -25.348 20.276 51.738 1.00 84.62 364 LEU A O 1
ATOM 2831 N N . HIS A 1 365 ? -25.907 18.632 50.301 1.00 84.88 365 HIS A N 1
ATOM 2832 C CA . HIS A 1 365 ? -26.502 17.703 51.258 1.00 84.88 365 HIS A CA 1
ATOM 2833 C C . HIS A 1 365 ? -25.971 16.287 50.973 1.00 84.88 365 HIS A C 1
ATOM 2835 O O . HIS A 1 365 ? -25.786 15.962 49.798 1.00 84.88 365 HIS A O 1
ATOM 2841 N N . PRO A 1 366 ? -25.727 15.433 51.988 1.00 83.44 366 PRO A N 1
ATOM 2842 C CA . PRO A 1 366 ? -25.236 14.063 51.785 1.00 83.44 366 PRO A CA 1
ATOM 2843 C C . PRO A 1 366 ? -26.154 13.188 50.916 1.00 83.44 366 PRO A C 1
ATOM 2845 O O . PRO A 1 366 ? -25.677 12.258 50.273 1.00 83.44 366 PRO A O 1
ATOM 2848 N N . ASP A 1 367 ? -27.449 13.509 50.864 1.00 85.25 367 ASP A N 1
ATOM 2849 C CA . ASP A 1 367 ? -28.434 12.780 50.050 1.00 85.25 367 ASP A CA 1
ATOM 2850 C C . ASP A 1 367 ? -28.562 13.282 48.606 1.00 85.25 367 ASP A C 1
ATOM 2852 O O . ASP A 1 367 ? -29.340 12.720 47.835 1.00 85.25 367 ASP A O 1
ATOM 2856 N N . LEU A 1 368 ? -27.800 14.306 48.206 1.00 88.19 368 LEU A N 1
ATOM 2857 C CA . LEU A 1 368 ? -27.679 14.681 46.797 1.00 88.19 368 LEU A CA 1
ATOM 2858 C C . LEU A 1 368 ? -26.685 13.758 46.069 1.00 88.19 368 LEU A C 1
ATOM 2860 O O . LEU A 1 368 ? -25.719 13.279 46.669 1.00 88.19 368 LEU A O 1
ATOM 2864 N N . PRO A 1 369 ? -26.888 13.501 44.767 1.00 89.69 369 PRO A N 1
ATOM 2865 C CA . PRO A 1 369 ? -25.962 12.692 43.985 1.00 89.69 369 PRO A CA 1
ATOM 2866 C C . PRO A 1 369 ? -24.613 13.395 43.795 1.00 89.69 369 PRO A C 1
ATOM 2868 O O . PRO A 1 369 ? -24.499 14.617 43.861 1.00 89.69 369 PRO A O 1
ATOM 2871 N N . ILE A 1 370 ? -23.570 12.610 43.522 1.00 89.56 370 ILE A N 1
ATOM 2872 C CA . ILE A 1 370 ? -22.232 13.137 43.221 1.00 89.56 370 ILE A CA 1
ATOM 2873 C C . ILE A 1 370 ? -22.187 13.662 41.787 1.00 89.56 370 ILE A C 1
ATOM 2875 O O . ILE A 1 370 ? -21.626 14.734 41.533 1.00 89.56 370 ILE A O 1
ATOM 2879 N N . TYR A 1 371 ? -22.791 12.911 40.864 1.00 89.69 371 TYR A N 1
ATOM 2880 C CA . TYR A 1 371 ? -22.887 13.271 39.457 1.00 89.69 371 TYR A CA 1
ATOM 2881 C C . TYR A 1 371 ? -24.323 13.179 38.954 1.00 89.69 371 TYR A C 1
ATOM 2883 O O . TYR A 1 371 ? -25.032 12.218 39.254 1.00 89.69 371 TYR A O 1
ATOM 2891 N N . TRP A 1 372 ? -24.689 14.138 38.108 1.00 90.38 372 TRP A N 1
ATOM 2892 C CA . TRP A 1 372 ? -25.821 14.028 37.196 1.00 90.38 372 TRP A CA 1
ATOM 2893 C C . TRP A 1 372 ? -25.317 13.708 35.800 1.00 90.38 372 TRP A C 1
ATOM 2895 O O . TRP A 1 372 ? -24.538 14.470 35.225 1.00 90.38 372 TRP A O 1
ATOM 2905 N N . TYR A 1 373 ? -25.752 12.582 35.252 1.00 90.94 373 TYR A N 1
ATOM 2906 C CA . TYR A 1 373 ? -25.471 12.192 33.876 1.00 90.94 373 TYR A CA 1
ATOM 2907 C C . TYR A 1 373 ? -26.667 12.566 33.018 1.00 90.94 373 TYR A C 1
ATOM 2909 O O . TYR A 1 373 ? -27.777 12.093 33.249 1.00 90.94 373 TYR A O 1
ATOM 2917 N N . TRP A 1 374 ? -26.438 13.434 32.042 1.00 88.81 374 TRP A N 1
ATOM 2918 C CA . TRP A 1 374 ? -27.476 13.924 31.151 1.00 88.81 374 TRP A CA 1
ATOM 2919 C C . TRP A 1 374 ? -27.437 13.147 29.849 1.00 88.81 374 TRP A C 1
ATOM 2921 O O . TRP A 1 374 ? -26.433 13.181 29.145 1.00 88.81 374 TRP A O 1
ATOM 2931 N N . GLY A 1 375 ? -28.515 12.441 29.525 1.00 89.94 375 GLY A N 1
ATOM 2932 C CA . GLY A 1 375 ? -28.704 11.794 28.232 1.00 89.94 375 GLY A CA 1
ATOM 2933 C C . GLY A 1 375 ? -29.760 12.506 27.397 1.00 89.94 375 GLY A C 1
ATOM 2934 O O . GLY A 1 375 ? -30.235 13.582 27.746 1.00 89.94 375 GLY A O 1
ATOM 2935 N N . SER A 1 376 ? -30.151 11.896 26.284 1.00 87.56 376 SER A N 1
ATOM 2936 C CA . SER A 1 376 ? -31.256 12.405 25.466 1.00 87.56 376 SER A CA 1
ATOM 2937 C C . SER A 1 376 ? -32.626 11.933 25.973 1.00 87.56 376 SER A C 1
ATOM 2939 O O . SER A 1 376 ? -33.614 12.612 25.724 1.00 87.56 376 SER A O 1
ATOM 2941 N N . SER A 1 377 ? -32.686 10.804 26.694 1.00 90.56 377 SER A N 1
ATOM 2942 C CA . SER A 1 377 ? -33.922 10.178 27.201 1.00 90.56 377 SER A CA 1
ATOM 2943 C C . SER A 1 377 ? -34.083 10.230 28.713 1.00 90.56 377 SER A C 1
ATOM 2945 O O . SER A 1 377 ? -35.058 9.693 29.248 1.00 90.56 377 SER A O 1
ATOM 2947 N N . GLY A 1 378 ? -33.146 10.850 29.422 1.00 90.38 378 GLY A N 1
ATOM 2948 C CA . GLY A 1 378 ? -33.237 10.946 30.865 1.00 90.38 378 GLY A CA 1
ATOM 2949 C C . GLY A 1 378 ? -32.026 11.565 31.531 1.00 90.38 378 GLY A C 1
ATOM 2950 O O . GLY A 1 378 ? -31.030 11.902 30.886 1.00 90.38 378 GLY A O 1
ATOM 2951 N N . ILE A 1 379 ? -32.138 11.684 32.848 1.00 91.75 379 ILE A N 1
ATOM 2952 C CA . ILE A 1 379 ? -31.070 12.117 33.746 1.00 91.75 379 ILE A CA 1
ATOM 2953 C C . ILE A 1 379 ? -30.820 10.978 34.731 1.00 91.75 379 ILE A C 1
ATOM 2955 O O . ILE A 1 379 ? -31.768 10.440 35.304 1.00 91.75 379 ILE A O 1
ATOM 2959 N N . CYS A 1 380 ? -29.557 10.597 34.910 1.00 92.19 380 CYS A N 1
ATOM 2960 C CA . CYS A 1 380 ? -29.156 9.603 35.897 1.00 92.19 380 CYS A CA 1
ATOM 2961 C C . CYS A 1 380 ? -28.418 10.251 37.073 1.00 92.19 380 CYS A C 1
ATOM 2963 O O . CYS A 1 380 ? -27.414 10.940 36.886 1.00 92.19 380 CYS A O 1
ATOM 2965 N N . ASP A 1 381 ? -28.899 9.969 38.276 1.00 91.88 381 ASP A N 1
ATOM 2966 C CA . ASP A 1 381 ? -28.346 10.375 39.560 1.00 91.88 381 ASP A CA 1
ATOM 2967 C C . ASP A 1 381 ? -27.377 9.286 40.045 1.00 91.88 381 ASP A C 1
ATOM 2969 O O . ASP A 1 381 ? -27.782 8.135 40.232 1.00 91.88 381 ASP A O 1
ATOM 2973 N N . VAL A 1 382 ? -26.097 9.629 40.226 1.00 90.38 382 VAL A N 1
ATOM 2974 C CA . VAL A 1 382 ? -25.040 8.690 40.646 1.00 90.38 382 VAL A CA 1
ATOM 2975 C C . VAL A 1 382 ? -24.590 8.996 42.076 1.00 90.38 382 VAL A C 1
ATOM 2977 O O . VAL A 1 382 ? -24.047 10.074 42.344 1.00 90.38 382 VAL A O 1
ATOM 2980 N N . TYR A 1 383 ? -24.763 8.037 42.991 1.00 88.56 383 TYR A N 1
ATOM 2981 C CA . TYR A 1 383 ? -24.432 8.170 44.416 1.00 88.56 383 TYR A CA 1
ATOM 2982 C C . TYR A 1 383 ? -23.149 7.407 44.793 1.00 88.56 383 TYR A C 1
ATOM 2984 O O . TYR A 1 383 ? -22.903 6.288 44.342 1.00 88.56 383 TYR A O 1
ATOM 2992 N N . GLY A 1 384 ? -22.311 8.012 45.643 1.00 70.56 384 GLY A N 1
ATOM 2993 C CA . GLY A 1 384 ? -20.937 7.546 45.879 1.00 70.56 384 GLY A CA 1
ATOM 2994 C C . GLY A 1 384 ? -20.742 6.348 46.797 1.00 70.56 384 GLY A C 1
ATOM 2995 O O . GLY A 1 384 ? -19.684 5.734 46.734 1.00 70.56 384 GLY A O 1
ATOM 2996 N N . SER A 1 385 ? -21.702 5.999 47.654 1.00 55.34 385 SER A N 1
ATOM 2997 C CA . SER A 1 385 ? -21.448 4.986 48.686 1.00 55.34 385 SER A CA 1
ATOM 2998 C C . SER A 1 385 ? -21.640 3.538 48.220 1.00 55.34 385 SER A C 1
ATOM 3000 O O . SER A 1 385 ? -21.152 2.644 48.903 1.00 55.34 385 SER A O 1
ATOM 3002 N N . GLN A 1 386 ? -22.285 3.282 47.069 1.00 53.84 386 GLN A N 1
ATOM 3003 C CA . GLN A 1 386 ? -22.515 1.920 46.534 1.00 53.84 386 GLN A CA 1
ATOM 3004 C C . GLN A 1 386 ? -22.620 1.837 44.992 1.00 53.84 386 GLN A C 1
ATOM 3006 O O . GLN A 1 386 ? -23.144 0.859 44.467 1.00 53.84 386 GLN A O 1
ATOM 3011 N N . SER A 1 387 ? -22.181 2.862 44.247 1.00 63.91 387 SER A N 1
ATOM 3012 C CA . SER A 1 387 ? -22.415 2.960 42.787 1.00 63.91 387 SER A CA 1
ATOM 3013 C C . SER A 1 387 ? -23.904 2.933 42.398 1.00 63.91 387 SER A C 1
ATOM 3015 O O . SER A 1 387 ? -24.250 2.622 41.256 1.00 63.91 387 SER A O 1
ATOM 3017 N N . GLU A 1 388 ? -24.799 3.247 43.341 1.00 85.19 388 GLU A N 1
ATOM 3018 C CA . GLU A 1 388 ? -26.236 3.277 43.093 1.00 85.19 388 GLU A CA 1
ATOM 3019 C C . GLU A 1 388 ? -26.523 4.378 42.071 1.00 85.19 388 GLU A C 1
ATOM 3021 O O . GLU A 1 388 ? -26.224 5.553 42.295 1.00 85.19 388 GLU A O 1
ATOM 3026 N N . THR A 1 389 ? -27.064 3.973 40.926 1.00 89.00 389 THR A N 1
ATOM 3027 C CA . THR A 1 389 ? -27.425 4.869 39.831 1.00 89.00 389 THR A CA 1
ATOM 3028 C C . THR A 1 389 ? -28.923 4.772 39.615 1.00 89.00 389 THR A C 1
ATOM 3030 O O . THR A 1 389 ? -29.437 3.685 39.344 1.00 89.00 389 THR A O 1
ATOM 3033 N N . ARG A 1 390 ? -29.629 5.897 39.718 1.00 89.50 390 ARG A N 1
ATOM 3034 C CA . ARG A 1 390 ? -31.069 5.974 39.441 1.00 89.50 390 ARG A CA 1
ATOM 3035 C C . ARG A 1 390 ? -31.306 6.879 38.254 1.00 89.50 390 ARG A C 1
ATOM 3037 O O . ARG A 1 390 ? -30.783 7.980 38.223 1.00 89.50 390 ARG A O 1
ATOM 3044 N N . CYS A 1 391 ? -32.073 6.417 37.275 1.00 90.62 391 CYS A N 1
ATOM 3045 C CA . CYS A 1 391 ? -32.328 7.177 36.056 1.00 90.62 391 CYS A CA 1
ATOM 3046 C C . CYS A 1 391 ? -33.802 7.521 35.936 1.00 90.62 391 CYS A C 1
ATOM 3048 O O . CYS A 1 391 ? -34.663 6.646 36.050 1.00 90.62 391 CYS A O 1
ATOM 3050 N N . ARG A 1 392 ? -34.071 8.790 35.649 1.00 88.88 392 ARG A N 1
ATOM 3051 C CA . ARG A 1 392 ? -35.407 9.329 35.427 1.00 88.88 392 ARG A CA 1
ATOM 3052 C C . ARG A 1 392 ? -35.618 9.511 33.935 1.00 88.88 392 ARG A C 1
ATOM 3054 O O . ARG A 1 392 ? -34.801 10.133 33.259 1.00 88.88 392 ARG A O 1
ATOM 3061 N N . ARG A 1 393 ? -36.700 8.929 33.412 1.00 88.75 393 ARG A N 1
ATOM 3062 C CA . ARG A 1 393 ? -37.014 8.961 31.980 1.00 88.75 393 ARG A CA 1
ATOM 3063 C C . ARG A 1 393 ? -37.701 10.269 31.630 1.00 88.75 393 ARG A C 1
ATOM 3065 O O . ARG A 1 393 ? -38.812 10.528 32.083 1.00 88.75 393 ARG A O 1
ATOM 3072 N N . GLN A 1 394 ? -37.059 11.056 30.781 1.00 86.44 394 GLN A N 1
ATOM 3073 C CA . GLN A 1 394 ? -37.613 12.286 30.247 1.00 86.44 394 GLN A CA 1
ATOM 3074 C C . GLN A 1 394 ? -36.978 12.583 28.891 1.00 86.44 394 GLN A C 1
ATOM 3076 O O . GLN A 1 394 ? -35.763 12.721 28.795 1.00 86.44 394 GLN A O 1
ATOM 3081 N N . PHE A 1 395 ? -37.798 12.686 27.846 1.00 85.12 395 PHE A N 1
ATOM 3082 C CA . PHE A 1 395 ? -37.322 12.844 26.475 1.00 85.12 395 PHE A CA 1
ATOM 3083 C C . PHE A 1 395 ? -37.866 14.128 25.823 1.00 85.12 395 PHE A C 1
ATOM 3085 O O . PHE A 1 395 ? -39.080 14.226 25.615 1.00 85.12 395 PHE A O 1
ATOM 3092 N N . PRO A 1 396 ? -37.000 15.087 25.444 1.00 82.88 396 PRO A N 1
ATOM 3093 C CA . PRO A 1 396 ? -35.649 15.307 25.974 1.00 82.88 396 PRO A CA 1
ATOM 3094 C C . PRO A 1 396 ? -35.686 15.858 27.412 1.00 82.88 396 PRO A C 1
ATOM 3096 O O . PRO A 1 396 ? -36.677 16.493 27.791 1.00 82.88 396 PRO A O 1
ATOM 3099 N N . PRO A 1 397 ? -34.631 15.675 28.224 1.00 83.19 397 PRO A N 1
ATOM 3100 C CA . PRO A 1 397 ? -34.586 16.242 29.563 1.00 83.19 397 PRO A CA 1
ATOM 3101 C C . PRO A 1 397 ? -34.372 17.754 29.463 1.00 83.19 397 PRO A C 1
ATOM 3103 O O . PRO A 1 397 ? -33.327 18.219 29.023 1.00 83.19 397 PRO A O 1
ATOM 3106 N N . THR A 1 398 ? -35.381 18.542 29.834 1.00 85.88 398 THR A N 1
ATOM 3107 C CA . THR A 1 398 ? -35.305 20.017 29.844 1.00 85.88 398 THR A CA 1
ATOM 3108 C C . THR A 1 398 ? -35.727 20.601 31.189 1.00 85.88 398 THR A C 1
ATOM 3110 O O . THR A 1 398 ? -36.238 21.718 31.246 1.00 85.88 398 THR A O 1
ATOM 3113 N N . GLN A 1 399 ? -35.607 19.819 32.264 1.00 83.31 399 GLN A N 1
ATOM 3114 C CA . GLN A 1 399 ? -35.923 20.278 33.614 1.00 83.31 399 GLN A CA 1
ATOM 3115 C C . GLN A 1 399 ? -34.957 21.383 34.051 1.00 83.31 399 GLN A C 1
ATOM 3117 O O . GLN A 1 399 ? -33.754 21.315 33.796 1.00 83.31 399 GLN A O 1
ATOM 3122 N N . ALA A 1 400 ? -35.500 22.380 34.748 1.00 84.62 400 ALA A N 1
ATOM 3123 C CA . ALA A 1 400 ? -34.697 23.360 35.462 1.00 84.62 400 ALA A CA 1
ATOM 3124 C C . ALA A 1 400 ? -33.956 22.685 36.625 1.00 84.62 400 ALA A C 1
ATOM 3126 O O . ALA A 1 400 ? -34.431 21.700 37.194 1.00 84.62 400 ALA A O 1
ATOM 3127 N N . VAL A 1 401 ? -32.823 23.259 37.028 1.00 85.81 401 VAL A N 1
ATOM 3128 C CA . VAL A 1 401 ? -31.972 22.715 38.103 1.00 85.81 401 VAL A CA 1
ATOM 3129 C C . VAL A 1 401 ? -32.754 22.471 39.389 1.00 85.81 401 VAL A C 1
ATOM 3131 O O . VAL A 1 401 ? -32.572 21.445 40.037 1.00 85.81 401 VAL A O 1
ATOM 3134 N N . LEU A 1 402 ? -33.659 23.390 39.734 1.00 87.62 402 LEU A N 1
ATOM 3135 C CA . LEU A 1 402 ? -34.471 23.284 40.943 1.00 87.62 402 LEU A CA 1
ATOM 3136 C C . LEU A 1 402 ? -35.360 22.032 40.936 1.00 87.62 402 LEU A C 1
ATOM 3138 O O . LEU A 1 402 ? -35.445 21.345 41.948 1.00 87.62 402 LEU A O 1
ATOM 3142 N N . ALA A 1 403 ? -35.958 21.704 39.787 1.00 87.88 403 ALA A N 1
ATOM 3143 C CA . ALA A 1 403 ? -36.782 20.508 39.634 1.00 87.88 403 ALA A CA 1
ATOM 3144 C C . ALA A 1 403 ? -35.939 19.226 39.731 1.00 87.88 403 ALA A C 1
ATOM 3146 O O . ALA A 1 403 ? -36.367 18.251 40.341 1.00 87.88 403 ALA A O 1
ATOM 3147 N N . ILE A 1 404 ? -34.712 19.247 39.196 1.00 88.75 404 ILE A N 1
ATOM 3148 C CA . ILE A 1 404 ? -33.778 18.115 39.288 1.00 88.75 404 ILE A CA 1
ATOM 3149 C C . ILE A 1 404 ? -33.393 17.854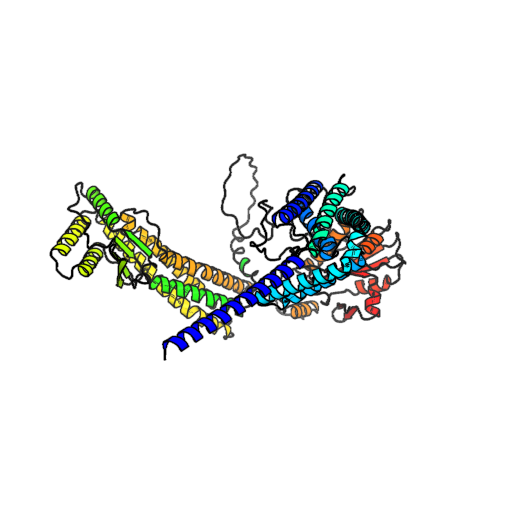 40.745 1.00 88.75 404 ILE A C 1
ATOM 3151 O O . ILE A 1 404 ? -33.389 16.701 41.165 1.00 88.75 404 ILE A O 1
ATOM 3155 N N . VAL A 1 405 ? -33.097 18.912 41.507 1.00 89.25 405 VAL A N 1
ATOM 3156 C CA . VAL A 1 405 ? -32.750 18.837 42.935 1.00 89.25 405 VAL A CA 1
ATOM 3157 C C . VAL A 1 405 ? -33.924 18.324 43.761 1.00 89.25 405 VAL A C 1
ATOM 3159 O O . VAL A 1 405 ? -33.745 17.416 44.571 1.00 89.25 405 VAL A O 1
ATOM 3162 N N . GLU A 1 406 ? -35.119 18.876 43.548 1.00 89.56 406 GLU A N 1
ATOM 3163 C CA . GLU A 1 406 ? -36.330 18.455 44.254 1.00 89.56 406 GLU A CA 1
ATOM 3164 C C . GLU A 1 406 ? -36.622 16.968 44.028 1.00 89.56 406 GLU A C 1
ATOM 3166 O O . GLU A 1 406 ? -36.892 16.232 44.976 1.00 89.56 406 GLU A O 1
ATOM 3171 N N . GLU A 1 407 ? -36.514 16.506 42.786 1.00 88.06 407 GLU A N 1
ATOM 3172 C CA . GLU A 1 407 ? -36.833 15.130 42.423 1.00 88.06 407 GLU A CA 1
ATOM 3173 C C . GLU A 1 407 ? -35.723 14.138 42.829 1.00 88.06 407 GLU A C 1
ATOM 3175 O O . GLU A 1 407 ? -36.041 13.068 43.345 1.00 88.06 407 GLU A O 1
ATOM 3180 N N . SER A 1 408 ? -34.434 14.513 42.758 1.00 89.06 408 SER A N 1
ATOM 3181 C CA . SER A 1 408 ? -33.333 13.709 43.331 1.00 89.06 408 SER A CA 1
ATOM 3182 C C . SER A 1 408 ? -33.468 13.522 44.848 1.00 89.06 408 SER A C 1
ATOM 3184 O O . SER A 1 408 ? -33.114 12.467 45.377 1.00 89.06 408 SER A O 1
ATOM 3186 N N . LEU A 1 409 ? -33.957 14.540 45.566 1.00 87.69 409 LEU A N 1
ATOM 3187 C CA . LEU A 1 409 ? -34.198 14.453 47.009 1.00 87.69 409 LEU A CA 1
ATOM 3188 C C . LEU A 1 409 ? -35.456 13.644 47.321 1.00 87.69 409 LEU A C 1
ATOM 3190 O O . LEU A 1 409 ? -35.430 12.823 48.236 1.00 87.69 409 LEU A O 1
ATOM 3194 N N . ARG A 1 410 ? -36.528 13.822 46.542 1.00 85.31 410 ARG A N 1
ATOM 3195 C CA . ARG A 1 410 ? -37.767 13.042 46.670 1.00 85.31 410 ARG A CA 1
ATOM 3196 C C . ARG A 1 410 ? -37.505 11.544 46.504 1.00 85.31 410 ARG A C 1
ATOM 3198 O O . ARG A 1 410 ? -37.996 10.757 47.308 1.00 85.31 410 ARG A O 1
ATOM 3205 N N . ASP A 1 411 ? -36.671 11.160 45.539 1.00 82.25 411 ASP A N 1
ATOM 3206 C CA . ASP A 1 411 ? -36.299 9.760 45.302 1.00 82.25 411 ASP A CA 1
ATOM 3207 C C . ASP A 1 411 ? -35.490 9.141 46.459 1.00 82.25 411 ASP A C 1
ATOM 3209 O O . ASP A 1 411 ? -35.539 7.923 46.666 1.00 82.25 411 ASP A O 1
ATOM 3213 N N . ARG A 1 412 ? -34.734 9.947 47.219 1.00 83.56 412 ARG A N 1
ATOM 3214 C CA . ARG A 1 412 ? -33.881 9.469 48.326 1.00 83.56 412 ARG A CA 1
ATOM 3215 C C . ARG A 1 412 ? -34.561 9.518 49.688 1.00 83.56 412 ARG A C 1
ATOM 3217 O O . ARG A 1 412 ? -34.377 8.594 50.474 1.00 83.56 412 ARG A O 1
ATOM 3224 N N . LEU A 1 413 ? -35.329 10.570 49.959 1.00 83.06 413 LEU A N 1
ATOM 3225 C CA . LEU A 1 413 ? -35.898 10.869 51.277 1.00 83.06 413 LEU A CA 1
ATOM 3226 C C . LEU A 1 413 ? -37.413 10.624 51.364 1.00 83.06 413 LEU A C 1
ATOM 3228 O O . LEU A 1 413 ? -37.962 10.644 52.464 1.00 83.06 413 LEU A O 1
ATOM 3232 N N . GLY A 1 414 ? -38.091 10.381 50.239 1.00 72.94 414 GLY A N 1
ATOM 3233 C CA . GLY A 1 414 ? -39.550 10.296 50.180 1.00 72.94 414 GLY A CA 1
ATOM 3234 C C . GLY A 1 414 ? -40.229 11.671 50.131 1.00 72.94 414 GLY A C 1
ATOM 3235 O O . GLY A 1 414 ? -39.605 12.719 50.313 1.00 72.94 414 GLY A O 1
ATOM 3236 N N . GLU A 1 415 ? -41.527 11.678 49.834 1.00 73.44 415 GLU A N 1
ATOM 3237 C CA . GLU A 1 415 ? -42.313 12.901 49.649 1.00 73.44 415 GLU A CA 1
ATOM 3238 C C . GLU A 1 415 ? -42.540 13.636 50.988 1.00 73.44 415 GLU A C 1
ATOM 3240 O O . GLU A 1 415 ? -42.997 13.040 51.960 1.00 73.44 415 GLU A O 1
ATOM 3245 N N . GLY A 1 416 ? -42.228 14.939 51.045 1.00 62.91 416 GLY A N 1
ATOM 3246 C CA . GLY A 1 416 ? -42.633 15.819 52.152 1.00 62.91 416 GLY A CA 1
ATOM 3247 C C . GLY A 1 416 ? -41.750 15.841 53.409 1.00 62.91 416 GLY A C 1
ATOM 3248 O O . GLY A 1 416 ? -42.229 16.258 54.459 1.00 62.91 416 GLY A O 1
ATOM 3249 N N . THR A 1 417 ? -40.480 15.426 53.349 1.00 76.56 417 THR A N 1
ATOM 3250 C CA . THR A 1 417 ? -39.566 15.553 54.502 1.00 76.56 417 THR A CA 1
ATOM 3251 C C . THR A 1 417 ? -39.093 17.000 54.714 1.00 76.56 417 THR A C 1
ATOM 3253 O O . THR A 1 417 ? -38.662 17.673 53.773 1.00 76.56 417 THR A O 1
ATOM 3256 N N . ASP A 1 418 ? -39.100 17.472 55.968 1.00 76.81 418 ASP A N 1
ATOM 3257 C CA . ASP A 1 418 ? -38.645 18.826 56.338 1.00 76.81 418 ASP A CA 1
ATOM 3258 C C . ASP A 1 418 ? -37.217 19.113 55.834 1.00 76.81 418 ASP A C 1
ATOM 3260 O O . ASP A 1 418 ? -36.913 20.215 55.374 1.00 76.81 418 ASP A O 1
ATOM 3264 N N . GLN A 1 419 ? -36.351 18.094 55.830 1.00 77.81 419 GLN A N 1
ATOM 3265 C CA . GLN A 1 419 ? -34.974 18.183 55.334 1.00 77.81 419 GLN A CA 1
ATOM 3266 C C . GLN A 1 419 ? -34.897 18.443 53.821 1.00 77.81 419 GLN A C 1
ATOM 3268 O O . GLN A 1 419 ? -34.137 19.315 53.395 1.00 77.81 419 GLN A O 1
ATOM 3273 N N . ALA A 1 420 ? -35.707 17.758 53.003 1.00 80.38 420 ALA A N 1
ATOM 3274 C CA . ALA A 1 420 ? -35.754 18.000 51.561 1.00 80.38 420 ALA A CA 1
ATOM 3275 C C . ALA A 1 420 ? -36.254 19.422 51.255 1.00 80.38 420 ALA A C 1
ATOM 3277 O O . ALA A 1 420 ? -35.680 20.115 50.412 1.00 80.38 420 ALA A O 1
ATOM 3278 N N . SER A 1 421 ? -37.266 19.892 51.995 1.00 83.69 421 SER A N 1
ATOM 3279 C CA . SER A 1 421 ? -37.811 21.245 51.831 1.00 83.69 421 SER A CA 1
ATOM 3280 C C . SER A 1 421 ? -36.776 22.343 52.122 1.00 83.69 421 SER A C 1
ATOM 3282 O O . SER A 1 421 ? -36.694 23.329 51.384 1.00 83.69 421 SER A O 1
ATOM 3284 N N . ALA A 1 422 ? -35.917 22.143 53.130 1.00 84.38 422 ALA A N 1
ATOM 3285 C CA . ALA A 1 422 ? -34.861 23.083 53.489 1.00 84.38 422 ALA A CA 1
ATOM 3286 C C . ALA A 1 422 ? -33.810 23.204 52.375 1.00 84.38 422 ALA A C 1
ATOM 3288 O O . ALA A 1 422 ? -33.463 24.317 51.972 1.00 84.38 422 ALA A O 1
ATOM 3289 N N . VAL A 1 423 ? -33.358 22.077 51.814 1.00 86.38 423 VAL A N 1
ATOM 3290 C CA . VAL A 1 423 ? -32.376 22.071 50.717 1.00 86.38 423 VAL A CA 1
ATOM 3291 C C . VAL A 1 423 ? -32.967 22.704 49.455 1.00 86.38 423 VAL A C 1
ATOM 3293 O O . VAL A 1 423 ? -32.352 23.603 48.884 1.00 86.38 423 VAL A O 1
ATOM 3296 N N . VAL A 1 424 ? -34.184 22.324 49.053 1.00 88.31 424 VAL A N 1
ATOM 3297 C CA . VAL A 1 424 ? -34.867 22.925 47.889 1.00 88.31 424 VAL A CA 1
ATOM 3298 C C . VAL A 1 424 ? -35.045 24.436 48.073 1.00 88.31 424 VAL A C 1
ATOM 3300 O O . VAL A 1 424 ? -34.812 25.200 47.135 1.00 88.31 424 VAL A O 1
ATOM 3303 N N . SER A 1 425 ? -35.375 24.899 49.285 1.00 87.75 425 SER A N 1
ATOM 3304 C CA . SER A 1 425 ? -35.498 26.333 49.578 1.00 87.75 425 SER A CA 1
ATOM 3305 C C . SER A 1 425 ? -34.170 27.089 49.435 1.00 87.75 425 SER A C 1
ATOM 3307 O O . SER A 1 425 ? -34.160 28.191 48.885 1.00 87.75 425 SER A O 1
ATOM 3309 N N . ALA A 1 426 ? -33.044 26.488 49.841 1.00 87.75 426 ALA A N 1
ATOM 3310 C CA . ALA A 1 426 ? -31.712 27.077 49.690 1.00 87.75 426 ALA A CA 1
ATOM 3311 C C . ALA A 1 426 ? -31.296 27.181 48.210 1.00 87.75 426 ALA A C 1
ATOM 3313 O O . ALA A 1 426 ? -30.770 28.213 47.775 1.00 87.75 426 ALA A O 1
ATOM 3314 N N . TRP A 1 427 ? -31.600 26.151 47.411 1.00 89.69 427 TRP A N 1
ATOM 3315 C CA . TRP A 1 427 ? -31.398 26.171 45.958 1.00 89.69 427 TRP A CA 1
ATOM 3316 C C . TRP A 1 427 ? -32.271 27.230 45.278 1.00 89.69 427 TRP A C 1
ATOM 3318 O O . TRP A 1 427 ? -31.760 28.019 44.484 1.00 89.69 427 TRP A O 1
ATOM 3328 N N . ASN A 1 428 ? -33.556 27.318 45.632 1.00 90.00 428 ASN A N 1
ATOM 3329 C CA . ASN A 1 428 ? -34.466 28.329 45.093 1.00 90.00 428 ASN A CA 1
ATOM 3330 C C . ASN A 1 428 ? -34.017 29.757 45.456 1.00 90.00 428 ASN A C 1
ATOM 3332 O O . ASN A 1 428 ? -33.958 30.634 44.594 1.00 90.00 428 ASN A O 1
ATOM 3336 N N . ALA A 1 429 ? -33.623 29.984 46.713 1.00 87.31 429 ALA A N 1
ATOM 3337 C CA . ALA A 1 429 ? -33.117 31.274 47.171 1.00 87.31 429 ALA A CA 1
ATOM 3338 C C . ALA A 1 429 ? -31.850 31.693 46.412 1.00 87.31 429 ALA A C 1
ATOM 3340 O O . ALA A 1 429 ? -31.745 32.844 45.987 1.00 87.31 429 ALA A O 1
ATOM 3341 N N . THR A 1 430 ? -30.919 30.765 46.179 1.00 87.00 430 THR A N 1
ATOM 3342 C CA . THR A 1 430 ? -29.694 31.054 45.420 1.00 87.00 430 THR A CA 1
ATOM 3343 C C . THR A 1 430 ? -29.994 31.338 43.947 1.00 87.00 430 THR A C 1
ATOM 3345 O O . THR A 1 430 ? -29.512 32.334 43.412 1.00 87.00 430 THR A O 1
ATOM 3348 N N . LEU A 1 431 ? -30.854 30.538 43.306 1.00 86.75 431 LEU A N 1
ATOM 3349 C CA . LEU A 1 431 ? -31.257 30.749 41.910 1.00 86.75 431 LEU A CA 1
ATOM 3350 C C . LEU A 1 431 ? -32.009 32.075 41.704 1.00 86.75 431 LEU A C 1
ATOM 3352 O O . LEU A 1 431 ? -31.825 32.734 40.683 1.00 86.75 431 LEU A O 1
ATOM 3356 N N . SER A 1 432 ? -32.814 32.500 42.683 1.00 86.06 432 SER A N 1
ATOM 3357 C CA . SER A 1 432 ? -33.588 33.749 42.620 1.00 86.06 432 SER A CA 1
ATOM 3358 C C . SER A 1 432 ? -32.741 35.028 42.686 1.00 86.06 432 SER A C 1
ATOM 3360 O O . SER A 1 432 ? -33.206 36.084 42.259 1.00 86.06 432 SER A O 1
ATOM 3362 N N . ARG A 1 433 ? -31.504 34.938 43.195 1.00 83.38 433 ARG A N 1
ATOM 3363 C CA . ARG A 1 433 ? -30.558 36.066 43.295 1.00 83.38 433 ARG A CA 1
ATOM 3364 C C . ARG A 1 433 ? -29.736 36.291 42.031 1.00 83.38 433 ARG A C 1
ATOM 3366 O O . ARG A 1 433 ? -29.129 37.347 41.890 1.00 83.38 433 ARG A O 1
ATOM 3373 N N . LEU A 1 434 ? -29.691 35.307 41.139 1.00 82.25 434 LEU A N 1
ATOM 3374 C CA . LEU A 1 434 ? -28.927 35.401 39.904 1.00 82.25 434 LEU A CA 1
ATOM 3375 C C . LEU A 1 434 ? -29.649 36.297 38.895 1.00 82.25 434 LEU A C 1
ATOM 3377 O O . LEU A 1 434 ? -30.883 36.326 38.837 1.00 82.25 434 LEU A O 1
ATOM 3381 N N . ASN A 1 435 ? -28.886 37.003 38.057 1.00 79.31 435 ASN A N 1
ATOM 3382 C CA . ASN A 1 435 ? -29.460 37.846 37.018 1.00 79.31 435 ASN A CA 1
ATOM 3383 C C . ASN A 1 435 ? -30.384 37.007 36.103 1.00 79.31 435 ASN A C 1
ATOM 3385 O O . ASN A 1 435 ? -29.922 36.048 35.469 1.00 79.31 435 ASN A O 1
ATOM 3389 N N . PRO A 1 436 ? -31.681 37.355 35.981 1.00 68.50 436 PRO A N 1
ATOM 3390 C CA . PRO A 1 436 ? -32.646 36.560 35.227 1.00 68.50 436 PRO A CA 1
ATOM 3391 C C . PRO A 1 436 ? -32.279 36.422 33.745 1.00 68.50 436 PRO A C 1
ATOM 3393 O O . PRO A 1 436 ? -32.596 35.396 33.147 1.00 68.50 436 PRO A O 1
ATOM 3396 N N . ALA A 1 437 ? -31.568 37.397 33.168 1.00 67.38 437 ALA A N 1
ATOM 3397 C CA . ALA A 1 437 ? -31.092 37.327 31.789 1.00 67.38 437 ALA A CA 1
ATOM 3398 C C . ALA A 1 437 ? -29.979 36.281 31.587 1.00 67.38 437 ALA A C 1
ATOM 3400 O O . ALA A 1 437 ? -29.777 35.820 30.470 1.00 67.38 437 ALA A O 1
ATOM 3401 N N . ARG A 1 438 ? -29.258 35.879 32.645 1.00 70.19 438 ARG A N 1
ATOM 3402 C CA . ARG A 1 438 ? -28.163 34.901 32.545 1.00 70.19 438 ARG A CA 1
ATOM 3403 C C . ARG A 1 438 ? -28.642 33.455 32.622 1.00 70.19 438 ARG A C 1
ATOM 3405 O O . ARG A 1 438 ? -28.143 32.641 31.853 1.00 70.19 438 ARG A O 1
ATOM 3412 N N . LEU A 1 439 ? -29.596 33.131 33.502 1.00 73.25 439 LEU A N 1
ATOM 3413 C CA . LEU A 1 439 ? -30.092 31.751 33.642 1.00 73.25 439 LEU A CA 1
ATOM 3414 C C . LEU A 1 439 ? -31.353 31.458 32.846 1.00 73.25 439 LEU A C 1
ATOM 3416 O O . LEU A 1 439 ? -31.354 30.481 32.111 1.00 73.25 439 LEU A O 1
ATOM 3420 N N . ARG A 1 440 ? -32.408 32.280 32.927 1.00 70.75 440 ARG A N 1
ATOM 3421 C CA . ARG A 1 440 ? -33.681 31.938 32.260 1.00 70.75 440 ARG A CA 1
ATOM 3422 C C . ARG A 1 440 ? -33.564 31.939 30.738 1.00 70.75 440 ARG A C 1
ATOM 3424 O O . ARG A 1 440 ? -34.128 31.071 30.081 1.00 70.75 440 ARG A O 1
ATOM 3431 N N . ASP A 1 441 ? -32.809 32.883 30.182 1.00 77.81 441 ASP A N 1
ATOM 3432 C CA . ASP A 1 441 ? -32.558 32.961 28.737 1.00 77.81 441 ASP A CA 1
ATOM 3433 C C . ASP A 1 441 ? -31.710 31.770 28.247 1.00 77.81 441 ASP A C 1
ATOM 3435 O O . ASP A 1 441 ? -31.979 31.179 27.202 1.00 77.81 441 ASP A O 1
ATOM 3439 N N . ARG A 1 442 ? -30.729 31.345 29.054 1.00 81.88 442 ARG A N 1
ATOM 3440 C CA . ARG A 1 442 ? -29.903 30.162 28.780 1.00 81.88 442 ARG A CA 1
ATOM 3441 C C . ARG A 1 442 ? -30.660 28.848 28.951 1.00 81.88 442 ARG A C 1
ATOM 3443 O O . ARG A 1 442 ? -30.538 27.990 28.091 1.00 81.88 442 ARG A O 1
ATOM 3450 N N . GLU A 1 443 ? -31.505 28.704 29.968 1.00 82.94 443 GLU A N 1
ATOM 3451 C CA . GLU A 1 443 ? -32.388 27.541 30.138 1.00 82.94 443 GLU A CA 1
ATOM 3452 C C . GLU A 1 443 ? -33.385 27.412 28.975 1.00 82.94 443 GLU A C 1
ATOM 3454 O O . GLU A 1 443 ? -33.626 26.310 28.479 1.00 82.94 443 GLU A O 1
ATOM 3459 N N . ALA A 1 444 ? -33.924 28.532 28.479 1.00 83.88 444 ALA A N 1
ATOM 3460 C CA . ALA A 1 444 ? -34.791 28.545 27.302 1.00 83.88 444 ALA A CA 1
ATOM 3461 C C . ALA A 1 444 ? -34.035 28.161 26.013 1.00 83.88 444 ALA A C 1
ATOM 3463 O O . ALA A 1 444 ? -34.534 27.364 25.206 1.00 83.88 444 ALA A O 1
ATOM 3464 N N . ARG A 1 445 ? -32.808 28.671 25.826 1.00 86.50 445 ARG A N 1
ATOM 3465 C CA . ARG A 1 445 ? -31.919 28.260 24.725 1.00 86.50 445 ARG A CA 1
ATOM 3466 C C . ARG A 1 445 ? -31.536 26.787 24.827 1.00 86.50 445 ARG A C 1
ATOM 3468 O O . ARG A 1 445 ? -31.670 26.065 23.847 1.00 86.50 445 ARG A O 1
ATOM 3475 N N . PHE A 1 446 ? -31.160 26.321 26.011 1.00 88.12 446 PHE A N 1
ATOM 3476 C CA . PHE A 1 446 ? -30.869 24.923 26.302 1.00 88.12 446 PHE A CA 1
ATOM 3477 C C . PHE A 1 446 ? -32.050 24.031 25.909 1.00 88.12 446 PHE A C 1
ATOM 3479 O O . PHE A 1 446 ? -31.908 23.138 25.079 1.00 88.12 446 PHE A O 1
ATOM 3486 N N . ALA A 1 447 ? -33.249 24.336 26.414 1.00 87.75 447 ALA A N 1
ATOM 3487 C CA . ALA A 1 447 ? -34.444 23.551 26.134 1.00 87.75 447 ALA A CA 1
ATOM 3488 C C . ALA A 1 447 ? -34.799 23.524 24.639 1.00 87.75 447 ALA A C 1
ATOM 3490 O O . ALA A 1 447 ? -35.212 22.481 24.129 1.00 87.75 447 ALA A O 1
ATOM 3491 N N . SER A 1 448 ? -34.652 24.645 23.925 1.00 90.56 448 SER A N 1
ATOM 3492 C CA . SER A 1 448 ? -34.930 24.695 22.483 1.00 90.56 448 SER A CA 1
ATOM 3493 C C . SER A 1 448 ? -33.888 23.925 21.663 1.00 90.56 448 SER A C 1
ATOM 3495 O O . SER A 1 448 ? -34.272 23.141 20.793 1.00 90.56 448 SER A O 1
ATOM 3497 N N . LEU A 1 449 ? -32.597 24.051 21.989 1.00 90.69 449 LEU A N 1
ATOM 3498 C CA . LEU A 1 449 ? -31.502 23.330 21.333 1.00 90.69 449 LEU A CA 1
ATOM 3499 C C . LEU A 1 449 ? -31.564 21.818 21.589 1.00 90.69 449 LEU A C 1
ATOM 3501 O O . LEU A 1 449 ? -31.426 21.039 20.646 1.00 90.69 449 LEU A O 1
ATOM 3505 N N . SER A 1 450 ? -31.841 21.382 22.822 1.00 89.88 450 SER A N 1
ATOM 3506 C CA . SER A 1 450 ? -31.977 19.956 23.154 1.00 89.88 450 SER A CA 1
ATOM 3507 C C . SER A 1 450 ? -33.207 19.326 22.492 1.00 89.88 450 SER A C 1
ATOM 3509 O O . SER A 1 450 ? -33.124 18.205 21.989 1.00 89.88 450 SER A O 1
ATOM 3511 N N . LYS A 1 451 ? -34.334 20.052 22.402 1.00 91.50 451 LYS A N 1
ATOM 3512 C CA . LYS A 1 451 ? -35.525 19.612 21.647 1.00 91.50 451 LYS A CA 1
ATOM 3513 C C . LYS A 1 451 ? -35.265 19.513 20.156 1.00 91.50 451 LYS A C 1
ATOM 3515 O O . LYS A 1 451 ? -35.649 18.517 19.547 1.00 91.50 451 LYS A O 1
ATOM 3520 N N . ALA A 1 452 ? -34.593 20.504 19.580 1.00 92.50 452 ALA A N 1
ATOM 3521 C CA . ALA A 1 452 ? -34.219 20.470 18.177 1.00 92.50 452 ALA A CA 1
ATOM 3522 C C . ALA A 1 452 ? -33.253 19.307 17.890 1.00 92.50 452 ALA A C 1
ATOM 3524 O O . ALA A 1 452 ? -33.494 18.543 16.962 1.00 92.50 452 ALA A O 1
ATOM 3525 N N . SER A 1 453 ? -32.233 19.095 18.728 1.00 93.00 453 SER A N 1
ATOM 3526 C CA . SER A 1 453 ? -31.301 17.966 18.603 1.00 93.00 453 SER A CA 1
ATOM 3527 C C . SER A 1 453 ? -32.016 16.607 18.649 1.00 93.00 453 SER A C 1
ATOM 3529 O O . SER A 1 453 ? -31.843 15.777 17.752 1.00 93.00 453 SER A O 1
ATOM 3531 N N . ALA A 1 454 ? -32.891 16.397 19.637 1.00 91.56 454 ALA A N 1
ATOM 3532 C CA . ALA A 1 454 ? -33.672 15.169 19.760 1.00 91.56 454 ALA A CA 1
ATOM 3533 C C . ALA A 1 454 ? -34.607 14.953 18.556 1.00 91.56 454 ALA A C 1
ATOM 3535 O O . ALA A 1 454 ? -34.645 13.859 17.994 1.00 91.56 454 ALA A O 1
ATOM 3536 N N . ALA A 1 455 ? -35.308 16.000 18.108 1.00 93.94 455 ALA A N 1
ATOM 3537 C CA . ALA A 1 455 ? -36.199 15.933 16.951 1.00 93.94 455 ALA A CA 1
ATOM 3538 C C . ALA A 1 455 ? -35.447 15.592 15.655 1.00 93.94 455 ALA A C 1
ATOM 3540 O O . ALA A 1 455 ? -35.884 14.718 14.906 1.00 93.94 455 ALA A O 1
ATOM 3541 N N . LEU A 1 456 ? -34.296 16.226 15.407 1.00 94.44 456 LEU A N 1
ATOM 3542 C CA . LEU A 1 456 ? -33.455 15.916 14.249 1.00 94.44 456 LEU A CA 1
ATOM 3543 C C . LEU A 1 456 ? -32.920 14.481 14.303 1.00 94.44 456 LEU A C 1
ATOM 3545 O O . LEU A 1 456 ? -32.896 13.814 13.273 1.00 94.44 456 LEU A O 1
ATOM 3549 N N . THR A 1 457 ? -32.558 13.982 15.488 1.00 92.88 457 THR A N 1
ATOM 3550 C CA . THR A 1 457 ? -32.092 12.594 15.653 1.00 92.88 457 THR A CA 1
ATOM 3551 C C . THR A 1 457 ? -33.207 11.585 15.375 1.00 92.88 457 THR A C 1
ATOM 3553 O O . THR A 1 457 ? -32.977 10.581 14.707 1.00 92.88 457 THR A O 1
ATOM 3556 N N . VAL A 1 458 ? -34.435 11.857 15.832 1.00 94.06 458 VAL A N 1
ATOM 3557 C CA . VAL A 1 458 ? -35.604 11.014 15.527 1.00 94.06 458 VAL A CA 1
ATOM 3558 C C . VAL A 1 458 ? -35.885 11.004 14.025 1.00 94.06 458 VAL A C 1
ATOM 3560 O O . VAL A 1 458 ? -36.082 9.938 13.445 1.00 94.06 458 VAL A O 1
ATOM 3563 N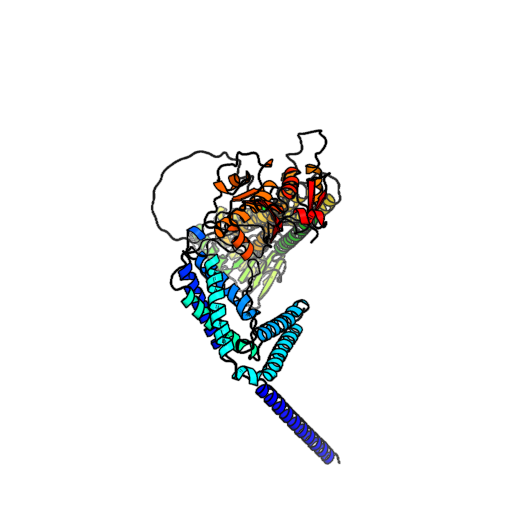 N . LEU A 1 459 ? -35.854 12.168 13.373 1.00 93.75 459 LEU A N 1
ATOM 3564 C CA . LEU A 1 459 ? -36.034 12.261 11.924 1.00 93.75 459 LEU A CA 1
ATOM 3565 C C . LEU A 1 459 ? -34.922 11.529 11.163 1.00 93.75 459 LEU A C 1
ATOM 3567 O O . LEU A 1 459 ? -35.217 10.815 10.206 1.00 93.75 459 LEU A O 1
ATOM 3571 N N . ALA A 1 460 ? -33.669 11.646 11.606 1.00 93.00 460 ALA A N 1
ATOM 3572 C CA . ALA A 1 460 ? -32.552 10.897 11.041 1.00 93.00 460 ALA A CA 1
ATOM 3573 C C . ALA A 1 460 ? -32.780 9.383 11.174 1.00 93.00 460 ALA A C 1
ATOM 3575 O O . ALA A 1 460 ? -32.742 8.683 10.167 1.00 93.00 460 ALA A O 1
ATOM 3576 N N . ALA A 1 461 ? -33.134 8.886 12.364 1.00 92.38 461 ALA A N 1
ATOM 3577 C CA . ALA A 1 461 ? -33.428 7.470 12.592 1.00 92.38 461 ALA A CA 1
ATOM 3578 C C . ALA A 1 461 ? -34.570 6.950 11.701 1.00 92.38 461 ALA A C 1
ATOM 3580 O O . ALA A 1 461 ? -34.474 5.862 11.138 1.00 92.38 461 ALA A O 1
ATOM 3581 N N . ILE A 1 462 ? -35.634 7.739 11.519 1.00 92.94 462 ILE A N 1
ATOM 3582 C CA . ILE A 1 462 ? -36.740 7.391 10.617 1.00 92.94 462 ILE A CA 1
ATOM 3583 C C . ILE A 1 462 ? -36.230 7.247 9.176 1.00 92.94 462 ILE A C 1
ATOM 3585 O O . ILE A 1 462 ? -36.515 6.247 8.515 1.00 92.94 462 ILE A O 1
ATOM 3589 N N . LEU A 1 463 ? -35.436 8.201 8.684 1.00 90.38 463 LEU A N 1
ATOM 3590 C CA . LEU A 1 463 ? -34.866 8.130 7.335 1.00 90.38 463 LEU A CA 1
ATOM 3591 C C . LEU A 1 463 ? -33.898 6.948 7.167 1.00 90.38 463 LEU A C 1
ATOM 3593 O O . LEU A 1 463 ? -33.787 6.412 6.064 1.00 90.38 463 LEU A O 1
ATOM 3597 N N . ASP A 1 464 ? -33.236 6.504 8.236 1.00 88.62 464 ASP A N 1
ATOM 3598 C CA . ASP A 1 464 ? -32.334 5.341 8.216 1.00 88.62 464 ASP A CA 1
ATOM 3599 C C . ASP A 1 464 ? -33.096 4.039 7.991 1.00 88.62 464 ASP A C 1
ATOM 3601 O O . ASP A 1 464 ? -32.616 3.165 7.270 1.00 88.62 464 ASP A O 1
ATOM 3605 N N . VAL A 1 465 ? -34.311 3.942 8.538 1.00 89.31 465 VAL A N 1
ATOM 3606 C CA . VAL A 1 465 ? -35.217 2.806 8.320 1.00 89.31 465 VAL A CA 1
ATOM 3607 C C . VAL A 1 465 ? -35.759 2.796 6.888 1.00 89.31 465 VAL A C 1
ATOM 3609 O O . VAL A 1 465 ? -35.843 1.739 6.264 1.00 89.31 465 VAL A O 1
ATOM 3612 N N . PHE A 1 466 ? -36.103 3.963 6.334 1.00 85.44 466 PHE A N 1
ATOM 3613 C CA . PHE A 1 466 ? -36.676 4.058 4.985 1.00 85.44 466 PHE A CA 1
ATOM 3614 C C . PHE A 1 466 ? -35.636 3.996 3.857 1.00 85.44 466 PHE A C 1
ATOM 3616 O O . PHE A 1 466 ? -35.967 3.592 2.741 1.00 85.44 466 PHE A O 1
ATOM 3623 N N . SER A 1 467 ? -34.381 4.355 4.132 1.00 84.75 467 SER A N 1
ATOM 3624 C CA . SER A 1 467 ? -33.283 4.396 3.157 1.00 84.75 467 SER A CA 1
ATOM 3625 C C . SER A 1 467 ? -33.086 3.063 2.392 1.00 84.75 467 SER A C 1
ATOM 3627 O O . SER A 1 467 ? -33.122 3.081 1.155 1.00 84.75 467 SER A O 1
ATOM 3629 N N . PRO A 1 468 ? -33.001 1.886 3.052 1.00 80.25 468 PRO A N 1
ATOM 3630 C CA . PRO A 1 468 ? -32.924 0.597 2.358 1.00 80.25 468 PRO A CA 1
ATOM 3631 C C . PRO A 1 468 ? -34.174 0.269 1.530 1.00 80.25 468 PRO A C 1
ATOM 3633 O O . PRO A 1 468 ? -34.053 -0.281 0.437 1.00 80.25 468 PRO A O 1
ATOM 3636 N N . VAL A 1 469 ? -35.369 0.632 2.010 1.00 80.19 469 VAL A N 1
ATOM 3637 C CA . VAL A 1 469 ? -36.651 0.340 1.337 1.00 80.19 469 VAL A CA 1
ATOM 3638 C C . VAL A 1 469 ? -36.773 1.121 0.028 1.00 80.19 469 VAL A C 1
ATOM 3640 O O . VAL A 1 469 ? -37.100 0.548 -1.012 1.00 80.19 469 VAL A O 1
ATOM 3643 N N . VAL A 1 470 ? -36.450 2.418 0.057 1.00 76.62 470 VAL A N 1
ATOM 3644 C CA . VAL A 1 470 ? -36.455 3.282 -1.134 1.00 76.62 470 VAL A CA 1
ATOM 3645 C C . VAL A 1 470 ? -35.381 2.836 -2.129 1.00 76.62 470 VAL A C 1
ATOM 3647 O O . VAL A 1 470 ? -35.654 2.745 -3.325 1.00 76.62 470 VAL A O 1
ATOM 3650 N N . GLY A 1 471 ? -34.180 2.494 -1.648 1.00 69.94 471 GLY A N 1
ATOM 3651 C CA . GLY A 1 471 ? -33.110 1.978 -2.504 1.00 69.94 471 GLY A CA 1
ATOM 3652 C C . GLY A 1 471 ? -33.469 0.644 -3.170 1.00 69.94 471 GLY A C 1
ATOM 3653 O O . GLY A 1 471 ? -33.248 0.484 -4.368 1.00 69.94 471 GLY A O 1
ATOM 3654 N N . GLY A 1 472 ? -34.093 -0.281 -2.432 1.00 68.81 472 GLY A N 1
ATOM 3655 C CA . GLY A 1 472 ? -34.553 -1.564 -2.966 1.00 68.81 472 GLY A CA 1
ATOM 3656 C C . GLY A 1 472 ? -35.629 -1.403 -4.043 1.00 68.81 472 GLY A C 1
ATOM 3657 O O . GLY A 1 472 ? -35.518 -1.992 -5.114 1.00 68.81 472 GLY A O 1
ATOM 3658 N N . ALA A 1 473 ? -36.632 -0.548 -3.817 1.00 65.94 473 ALA A N 1
ATOM 3659 C CA . ALA A 1 473 ? -37.720 -0.324 -4.773 1.00 65.94 473 ALA A CA 1
ATOM 3660 C C . ALA A 1 473 ? -37.255 0.305 -6.104 1.00 65.94 473 ALA A C 1
ATOM 3662 O O . ALA A 1 473 ? -37.804 -0.010 -7.160 1.00 65.94 473 ALA A O 1
ATOM 3663 N N . VAL A 1 474 ? -36.229 1.165 -6.076 1.00 64.44 474 VAL A N 1
ATOM 3664 C CA . VAL A 1 474 ? -35.676 1.813 -7.282 1.00 64.44 474 VAL A CA 1
ATOM 3665 C C . VAL A 1 474 ? -34.809 0.852 -8.103 1.00 64.44 474 VAL A C 1
ATOM 3667 O O . VAL A 1 474 ? -34.840 0.922 -9.325 1.00 64.44 474 VAL A O 1
ATOM 3670 N N . VAL A 1 475 ? -34.099 -0.095 -7.476 1.00 59.66 475 VAL A N 1
ATOM 3671 C CA . VAL A 1 475 ? -33.279 -1.100 -8.190 1.00 59.66 475 VAL A CA 1
ATOM 3672 C C . VAL A 1 475 ? -34.131 -2.077 -9.017 1.00 59.66 475 VAL A C 1
ATOM 3674 O O . VAL A 1 475 ? -33.671 -2.565 -10.048 1.00 59.66 475 VAL A O 1
ATOM 3677 N N . PHE A 1 476 ? -35.376 -2.338 -8.607 1.00 55.44 476 PHE A N 1
ATOM 3678 C CA . PHE A 1 476 ? -36.313 -3.212 -9.332 1.00 55.44 476 PHE A CA 1
ATOM 3679 C C . PHE A 1 476 ? -37.291 -2.462 -10.249 1.00 55.44 476 PHE A C 1
ATOM 3681 O O . PHE A 1 476 ? -38.025 -3.088 -11.013 1.00 55.44 476 PHE A O 1
ATOM 3688 N N . SER A 1 477 ? -37.302 -1.130 -10.203 1.00 51.97 477 SER A N 1
ATOM 3689 C CA . SER A 1 477 ? -38.141 -0.290 -11.056 1.00 51.97 477 SER A CA 1
ATOM 3690 C C . SER A 1 477 ? -37.333 0.210 -12.253 1.00 51.97 477 SER A C 1
ATOM 3692 O O . SER A 1 477 ? -36.264 0.784 -12.087 1.00 51.97 477 SER A O 1
ATOM 3694 N N . SER A 1 478 ? -37.848 0.062 -13.478 1.00 44.81 478 SER A N 1
ATOM 3695 C CA . SER A 1 478 ? -37.195 0.573 -14.705 1.00 44.81 478 SER A CA 1
ATOM 3696 C C . SER A 1 478 ? -37.185 2.112 -14.820 1.00 44.81 478 SER A C 1
ATOM 3698 O O . SER A 1 478 ? -36.833 2.672 -15.862 1.00 44.81 478 SER A O 1
ATOM 3700 N N . SER A 1 479 ? -37.594 2.816 -13.760 1.00 49.56 479 SER A N 1
ATOM 3701 C CA . SER A 1 479 ? -37.729 4.267 -13.736 1.00 49.56 479 SER A CA 1
ATOM 3702 C C . SER A 1 479 ? -36.372 4.970 -13.657 1.00 49.56 479 SER A C 1
ATOM 3704 O O . SER A 1 479 ? -35.556 4.725 -12.772 1.00 49.56 479 SER A O 1
ATOM 3706 N N . LYS A 1 480 ? -36.152 5.914 -14.578 1.00 47.47 480 LYS A N 1
ATOM 3707 C CA . LYS A 1 480 ? -34.878 6.613 -14.831 1.00 47.47 480 LYS A CA 1
ATOM 3708 C C . LYS A 1 480 ? -34.496 7.681 -13.786 1.00 47.47 480 LYS A C 1
ATOM 3710 O O . LYS A 1 480 ? -33.641 8.522 -14.062 1.00 47.47 480 LYS A O 1
ATOM 3715 N N . SER A 1 481 ? -35.106 7.708 -12.599 1.00 57.03 481 SER A N 1
ATOM 3716 C CA . SER A 1 481 ? -34.810 8.728 -11.578 1.00 57.03 481 SER A CA 1
ATOM 3717 C C . SER A 1 481 ? -33.596 8.344 -10.719 1.00 57.03 481 SER A C 1
ATOM 3719 O O . SER A 1 481 ? -33.740 7.928 -9.570 1.00 57.03 481 SER A O 1
ATOM 3721 N N . ALA A 1 482 ? -32.390 8.512 -11.268 1.00 58.94 482 ALA A N 1
ATOM 3722 C CA . ALA A 1 482 ? -31.124 8.110 -10.639 1.00 58.94 482 ALA A CA 1
ATOM 3723 C C . ALA A 1 482 ? -30.754 8.872 -9.342 1.00 58.94 482 ALA A C 1
ATOM 3725 O O . ALA A 1 482 ? -29.840 8.462 -8.635 1.00 58.94 482 ALA A O 1
ATOM 3726 N N . LEU A 1 483 ? -31.446 9.970 -9.009 1.00 64.25 483 LEU A N 1
ATOM 3727 C CA . LEU A 1 483 ? -31.078 10.846 -7.884 1.00 64.25 483 LEU A CA 1
ATOM 3728 C C . LEU A 1 483 ? -31.781 10.503 -6.555 1.00 64.25 483 LEU A C 1
ATOM 3730 O O . LEU A 1 483 ? -31.241 10.751 -5.477 1.00 64.25 483 LEU A O 1
ATOM 3734 N N . LEU A 1 484 ? -32.989 9.933 -6.623 1.00 68.06 484 LEU A N 1
ATOM 3735 C CA . LEU A 1 484 ? -33.849 9.702 -5.458 1.00 68.06 484 LEU A CA 1
ATOM 3736 C C . LEU A 1 484 ? -33.248 8.766 -4.381 1.00 68.06 484 LEU A C 1
ATOM 3738 O O . LEU A 1 484 ? -33.374 9.100 -3.201 1.00 68.06 484 LEU A O 1
ATOM 3742 N N . PRO A 1 485 ? -32.568 7.645 -4.715 1.00 71.81 485 PRO A N 1
ATOM 3743 C CA . PRO A 1 485 ? -32.083 6.710 -3.695 1.00 71.81 485 PRO A CA 1
ATOM 3744 C C . PRO A 1 485 ? -30.887 7.237 -2.884 1.00 71.81 485 PRO A C 1
ATOM 3746 O O . PRO A 1 485 ? -30.599 6.699 -1.820 1.00 71.81 485 PRO A O 1
ATOM 3749 N N . TYR A 1 486 ? -30.217 8.302 -3.340 1.00 79.69 486 TYR A N 1
ATOM 3750 C CA . TYR A 1 486 ? -29.074 8.907 -2.641 1.00 79.69 486 TYR A CA 1
ATOM 3751 C C . TYR A 1 486 ? -29.463 10.135 -1.809 1.00 79.69 486 TYR A C 1
ATOM 3753 O O . TYR A 1 486 ? -28.799 10.449 -0.823 1.00 79.69 486 TYR A O 1
ATOM 3761 N N . ALA A 1 487 ? -30.561 10.811 -2.156 1.00 83.56 487 ALA A N 1
ATOM 3762 C CA . ALA A 1 487 ? -31.011 12.011 -1.452 1.00 83.56 487 ALA A CA 1
ATOM 3763 C C . ALA A 1 487 ? -31.469 11.723 -0.010 1.00 83.56 487 ALA A C 1
ATOM 3765 O O . ALA A 1 487 ? -31.158 12.489 0.901 1.00 83.56 487 ALA A O 1
ATOM 3766 N N . VAL A 1 488 ? -32.167 10.602 0.208 1.00 86.31 488 VAL A N 1
ATOM 3767 C CA . VAL A 1 488 ? -32.679 10.195 1.530 1.00 86.31 488 VAL A CA 1
ATOM 3768 C C . VAL A 1 488 ? -31.537 9.902 2.524 1.00 86.31 488 VAL A C 1
ATOM 3770 O O . VAL A 1 488 ? -31.547 10.484 3.611 1.00 86.31 488 VAL A O 1
ATOM 3773 N N . PRO A 1 489 ? -30.512 9.095 2.171 1.00 86.69 489 PRO A N 1
ATOM 3774 C CA . PRO A 1 489 ? -29.319 8.919 2.999 1.00 86.69 489 PRO A CA 1
ATOM 3775 C C . PRO A 1 489 ? -28.555 10.209 3.322 1.00 86.69 489 PRO A C 1
ATOM 3777 O O . PRO A 1 489 ? -28.148 10.401 4.468 1.00 86.69 489 PRO A O 1
ATOM 3780 N N . VAL A 1 490 ? -28.367 11.097 2.336 1.00 89.38 490 VAL A N 1
ATOM 3781 C CA . VAL A 1 490 ? -27.662 12.377 2.537 1.00 89.38 490 VAL A CA 1
ATOM 3782 C C . VAL A 1 490 ? -28.428 13.259 3.517 1.00 89.38 490 VAL A C 1
ATOM 3784 O O . VAL A 1 490 ? -27.833 13.793 4.452 1.00 89.38 490 VAL A O 1
ATOM 3787 N N . LEU A 1 491 ? -29.748 13.379 3.346 1.00 91.44 491 LEU A N 1
ATOM 3788 C CA . LEU A 1 491 ? -30.588 14.153 4.255 1.00 91.44 491 LEU A CA 1
ATOM 3789 C C . LEU A 1 491 ? -30.528 13.594 5.682 1.00 91.44 491 LEU A C 1
ATOM 3791 O O . LEU A 1 491 ? -30.328 14.361 6.620 1.00 91.44 491 LEU A O 1
ATOM 3795 N N . GLY A 1 492 ? -30.626 12.272 5.850 1.00 89.69 492 GLY A N 1
ATOM 3796 C CA . GLY A 1 492 ? -30.508 11.635 7.163 1.00 89.69 492 GLY A CA 1
ATOM 3797 C C . GLY A 1 492 ? -29.161 11.908 7.843 1.00 89.69 492 GLY A C 1
ATOM 3798 O O . GLY A 1 492 ? -29.126 12.226 9.031 1.00 89.69 492 GLY A O 1
ATOM 3799 N N . ALA A 1 493 ? -28.058 11.871 7.090 1.00 90.81 493 ALA A N 1
ATOM 3800 C CA . ALA A 1 493 ? -26.732 12.168 7.626 1.00 90.81 493 ALA A CA 1
ATOM 3801 C C . ALA A 1 493 ? -26.578 13.644 8.038 1.00 90.81 493 ALA A C 1
ATOM 3803 O O . ALA A 1 493 ? -26.019 13.933 9.095 1.00 90.81 493 ALA A O 1
ATOM 3804 N N . LEU A 1 494 ? -27.115 14.583 7.251 1.00 93.00 494 LEU A N 1
ATOM 3805 C CA . LEU A 1 494 ? -27.105 16.010 7.594 1.00 93.00 494 LEU A CA 1
ATOM 3806 C C . LEU A 1 494 ? -27.944 16.315 8.841 1.00 93.00 494 LEU A C 1
ATOM 3808 O O . LEU A 1 494 ? -27.525 17.119 9.672 1.00 93.00 494 LEU A O 1
ATOM 3812 N N . LEU A 1 495 ? -29.095 15.654 9.003 1.00 93.56 495 LEU A N 1
ATOM 3813 C CA . LEU A 1 495 ? -29.924 15.790 10.203 1.00 93.56 495 LEU A CA 1
ATOM 3814 C C . LEU A 1 495 ? -29.197 15.264 11.450 1.00 93.56 495 LEU A C 1
ATOM 3816 O O . LEU A 1 495 ? -29.227 15.930 12.481 1.00 93.56 495 LEU A O 1
ATOM 3820 N N . ALA A 1 496 ? -28.491 14.131 11.353 1.00 91.12 496 ALA A N 1
ATOM 3821 C CA . ALA A 1 496 ? -27.702 13.582 12.459 1.00 91.12 496 ALA A CA 1
ATOM 3822 C C . ALA A 1 496 ? -26.500 14.474 12.835 1.00 91.12 496 ALA A C 1
ATOM 3824 O O . ALA A 1 496 ? -26.247 14.707 14.018 1.00 91.12 496 ALA A O 1
ATOM 3825 N N . LEU A 1 497 ? -25.798 15.049 11.849 1.00 91.69 497 LEU A N 1
ATOM 3826 C CA . LEU A 1 497 ? -24.735 16.034 12.102 1.00 91.69 497 LEU A CA 1
ATOM 3827 C C . LEU A 1 497 ? -25.288 17.308 12.749 1.00 91.69 497 LEU A C 1
ATOM 3829 O O . LEU A 1 497 ? -24.728 17.795 13.730 1.00 91.69 497 LEU A O 1
ATOM 3833 N N . GLY A 1 498 ? -26.413 17.821 12.240 1.00 92.75 498 GLY A N 1
ATOM 3834 C CA . GLY A 1 498 ? -27.117 18.953 12.838 1.00 92.75 498 GLY A CA 1
ATOM 3835 C C . GLY A 1 498 ? -27.538 18.665 14.279 1.00 92.75 498 GLY A C 1
ATOM 3836 O O . GLY A 1 498 ? -27.340 19.502 15.155 1.00 92.75 498 GLY A O 1
ATOM 3837 N N . ALA A 1 499 ? -28.036 17.458 14.555 1.00 92.62 499 ALA A N 1
ATOM 3838 C CA . ALA A 1 499 ? -28.382 17.030 15.903 1.00 92.62 499 ALA A CA 1
ATOM 3839 C C . ALA A 1 499 ? -27.172 17.017 16.847 1.00 92.62 499 ALA A C 1
ATOM 3841 O O . ALA A 1 499 ? -27.282 17.519 17.966 1.00 92.62 499 ALA A O 1
ATOM 3842 N N . GLY A 1 500 ? -26.024 16.502 16.392 1.00 90.06 500 GLY A N 1
ATOM 3843 C CA . GLY A 1 500 ? -24.775 16.499 17.156 1.00 90.06 500 GLY A CA 1
ATOM 3844 C C . GLY A 1 500 ? -24.274 17.910 17.467 1.00 90.06 500 GLY A C 1
ATOM 3845 O O . GLY A 1 500 ? -23.939 18.204 18.611 1.00 90.06 500 GLY A O 1
ATOM 3846 N N . VAL A 1 501 ? -24.300 18.817 16.484 1.00 91.50 501 VAL A N 1
ATOM 3847 C CA . VAL A 1 501 ? -23.924 20.228 16.687 1.00 91.50 501 VAL A CA 1
ATOM 3848 C C . VAL A 1 501 ? -24.856 20.901 17.694 1.00 91.50 501 VAL A C 1
ATOM 3850 O O . VAL A 1 501 ? -24.380 21.529 18.636 1.00 91.50 501 VAL A O 1
ATOM 3853 N N . LEU A 1 502 ? -26.174 20.731 17.552 1.00 91.31 502 LEU A N 1
ATOM 3854 C CA . LEU A 1 502 ? -27.145 21.301 18.489 1.00 91.31 502 LEU A CA 1
ATOM 3855 C C . LEU A 1 502 ? -27.018 20.703 19.896 1.00 91.31 502 LEU A C 1
ATOM 3857 O O . LEU A 1 502 ? -27.197 21.432 20.869 1.00 91.31 502 LEU A O 1
ATOM 3861 N N . ALA A 1 503 ? -26.664 19.419 20.022 1.00 89.31 503 ALA A N 1
ATOM 3862 C CA . ALA A 1 503 ? -26.369 18.801 21.313 1.00 89.31 503 ALA A CA 1
ATOM 3863 C C . ALA A 1 503 ? -25.154 19.469 21.970 1.00 89.31 503 ALA A C 1
ATOM 3865 O O . ALA A 1 503 ? -25.246 19.891 23.123 1.00 89.31 503 ALA A O 1
ATOM 3866 N N . THR A 1 504 ? -24.060 19.663 21.230 1.00 88.19 504 THR A N 1
ATOM 3867 C CA . THR A 1 504 ? -22.862 20.361 21.721 1.00 88.19 504 THR A CA 1
ATOM 3868 C C . THR A 1 504 ? -23.157 21.816 22.090 1.00 88.19 504 THR A C 1
ATOM 3870 O O . THR A 1 504 ? -22.753 22.279 23.155 1.00 88.19 504 THR A O 1
ATOM 3873 N N . CYS A 1 505 ? -23.914 22.541 21.260 1.00 88.06 505 CYS A N 1
ATOM 3874 C CA . CYS A 1 505 ? -24.340 23.905 21.575 1.00 88.06 505 CYS A CA 1
ATOM 3875 C C . CYS A 1 505 ? -25.227 23.944 22.826 1.00 88.06 505 CYS A C 1
ATOM 3877 O O . CYS A 1 505 ? -25.048 24.824 23.665 1.00 88.06 505 CYS A O 1
ATOM 3879 N N . SER A 1 506 ? -26.137 22.975 22.992 1.00 87.88 506 SER A N 1
ATOM 3880 C CA . SER A 1 506 ? -26.981 22.895 24.186 1.00 87.88 506 SER A CA 1
ATOM 3881 C C . SER A 1 506 ? -26.137 22.732 25.449 1.00 87.88 506 SER A C 1
ATOM 3883 O O . SER A 1 506 ? -26.382 23.431 26.418 1.00 87.88 506 SER A O 1
ATOM 3885 N N . MET A 1 507 ? -25.064 21.935 25.436 1.00 82.81 507 MET A N 1
ATOM 3886 C CA . MET A 1 507 ? -24.183 21.792 26.608 1.00 82.81 507 MET A CA 1
ATOM 3887 C C . MET A 1 507 ? -23.585 23.121 27.070 1.00 82.81 507 MET A C 1
ATOM 3889 O O . MET A 1 507 ? -23.496 23.372 28.272 1.00 82.81 507 MET A O 1
ATOM 3893 N N . ASN A 1 508 ? -23.193 23.972 26.120 1.00 83.69 508 ASN A N 1
ATOM 3894 C CA . ASN A 1 508 ? -22.588 25.268 26.411 1.00 83.69 508 ASN A CA 1
ATOM 3895 C C . ASN A 1 508 ? -23.607 26.281 26.960 1.00 83.69 508 ASN A C 1
ATOM 3897 O O . ASN A 1 508 ? -23.277 27.116 27.800 1.00 83.69 508 ASN A O 1
ATOM 3901 N N . GLU A 1 509 ? -24.859 26.183 26.512 1.00 83.94 509 GLU A N 1
ATOM 3902 C CA . GLU A 1 509 ? -25.976 26.983 27.028 1.00 83.94 509 GLU A CA 1
ATOM 3903 C C . GLU A 1 509 ? -26.581 26.395 28.315 1.00 83.94 509 GLU A C 1
ATOM 3905 O O . GLU A 1 509 ? -27.345 27.063 29.004 1.00 83.94 509 GLU A O 1
ATOM 3910 N N . GLY A 1 510 ? -26.236 25.155 28.668 1.00 80.31 510 GLY A N 1
ATOM 3911 C CA . GLY A 1 510 ? -26.678 24.496 29.888 1.00 80.31 510 GLY A CA 1
ATOM 3912 C C . GLY A 1 510 ? -26.020 25.055 31.151 1.00 80.31 510 GLY A C 1
ATOM 3913 O O . GLY A 1 510 ? -25.079 25.847 31.133 1.00 80.31 510 GLY A O 1
ATOM 3914 N N . VAL A 1 511 ? -26.498 24.574 32.293 1.00 73.06 511 VAL A N 1
ATOM 3915 C CA . VAL A 1 511 ? -26.113 25.043 33.636 1.00 73.06 511 VAL A CA 1
ATOM 3916 C C . VAL A 1 511 ? -24.613 24.837 33.906 1.00 73.06 511 VAL A C 1
ATOM 3918 O O . VAL A 1 511 ? -23.963 25.646 34.561 1.00 73.06 511 VAL A O 1
ATOM 3921 N N . HIS A 1 512 ? -24.034 23.787 33.325 1.00 75.81 512 HIS A N 1
ATOM 3922 C CA . HIS A 1 512 ? -22.600 23.509 33.360 1.00 75.81 512 HIS A CA 1
ATOM 3923 C C . HIS A 1 512 ? -21.773 24.606 32.654 1.00 75.81 512 HIS A C 1
ATOM 3925 O O . HIS A 1 512 ? -20.772 25.080 33.189 1.00 75.81 512 HIS A O 1
ATOM 3931 N N . GLY A 1 513 ? -22.228 25.087 31.491 1.00 74.94 513 GLY A N 1
ATOM 3932 C CA . GLY A 1 513 ? -21.586 26.183 30.755 1.00 74.94 513 GLY A CA 1
ATOM 3933 C C . GLY A 1 513 ? -21.751 27.562 31.406 1.00 74.94 513 GLY A C 1
ATOM 3934 O O . GLY A 1 513 ? -21.006 28.487 31.090 1.00 74.94 513 GLY A O 1
ATOM 3935 N N . VAL A 1 514 ? -22.696 27.721 32.339 1.00 74.81 514 VAL A N 1
ATOM 3936 C CA . VAL A 1 514 ? -22.824 28.938 33.166 1.00 74.81 514 VAL A CA 1
ATOM 3937 C C . VAL A 1 514 ? -21.714 29.013 34.214 1.00 74.81 514 VAL A C 1
ATOM 3939 O O . VAL A 1 514 ? -21.188 30.090 34.470 1.00 74.81 514 VAL A O 1
ATOM 3942 N N . VAL A 1 515 ? -21.338 27.871 34.792 1.00 75.50 515 VAL A N 1
ATOM 3943 C CA . VAL A 1 515 ? -20.328 27.789 35.858 1.00 75.50 515 VAL A CA 1
ATOM 3944 C C . VAL A 1 515 ? -18.903 27.610 35.306 1.00 75.50 515 VAL A C 1
ATOM 3946 O O . VAL A 1 515 ? -17.930 27.768 36.039 1.00 75.50 515 VAL A O 1
ATOM 3949 N N . GLY A 1 516 ? -18.750 27.323 34.008 1.00 69.25 516 GLY A N 1
ATOM 3950 C CA . GLY A 1 516 ? -17.434 27.174 33.377 1.00 69.25 516 GLY A CA 1
ATOM 3951 C C . GLY A 1 516 ? -16.669 25.951 33.883 1.00 69.25 516 GLY A C 1
ATOM 3952 O O . GLY A 1 516 ? -15.440 25.941 33.922 1.00 69.25 516 GLY A O 1
ATOM 3953 N N . THR A 1 517 ? -17.386 24.912 34.305 1.00 63.91 517 THR A N 1
ATOM 3954 C CA . THR A 1 517 ? -16.785 23.646 34.710 1.00 63.91 517 THR A CA 1
ATOM 3955 C C . THR A 1 517 ? -16.120 23.023 33.481 1.00 63.91 517 THR A C 1
ATOM 3957 O O . THR A 1 517 ? -16.779 22.722 32.497 1.00 63.91 517 THR A O 1
ATOM 3960 N N . GLY A 1 518 ? -14.795 22.889 33.471 1.00 54.62 518 GLY A N 1
ATOM 3961 C CA . GLY A 1 518 ? -14.026 22.447 32.297 1.00 54.62 518 GLY A CA 1
ATOM 3962 C C . GLY A 1 518 ? -14.193 20.971 31.900 1.00 54.62 518 GLY A C 1
ATOM 3963 O O . GLY A 1 518 ? -13.265 20.405 31.333 1.00 54.62 518 GLY A O 1
ATOM 3964 N N . GLU A 1 519 ? -15.309 20.307 32.225 1.00 60.53 519 GLU A N 1
ATOM 3965 C CA . GLU A 1 519 ? -15.522 18.912 31.821 1.00 60.53 519 GLU A CA 1
ATOM 3966 C C . GLU A 1 519 ? -15.955 18.822 30.348 1.00 60.53 519 GLU A C 1
ATOM 3968 O O . GLU A 1 519 ? -16.905 19.469 29.905 1.00 60.53 519 GLU A O 1
ATOM 3973 N N . HIS A 1 520 ? -15.222 18.010 29.585 1.00 59.75 520 HIS A N 1
ATOM 3974 C CA . HIS A 1 520 ? -15.444 17.778 28.160 1.00 59.75 520 HIS A CA 1
ATOM 3975 C C . HIS A 1 520 ? -16.671 16.888 27.903 1.00 59.75 520 HIS A C 1
ATOM 3977 O O . HIS A 1 520 ? -17.050 16.072 28.746 1.00 59.75 520 HIS A O 1
ATOM 3983 N N . GLY A 1 521 ? -17.286 17.056 26.725 1.00 66.25 521 GLY A N 1
ATOM 3984 C CA . GLY A 1 521 ? -18.476 16.317 26.295 1.00 66.25 521 GLY A CA 1
ATOM 3985 C C . GLY A 1 521 ? -18.347 14.799 26.465 1.00 66.25 521 GLY A C 1
ATOM 3986 O O . GLY A 1 521 ? -17.280 14.214 26.286 1.00 66.25 521 GLY A O 1
ATOM 3987 N N . GLY A 1 522 ? -19.455 14.167 26.836 1.00 74.94 522 GLY A N 1
ATOM 3988 C CA . GLY A 1 522 ? -19.573 12.732 27.048 1.00 74.94 522 GLY A CA 1
ATOM 3989 C C . GLY A 1 522 ? -19.644 11.928 25.742 1.00 74.94 522 GLY A C 1
ATOM 3990 O O . GLY A 1 522 ? -19.903 12.470 24.660 1.00 74.94 522 GLY A O 1
ATOM 3991 N N . PRO A 1 523 ? -19.436 10.604 25.829 1.00 78.75 523 PRO A N 1
ATOM 3992 C CA . PRO A 1 523 ? -19.356 9.717 24.668 1.00 78.75 523 PRO A CA 1
ATOM 3993 C C . PRO A 1 523 ? -20.646 9.679 23.835 1.00 78.75 523 PRO A C 1
ATOM 3995 O O . PRO A 1 523 ? -20.584 9.359 22.650 1.00 78.75 523 PRO A O 1
ATOM 3998 N N . GLY A 1 524 ? -21.800 10.059 24.403 1.00 78.31 524 GLY A N 1
ATOM 3999 C CA . GLY A 1 524 ? -23.078 10.100 23.689 1.00 78.31 524 GLY A CA 1
ATOM 4000 C C . GLY A 1 524 ? -23.062 10.993 22.442 1.00 78.31 524 GLY A C 1
ATOM 4001 O O . GLY A 1 524 ? -23.617 10.615 21.415 1.00 78.31 524 GLY A O 1
ATOM 4002 N N . VAL A 1 525 ? -22.380 12.143 22.481 1.00 80.94 525 VAL A N 1
ATOM 4003 C CA . VAL A 1 525 ? -22.324 13.065 21.328 1.00 80.94 525 VAL A CA 1
ATOM 4004 C C . VAL A 1 525 ? -21.386 12.572 20.230 1.00 80.94 525 VAL A C 1
ATOM 4006 O O . VAL A 1 525 ? -21.693 12.718 19.049 1.00 80.94 525 VAL A O 1
ATOM 4009 N N . ILE A 1 526 ? -20.277 11.931 20.600 1.00 84.88 526 ILE A N 1
ATOM 4010 C CA . ILE A 1 526 ? -19.301 11.385 19.645 1.00 84.88 526 ILE A CA 1
ATOM 4011 C C . ILE A 1 526 ? -19.960 10.320 18.755 1.00 84.88 526 ILE A C 1
ATOM 4013 O O . ILE A 1 526 ? -19.706 10.270 17.552 1.00 84.88 526 ILE A O 1
ATOM 4017 N N . ILE A 1 527 ? -20.866 9.522 19.327 1.00 85.12 527 ILE A N 1
ATOM 4018 C CA . ILE A 1 527 ? -21.585 8.453 18.623 1.00 85.12 527 ILE A CA 1
ATOM 4019 C C . ILE A 1 527 ? -22.398 8.992 17.433 1.00 85.12 527 ILE A C 1
ATOM 4021 O O . ILE A 1 527 ? -22.405 8.355 16.380 1.00 85.12 527 ILE A O 1
ATOM 4025 N N . LEU A 1 528 ? -23.007 10.182 17.538 1.00 81.69 528 LEU A N 1
ATOM 4026 C CA . LEU A 1 528 ? -23.738 10.795 16.418 1.00 81.69 528 LEU A CA 1
ATOM 4027 C C . LEU A 1 528 ? -22.814 11.164 15.250 1.00 81.69 528 LEU A C 1
ATOM 4029 O O . LEU A 1 528 ? -23.149 10.912 14.093 1.00 81.69 528 LEU A O 1
ATOM 4033 N N . PHE A 1 529 ? -21.635 11.720 15.536 1.00 86.19 529 PHE A N 1
ATOM 4034 C CA . PHE A 1 529 ? -20.670 12.095 14.498 1.00 86.19 529 PHE A CA 1
ATOM 4035 C C . PHE A 1 529 ? -20.068 10.866 13.809 1.00 86.19 529 PHE A C 1
ATOM 4037 O O . PHE A 1 529 ? -19.976 10.829 12.580 1.00 86.19 529 PHE A O 1
ATOM 4044 N N . VAL A 1 530 ? -19.723 9.840 14.592 1.00 85.81 530 VAL A N 1
ATOM 4045 C CA . VAL A 1 530 ? -19.179 8.574 14.078 1.00 85.81 530 VAL A CA 1
ATOM 4046 C C . VAL A 1 530 ? -20.219 7.816 13.246 1.00 85.81 530 VAL A C 1
ATOM 4048 O O . VAL A 1 530 ? -19.864 7.222 12.232 1.00 85.81 530 VAL A O 1
ATOM 4051 N N . GLY A 1 531 ? -21.504 7.874 13.613 1.00 81.88 531 GLY A N 1
ATOM 4052 C CA . GLY A 1 531 ? -22.588 7.279 12.825 1.00 81.88 531 GLY A CA 1
ATOM 4053 C C . GLY A 1 531 ? -22.889 8.029 11.521 1.00 81.88 531 GLY A C 1
ATOM 4054 O O . GLY A 1 531 ? -23.160 7.404 10.493 1.00 81.88 531 GLY A O 1
ATOM 4055 N N . ALA A 1 532 ? -22.817 9.363 11.531 1.00 85.75 532 ALA A N 1
ATOM 4056 C CA . ALA A 1 532 ? -23.218 10.191 10.393 1.00 85.75 532 ALA A CA 1
ATOM 4057 C C . ALA A 1 532 ? -22.129 10.354 9.314 1.00 85.75 532 ALA A C 1
ATOM 4059 O O . ALA A 1 532 ? -22.450 10.389 8.122 1.00 85.75 532 ALA A O 1
ATOM 4060 N N . ALA A 1 533 ? -20.849 10.435 9.694 1.00 85.44 533 ALA A N 1
ATOM 4061 C CA . ALA A 1 533 ? -19.762 10.737 8.755 1.00 85.44 533 ALA A CA 1
ATOM 4062 C C . ALA A 1 533 ? -19.545 9.660 7.664 1.00 85.44 533 ALA A C 1
ATOM 4064 O O . ALA A 1 533 ? -19.511 10.021 6.481 1.00 85.44 533 ALA A O 1
ATOM 4065 N N . PRO A 1 534 ? -19.488 8.347 7.978 1.00 83.06 534 PRO A N 1
ATOM 4066 C CA . PRO A 1 534 ? -19.331 7.299 6.960 1.00 83.06 534 PRO A CA 1
ATOM 4067 C C . PRO A 1 534 ? -20.519 7.235 5.991 1.00 83.06 534 PRO A C 1
ATOM 4069 O O . PRO A 1 534 ? -20.377 6.962 4.794 1.00 83.06 534 PRO A O 1
ATOM 4072 N N . ARG A 1 535 ? -21.718 7.536 6.497 1.00 82.75 535 ARG A N 1
ATOM 4073 C CA . ARG A 1 535 ? -22.943 7.569 5.701 1.00 82.75 535 ARG A CA 1
ATOM 4074 C C . ARG A 1 535 ? -22.979 8.752 4.738 1.00 82.75 535 ARG A C 1
ATOM 4076 O O . ARG A 1 535 ? -23.350 8.573 3.578 1.00 82.75 535 ARG A O 1
ATOM 4083 N N . LEU A 1 536 ? -22.585 9.943 5.188 1.00 84.50 536 LEU A N 1
ATOM 4084 C CA . LEU A 1 536 ? -22.493 11.113 4.315 1.00 84.50 536 LEU A CA 1
ATOM 4085 C C . LEU A 1 536 ? -21.471 10.868 3.197 1.00 84.50 536 LEU A C 1
ATOM 4087 O O . LEU A 1 536 ? -21.780 11.099 2.029 1.00 84.50 536 LEU A O 1
ATOM 4091 N N . GLY A 1 537 ? -20.303 10.316 3.544 1.00 81.12 537 GLY A N 1
ATOM 4092 C CA . GLY A 1 537 ? -19.260 9.962 2.580 1.00 81.12 537 GLY A CA 1
ATOM 4093 C C . GLY A 1 537 ? -19.754 8.983 1.513 1.00 81.12 537 GLY A C 1
ATOM 4094 O O . GLY A 1 537 ? -19.689 9.279 0.322 1.00 81.12 537 GLY A O 1
ATOM 4095 N N . SER A 1 538 ? -20.333 7.851 1.921 1.00 79.69 538 SER A N 1
ATOM 4096 C CA . SER A 1 538 ? -20.843 6.840 0.977 1.00 79.69 538 SER A CA 1
ATOM 4097 C C . SER A 1 538 ? -21.973 7.358 0.077 1.00 79.69 538 SER A C 1
ATOM 4099 O O . SER A 1 538 ? -22.022 7.033 -1.111 1.00 79.69 538 SER A O 1
ATOM 4101 N N . SER A 1 539 ? -22.853 8.209 0.606 1.00 79.38 539 SER A N 1
ATOM 4102 C CA . SER A 1 539 ? -24.011 8.722 -0.136 1.00 79.38 539 SER A CA 1
ATOM 4103 C C . SER A 1 539 ? -23.641 9.829 -1.129 1.00 79.38 539 SER A C 1
ATOM 4105 O O . SER A 1 539 ? -24.187 9.873 -2.234 1.00 79.38 539 SER A O 1
ATOM 4107 N N . LEU A 1 540 ? -22.681 10.694 -0.777 1.00 78.12 540 LEU A N 1
ATOM 4108 C CA . LEU A 1 540 ? -22.147 11.714 -1.684 1.00 78.12 540 LEU A CA 1
ATOM 4109 C C . LEU A 1 540 ? -21.356 11.083 -2.832 1.00 78.12 540 LEU A C 1
ATOM 4111 O O . LEU A 1 540 ? -21.568 11.456 -3.986 1.00 78.12 540 LEU A O 1
ATOM 4115 N N . LEU A 1 541 ? -20.532 10.069 -2.543 1.00 70.81 541 LEU A N 1
ATOM 4116 C CA . LEU A 1 541 ? -19.806 9.328 -3.577 1.00 70.81 541 LEU A CA 1
ATOM 4117 C C . LEU A 1 541 ? -20.783 8.645 -4.558 1.00 70.81 541 LEU A C 1
ATOM 4119 O O . LEU A 1 541 ? -20.613 8.744 -5.773 1.00 70.81 541 LEU A O 1
ATOM 4123 N N . GLY A 1 542 ? -21.865 8.037 -4.057 1.00 66.81 542 GLY A N 1
ATOM 4124 C CA . GLY A 1 542 ? -22.913 7.443 -4.899 1.00 66.81 542 GLY A CA 1
ATOM 4125 C C . GLY A 1 542 ? -23.670 8.455 -5.777 1.00 66.81 542 GLY A C 1
ATOM 4126 O O . GLY A 1 542 ? -23.913 8.197 -6.958 1.00 66.81 542 GLY A O 1
ATOM 4127 N N . CYS A 1 543 ? -23.993 9.635 -5.236 1.00 64.25 543 CYS A N 1
ATOM 4128 C CA . CYS A 1 543 ? -24.696 10.698 -5.965 1.00 64.25 543 CYS A CA 1
ATOM 4129 C C . CYS A 1 543 ? -23.832 11.314 -7.084 1.00 64.25 543 CYS A C 1
ATOM 4131 O O . CYS A 1 543 ? -24.305 11.533 -8.205 1.00 64.25 543 CYS A O 1
ATOM 4133 N N . CYS A 1 544 ? -22.541 11.536 -6.814 1.00 58.53 544 CYS A N 1
ATOM 4134 C CA . CYS A 1 544 ? -21.577 12.038 -7.795 1.00 58.53 544 CYS A CA 1
ATOM 4135 C C . CYS A 1 544 ? -21.384 11.071 -8.975 1.00 58.53 544 CYS A C 1
ATOM 4137 O O . CYS A 1 544 ? -21.293 11.517 -10.120 1.00 58.53 544 CYS A O 1
ATOM 4139 N N . ALA A 1 545 ? -21.411 9.758 -8.723 1.00 55.03 545 ALA A N 1
ATOM 4140 C CA . ALA A 1 545 ? -21.310 8.742 -9.769 1.00 55.03 545 ALA A CA 1
ATOM 4141 C C . ALA A 1 545 ? -22.517 8.735 -10.734 1.00 55.03 545 ALA A C 1
ATOM 4143 O O . ALA A 1 545 ? -22.342 8.467 -11.923 1.00 55.03 545 ALA A O 1
ATOM 4144 N N . CYS A 1 546 ? -23.724 9.071 -10.258 1.00 49.53 546 CYS A N 1
ATOM 4145 C CA . CYS A 1 546 ? -24.947 9.066 -11.075 1.00 49.53 546 CYS A CA 1
ATOM 4146 C C . CYS A 1 546 ? -25.112 10.320 -11.951 1.00 49.53 546 CYS A C 1
ATOM 4148 O O . CYS A 1 546 ? -25.634 10.234 -13.063 1.00 49.53 546 CYS A O 1
ATOM 4150 N N . ASN A 1 547 ? -24.639 11.485 -11.496 1.00 43.16 547 ASN A N 1
ATOM 4151 C CA . ASN A 1 547 ? -24.769 12.743 -12.246 1.00 43.16 547 ASN A CA 1
ATOM 4152 C C . ASN A 1 547 ? -23.758 12.900 -13.398 1.00 43.16 547 ASN A C 1
ATOM 4154 O O . ASN A 1 547 ? -23.995 13.704 -14.300 1.00 43.16 547 ASN A O 1
ATOM 4158 N N . GLY A 1 548 ? -22.670 12.121 -13.414 1.00 38.03 548 GLY A N 1
ATOM 4159 C CA . GLY A 1 548 ? -21.671 12.137 -14.494 1.00 38.03 548 GLY A CA 1
ATOM 4160 C C . GLY A 1 548 ? -22.135 11.498 -15.812 1.00 38.03 548 GLY A C 1
ATOM 4161 O O . GLY A 1 548 ? -21.514 11.720 -16.842 1.00 38.03 548 GLY A O 1
ATOM 4162 N N . VAL A 1 549 ? -23.236 10.737 -15.800 1.00 38.44 549 VAL A N 1
ATOM 4163 C CA . VAL A 1 549 ? -23.741 9.980 -16.966 1.00 38.44 549 VAL A CA 1
ATOM 4164 C C . VAL A 1 549 ? -24.795 10.765 -17.770 1.00 38.44 549 VAL A C 1
ATOM 4166 O O . VAL A 1 549 ? -25.073 10.450 -18.920 1.00 38.44 549 VAL A O 1
ATOM 4169 N N . GLY A 1 550 ? -25.390 11.820 -17.203 1.00 31.42 550 GLY A N 1
ATOM 4170 C CA . GLY A 1 550 ? -26.620 12.414 -17.744 1.00 31.42 550 GLY A CA 1
ATOM 4171 C C . GLY A 1 550 ? -26.480 13.602 -18.703 1.00 31.42 550 GLY A C 1
ATOM 4172 O O . GLY A 1 550 ? -27.512 14.120 -19.138 1.00 31.42 550 GLY A O 1
ATOM 4173 N N . ARG A 1 551 ? -25.270 14.104 -19.002 1.00 30.80 551 ARG A N 1
ATOM 4174 C CA . ARG A 1 551 ? -25.124 15.437 -19.632 1.00 30.80 551 ARG A CA 1
ATOM 4175 C C . ARG A 1 551 ? -24.524 15.484 -21.039 1.00 30.80 551 ARG A C 1
ATOM 4177 O O . ARG A 1 551 ? -24.591 16.548 -21.647 1.00 30.80 551 ARG A O 1
ATOM 4184 N N . GLU A 1 552 ? -24.041 14.371 -21.586 1.00 31.86 552 GLU A N 1
ATOM 4185 C CA . GLU A 1 552 ? -23.334 14.370 -22.882 1.00 31.86 552 GLU A CA 1
ATOM 4186 C C . GLU A 1 552 ? -24.092 13.658 -24.019 1.00 31.86 552 GLU A C 1
ATOM 4188 O O . GLU A 1 552 ? -23.690 13.729 -25.173 1.00 31.86 552 GLU A O 1
ATOM 4193 N N . ASP A 1 553 ? -25.260 13.073 -23.730 1.00 28.45 553 ASP A N 1
ATOM 4194 C CA . ASP A 1 553 ? -25.969 12.164 -24.647 1.00 28.45 553 ASP A CA 1
ATOM 4195 C C . ASP A 1 553 ? -27.139 12.811 -25.419 1.00 28.45 553 ASP A C 1
ATOM 4197 O O . ASP A 1 553 ? -28.106 12.156 -25.804 1.00 28.45 553 ASP A O 1
ATOM 4201 N N . ARG A 1 554 ? -27.109 14.139 -25.621 1.00 31.27 554 ARG A N 1
ATOM 4202 C CA . ARG A 1 554 ? -28.218 14.866 -26.282 1.00 31.27 554 ARG A CA 1
ATOM 4203 C C . ARG A 1 554 ? -27.898 15.471 -27.649 1.00 31.27 554 ARG A C 1
ATOM 4205 O O . ARG A 1 554 ? -28.720 16.222 -28.172 1.00 31.27 554 ARG A O 1
ATOM 4212 N N . ARG A 1 555 ? -26.751 15.151 -28.255 1.00 32.44 555 ARG A N 1
ATOM 4213 C CA . ARG A 1 555 ? -26.439 15.556 -29.636 1.00 32.44 555 ARG A CA 1
ATOM 4214 C C . ARG A 1 555 ? -25.574 14.522 -30.349 1.00 32.44 555 ARG A C 1
ATOM 4216 O O . ARG A 1 555 ? -24.363 14.637 -30.303 1.00 32.44 555 ARG A O 1
ATOM 4223 N N . GLN A 1 556 ? -26.200 13.583 -31.050 1.00 30.39 556 GLN A N 1
ATOM 4224 C CA . GLN A 1 556 ? -25.944 13.298 -32.471 1.00 30.39 556 GLN A CA 1
ATOM 4225 C C . GLN A 1 556 ? -26.683 12.022 -32.870 1.00 30.39 556 GLN A C 1
ATOM 4227 O O . GLN A 1 556 ? -26.363 10.932 -32.408 1.00 30.39 556 GLN A O 1
ATOM 4232 N N . GLY A 1 557 ? -27.700 12.203 -33.711 1.00 29.75 557 GLY A N 1
ATOM 4233 C CA . GLY A 1 557 ? -28.347 11.121 -34.434 1.00 29.75 557 GLY A CA 1
ATOM 4234 C C . GLY A 1 557 ? -27.508 10.679 -35.633 1.00 29.75 557 GLY A C 1
ATOM 4235 O O . GLY A 1 557 ? -26.815 11.489 -36.247 1.00 29.75 557 GLY A O 1
ATOM 4236 N N . ASP A 1 558 ? -27.637 9.384 -35.903 1.00 36.03 558 ASP A N 1
ATOM 4237 C CA . ASP A 1 558 ? -27.586 8.690 -37.191 1.00 36.03 558 ASP A CA 1
ATOM 4238 C C . ASP A 1 558 ? -26.295 8.764 -38.029 1.00 36.03 558 ASP A C 1
ATOM 4240 O O . ASP A 1 558 ? -26.117 9.641 -38.870 1.00 36.03 558 ASP A O 1
ATOM 4244 N N . ALA A 1 559 ? -25.439 7.744 -37.865 1.00 30.94 559 ALA A N 1
ATOM 4245 C CA . ALA A 1 559 ? -24.600 7.166 -38.924 1.00 30.94 559 ALA A CA 1
ATOM 4246 C C . ALA A 1 559 ? -24.093 5.763 -38.512 1.00 30.94 559 ALA A C 1
ATOM 4248 O O . ALA A 1 559 ? -23.665 5.565 -37.372 1.00 30.94 559 ALA A O 1
ATOM 4249 N N . GLU A 1 560 ? -24.145 4.803 -39.443 1.00 35.47 560 GLU A N 1
ATOM 4250 C CA . GLU A 1 560 ? -23.677 3.409 -39.320 1.00 35.47 560 GLU A CA 1
ATOM 4251 C C . GLU A 1 560 ? -22.304 3.263 -38.628 1.00 35.47 560 GLU A C 1
ATOM 4253 O O . GLU A 1 560 ? -21.355 4.007 -38.885 1.00 35.47 560 GLU A O 1
ATOM 4258 N N . LEU A 1 561 ? -22.198 2.289 -37.717 1.00 37.22 561 LEU A N 1
ATOM 4259 C CA . LEU A 1 561 ? -21.037 2.075 -36.846 1.00 37.22 561 LEU A CA 1
ATOM 4260 C C . LEU A 1 561 ? -19.871 1.369 -37.568 1.00 37.22 561 LEU A C 1
ATOM 4262 O O . LEU A 1 561 ? -20.044 0.279 -38.104 1.00 37.22 561 LEU A O 1
ATOM 4266 N N . SER A 1 562 ? -18.657 1.934 -37.483 1.00 42.28 562 SER A N 1
ATOM 4267 C CA . SER A 1 562 ? -17.421 1.297 -37.972 1.00 42.28 562 SER A CA 1
ATOM 4268 C C . SER A 1 562 ? -16.963 0.114 -37.086 1.00 42.28 562 SER A C 1
ATOM 4270 O O . SER A 1 562 ? -17.262 0.102 -35.885 1.00 42.28 562 SER A O 1
ATOM 4272 N N . PRO A 1 563 ? -16.174 -0.849 -37.614 1.00 41.25 563 PRO A N 1
ATOM 4273 C CA . PRO A 1 563 ? -15.713 -2.043 -36.880 1.00 41.25 563 PRO A CA 1
ATOM 4274 C C . PRO A 1 563 ? -14.959 -1.754 -35.565 1.00 41.25 563 PRO A C 1
ATOM 4276 O O . PRO A 1 563 ? -15.031 -2.531 -34.612 1.00 41.25 563 PRO A O 1
ATOM 4279 N N . GLN A 1 564 ? -14.304 -0.591 -35.453 1.00 40.56 564 GLN A N 1
ATOM 4280 C CA . GLN A 1 564 ? -13.678 -0.116 -34.208 1.00 40.56 564 GLN A CA 1
ATOM 4281 C C . GLN A 1 564 ? -14.687 0.080 -33.067 1.00 40.56 564 GLN A C 1
ATOM 4283 O O . GLN A 1 564 ? -14.364 -0.184 -31.909 1.00 40.56 564 GLN A O 1
ATOM 4288 N N . LYS A 1 565 ? -15.917 0.510 -33.377 1.00 41.28 565 LYS A N 1
ATOM 4289 C CA . LYS A 1 565 ? -16.975 0.711 -32.377 1.00 41.28 565 LYS A CA 1
ATOM 4290 C C . LYS A 1 565 ? -17.609 -0.611 -31.918 1.00 41.28 565 LYS A C 1
ATOM 4292 O O . LYS A 1 565 ? -18.032 -0.704 -30.772 1.00 41.28 565 LYS A O 1
ATOM 4297 N N . GLN A 1 566 ? -17.592 -1.664 -32.740 1.00 39.25 566 GLN A N 1
ATOM 4298 C CA . GLN A 1 566 ? -17.996 -3.017 -32.315 1.00 39.25 566 GLN A CA 1
ATOM 4299 C C . GLN A 1 566 ? -16.986 -3.633 -31.327 1.00 39.25 566 GLN A C 1
ATOM 4301 O O . GLN A 1 566 ? -17.376 -4.275 -30.350 1.00 39.25 566 GLN A O 1
ATOM 4306 N N . TRP A 1 567 ? -15.688 -3.354 -31.501 1.00 39.75 567 TRP A N 1
ATOM 4307 C CA . TRP A 1 567 ? -14.634 -3.735 -30.546 1.00 39.75 567 TRP A CA 1
ATOM 4308 C C . TRP A 1 567 ? -14.750 -3.001 -29.197 1.00 39.75 567 TRP A C 1
ATOM 4310 O O . TRP A 1 567 ? -14.426 -3.550 -28.142 1.00 39.75 567 TRP A O 1
ATOM 4320 N N . GLN A 1 568 ? -15.260 -1.764 -29.206 1.00 40.44 568 GLN A N 1
ATOM 4321 C CA . GLN A 1 568 ? -15.562 -0.995 -27.990 1.00 40.44 568 GLN A CA 1
ATOM 4322 C C . GLN A 1 568 ? -16.722 -1.586 -27.178 1.00 40.44 568 GLN A C 1
ATOM 4324 O O . GLN A 1 568 ? -16.826 -1.293 -25.989 1.00 40.44 568 GLN A O 1
ATOM 4329 N N . GLN A 1 569 ? -17.580 -2.408 -27.792 1.00 39.06 569 GLN A N 1
ATOM 4330 C CA . GLN A 1 569 ? -18.744 -3.014 -27.143 1.00 39.06 569 GLN A CA 1
ATOM 4331 C C . GLN A 1 569 ? -18.408 -4.366 -26.486 1.00 39.06 569 GLN A C 1
ATOM 4333 O O . GLN A 1 569 ? -18.927 -4.669 -25.417 1.00 39.06 569 GLN A O 1
ATOM 4338 N N . GLN A 1 570 ? -17.470 -5.136 -27.052 1.00 37.31 570 GLN A N 1
ATOM 4339 C CA . GLN A 1 570 ? -17.000 -6.409 -26.473 1.00 37.31 570 GLN A CA 1
ATOM 4340 C C . GLN A 1 570 ? -16.010 -6.247 -25.305 1.00 37.31 570 GLN A C 1
ATOM 4342 O O . GLN A 1 570 ? -15.912 -7.137 -24.469 1.00 37.31 570 GLN A O 1
ATOM 4347 N N . GLN A 1 571 ? -15.321 -5.108 -25.182 1.00 40.91 571 GLN A N 1
ATOM 4348 C CA . GLN A 1 571 ? -14.437 -4.819 -24.038 1.00 40.91 571 GLN A CA 1
ATOM 4349 C C . GLN A 1 571 ? -15.178 -4.386 -22.756 1.00 40.91 571 GLN A C 1
ATOM 4351 O O . GLN A 1 571 ? -14.545 -4.111 -21.738 1.00 40.91 571 GLN A O 1
ATOM 4356 N N . GLN A 1 572 ? -16.514 -4.294 -22.777 1.00 38.34 572 GLN A N 1
ATOM 4357 C CA . GLN A 1 572 ? -17.318 -3.725 -21.683 1.00 38.34 572 GLN A CA 1
ATOM 4358 C C . GLN A 1 572 ? -17.552 -4.679 -20.493 1.00 38.34 572 GLN A C 1
ATOM 4360 O O . GLN A 1 572 ? -18.264 -4.308 -19.561 1.00 38.34 572 GLN A O 1
ATOM 4365 N N . THR A 1 573 ? -16.950 -5.877 -20.473 1.00 30.25 573 THR A N 1
ATOM 4366 C CA . THR A 1 573 ? -17.231 -6.931 -19.475 1.00 30.25 573 THR A CA 1
ATOM 4367 C C . THR A 1 573 ? -16.078 -7.290 -18.515 1.00 30.25 573 THR A C 1
ATOM 4369 O O . THR A 1 573 ? -16.102 -8.384 -17.962 1.00 30.25 573 THR A O 1
ATOM 4372 N N . SER A 1 574 ? -15.097 -6.411 -18.240 1.00 28.98 574 SER A N 1
ATOM 4373 C CA . SER A 1 574 ? -14.042 -6.687 -17.227 1.00 28.98 574 SER A CA 1
ATOM 4374 C C . SER A 1 574 ? -13.636 -5.453 -16.375 1.00 28.98 574 SER A C 1
ATOM 4376 O O . SER A 1 574 ? -13.805 -4.327 -16.851 1.00 28.98 574 SER A O 1
ATOM 4378 N N . PRO A 1 575 ? -13.175 -5.610 -15.107 1.00 32.66 575 PRO A N 1
ATOM 4379 C CA . PRO A 1 575 ? -13.215 -4.562 -14.074 1.00 32.66 575 PRO A CA 1
ATOM 4380 C C . PRO A 1 575 ? -12.057 -3.538 -14.086 1.00 32.66 575 PRO A C 1
ATOM 4382 O O . PRO A 1 575 ? -10.947 -3.820 -14.527 1.00 32.66 575 PRO A O 1
ATOM 4385 N N . ARG A 1 576 ? -12.361 -2.330 -13.565 1.00 36.28 576 ARG A N 1
ATOM 4386 C CA . ARG A 1 576 ? -11.578 -1.070 -13.572 1.00 36.28 576 ARG A CA 1
ATOM 4387 C C . ARG A 1 576 ? -10.130 -1.205 -13.054 1.00 36.28 576 ARG A C 1
ATOM 4389 O O . ARG A 1 576 ? -9.897 -1.168 -11.851 1.00 36.28 576 ARG A O 1
ATOM 4396 N N . ARG A 1 577 ? -9.164 -1.169 -13.973 1.00 36.06 577 ARG A N 1
ATOM 4397 C CA . ARG A 1 577 ? -7.974 -0.306 -13.860 1.00 36.06 577 ARG A CA 1
ATOM 4398 C C . ARG A 1 577 ? -8.238 0.963 -14.670 1.00 36.06 577 ARG A C 1
ATOM 4400 O O . ARG A 1 577 ? -9.046 0.921 -15.599 1.00 36.06 577 ARG A O 1
ATOM 4407 N N . GLU A 1 578 ? -7.633 2.077 -14.263 1.00 42.25 578 GLU A N 1
ATOM 4408 C CA . GLU A 1 578 ? -7.633 3.385 -14.940 1.00 42.25 578 GLU A CA 1
ATOM 4409 C C . GLU A 1 578 ? -7.843 3.221 -16.454 1.00 42.25 578 GLU A C 1
ATOM 4411 O O . GLU A 1 578 ? -7.057 2.541 -17.102 1.00 42.25 578 GLU A O 1
ATOM 4416 N N . ARG A 1 579 ? -8.941 3.716 -17.041 1.00 52.59 579 ARG A N 1
ATOM 4417 C CA . ARG A 1 579 ? -9.224 3.464 -18.468 1.00 52.59 579 ARG A CA 1
ATOM 4418 C C . ARG A 1 579 ? -8.323 4.343 -19.331 1.00 52.59 579 ARG A C 1
ATOM 4420 O O . ARG A 1 579 ? -8.749 5.376 -19.835 1.00 52.59 579 ARG A O 1
ATOM 4427 N N . LEU A 1 580 ? -7.073 3.919 -19.474 1.00 58.72 580 LEU A N 1
ATOM 4428 C CA . LEU A 1 580 ? -6.137 4.455 -20.446 1.00 58.72 580 LEU A CA 1
ATOM 4429 C C . LEU A 1 580 ? -6.782 4.357 -21.828 1.00 58.72 580 LEU A C 1
ATOM 4431 O O . LEU A 1 580 ? -7.333 3.310 -22.190 1.00 58.72 580 LEU A O 1
ATOM 4435 N N . SER A 1 581 ? -6.741 5.444 -22.598 1.00 76.25 581 SER A N 1
ATOM 4436 C CA . SER A 1 581 ? -7.164 5.367 -23.993 1.00 76.25 581 SER A CA 1
ATOM 4437 C C . SER A 1 581 ? -6.275 4.368 -24.740 1.00 76.25 581 SER A C 1
ATOM 4439 O O . SER A 1 581 ? -5.152 4.090 -24.324 1.00 76.25 581 SER A O 1
ATOM 4441 N N . ILE A 1 582 ? -6.739 3.836 -25.873 1.00 72.88 582 ILE A N 1
ATOM 4442 C CA . ILE A 1 582 ? -5.911 2.958 -26.723 1.00 72.88 582 ILE A CA 1
ATOM 4443 C C . ILE A 1 582 ? -4.580 3.644 -27.078 1.00 72.88 582 ILE A C 1
ATOM 4445 O O . ILE A 1 582 ? -3.541 2.993 -27.144 1.00 72.88 582 ILE A O 1
ATOM 4449 N N . GLU A 1 583 ? -4.599 4.966 -27.250 1.00 80.00 583 GLU A N 1
ATOM 4450 C CA . GLU A 1 583 ? -3.401 5.757 -27.519 1.00 80.00 583 GLU A CA 1
ATOM 4451 C C . GLU A 1 583 ? -2.491 5.893 -26.289 1.00 80.00 583 GLU A C 1
ATOM 4453 O O . GLU A 1 583 ? -1.275 5.942 -26.442 1.00 80.00 583 GLU A O 1
ATOM 4458 N N . ASP A 1 584 ? -3.041 5.942 -25.073 1.00 83.62 584 ASP A N 1
ATOM 4459 C CA . ASP A 1 584 ? -2.248 5.937 -23.835 1.00 83.62 584 ASP A CA 1
ATOM 4460 C C . ASP A 1 584 ? -1.665 4.549 -23.552 1.00 83.62 584 ASP A C 1
ATOM 4462 O O . ASP A 1 584 ? -0.513 4.440 -23.154 1.00 83.62 584 ASP A O 1
ATOM 4466 N N . ILE A 1 585 ? -2.421 3.482 -23.826 1.00 85.00 585 ILE A N 1
ATOM 4467 C CA . ILE A 1 585 ? -1.949 2.092 -23.743 1.00 85.00 585 ILE A CA 1
ATOM 4468 C C . ILE A 1 585 ? -0.791 1.873 -24.722 1.00 85.00 585 ILE A C 1
ATOM 4470 O O . ILE A 1 585 ? 0.247 1.338 -24.334 1.00 85.00 585 ILE A O 1
ATOM 4474 N N . GLY A 1 586 ? -0.951 2.315 -25.974 1.00 86.31 586 GLY A N 1
ATOM 4475 C CA . GLY A 1 586 ? 0.116 2.281 -26.974 1.00 86.31 586 GLY A CA 1
ATOM 4476 C C . GLY A 1 586 ? 1.340 3.069 -26.513 1.00 86.31 586 GLY A C 1
ATOM 4477 O O . GLY A 1 586 ? 2.444 2.532 -26.499 1.00 86.31 586 GLY A O 1
ATOM 4478 N N . PHE A 1 587 ? 1.129 4.296 -26.026 1.00 92.56 587 PHE A N 1
ATOM 4479 C CA . PHE A 1 587 ? 2.204 5.163 -25.552 1.00 92.56 587 PHE A CA 1
ATOM 4480 C C . PHE A 1 587 ? 2.980 4.558 -24.382 1.00 92.56 587 PHE A C 1
ATOM 4482 O O . PHE A 1 587 ? 4.204 4.559 -24.421 1.00 92.56 587 PHE A O 1
ATOM 4489 N N . LEU A 1 588 ? 2.302 4.015 -23.365 1.00 88.62 588 LEU A N 1
ATOM 4490 C CA . LEU A 1 588 ? 2.976 3.388 -22.225 1.00 88.62 588 LEU A CA 1
ATOM 4491 C C . LEU A 1 588 ? 3.834 2.198 -22.651 1.00 88.62 588 LEU A C 1
ATOM 4493 O O . LEU A 1 588 ? 4.920 2.000 -22.112 1.00 88.62 588 LEU A O 1
ATOM 4497 N N . GLY A 1 589 ? 3.362 1.411 -23.619 1.00 90.81 589 GLY A N 1
ATOM 4498 C CA . GLY A 1 589 ? 4.149 0.309 -24.152 1.00 90.81 589 GLY A CA 1
ATOM 4499 C C . GLY A 1 589 ? 5.364 0.776 -24.941 1.00 90.81 589 GLY A C 1
ATOM 4500 O O . GLY A 1 589 ? 6.467 0.307 -24.678 1.00 90.81 589 GLY A O 1
ATOM 4501 N N . GLU A 1 590 ? 5.188 1.723 -25.865 1.00 94.69 590 GLU A N 1
ATOM 4502 C CA . GLU A 1 590 ? 6.307 2.289 -26.622 1.00 94.69 590 GLU A CA 1
ATOM 4503 C C . GLU A 1 590 ? 7.325 2.963 -25.689 1.00 94.69 590 GLU A C 1
ATOM 4505 O O . GLU A 1 590 ? 8.517 2.687 -25.788 1.00 94.69 590 GLU A O 1
ATOM 4510 N N . LYS A 1 591 ? 6.870 3.758 -24.714 1.00 91.94 591 LYS A N 1
ATOM 4511 C CA . LYS A 1 591 ? 7.732 4.391 -23.707 1.00 91.94 591 LYS A CA 1
ATOM 4512 C C . LYS A 1 591 ? 8.542 3.363 -22.917 1.00 91.94 591 LYS A C 1
ATOM 4514 O O . LYS A 1 591 ? 9.751 3.502 -22.791 1.00 91.94 591 LYS A O 1
ATOM 4519 N N . ARG A 1 592 ? 7.910 2.276 -22.468 1.00 90.56 592 ARG A N 1
ATOM 4520 C CA . ARG A 1 592 ? 8.606 1.191 -21.761 1.00 90.56 592 ARG A CA 1
ATOM 4521 C C . ARG A 1 592 ? 9.733 0.577 -22.599 1.00 90.56 592 ARG A C 1
ATOM 4523 O O . ARG A 1 592 ? 10.802 0.282 -22.068 1.00 90.56 592 ARG A O 1
ATOM 4530 N N . ILE A 1 593 ? 9.499 0.362 -23.895 1.00 93.31 593 ILE A N 1
ATOM 4531 C CA . ILE A 1 593 ? 10.516 -0.176 -24.812 1.00 93.31 593 ILE A CA 1
ATOM 4532 C C . ILE A 1 593 ? 11.612 0.847 -25.085 1.00 93.31 593 ILE A C 1
ATOM 4534 O O . ILE A 1 593 ? 12.790 0.492 -25.074 1.00 93.31 593 ILE A O 1
ATOM 4538 N N . HIS A 1 594 ? 11.240 2.112 -25.263 1.00 92.56 594 HIS A N 1
ATOM 4539 C CA . HIS A 1 594 ? 12.189 3.206 -25.384 1.00 92.56 594 HIS A CA 1
ATOM 4540 C C . HIS A 1 594 ? 13.145 3.249 -24.184 1.00 92.56 594 HIS A C 1
ATOM 4542 O O . HIS A 1 594 ? 14.359 3.238 -24.380 1.00 92.56 594 HIS A O 1
ATOM 4548 N N . ASP A 1 595 ? 12.613 3.240 -22.961 1.00 87.56 595 ASP A N 1
ATOM 4549 C CA . ASP A 1 595 ? 13.400 3.349 -21.729 1.00 87.56 595 ASP A CA 1
ATOM 4550 C C . ASP A 1 595 ? 14.295 2.114 -21.532 1.00 87.56 595 ASP A C 1
ATOM 4552 O O . ASP A 1 595 ? 15.465 2.225 -21.144 1.00 87.56 595 ASP A O 1
ATOM 4556 N N . HIS A 1 596 ? 13.792 0.930 -21.904 1.00 86.56 596 HIS A N 1
ATOM 4557 C CA . HIS A 1 596 ? 14.583 -0.299 -21.927 1.00 86.56 596 HIS A CA 1
ATOM 4558 C C . HIS A 1 596 ? 15.770 -0.205 -22.895 1.00 86.56 596 HIS A C 1
ATOM 4560 O O . HIS A 1 596 ? 16.907 -0.484 -22.503 1.00 86.56 596 HIS A O 1
ATOM 4566 N N . PHE A 1 597 ? 15.537 0.211 -24.142 1.00 90.12 597 PHE A N 1
ATOM 4567 C CA . PHE A 1 597 ? 16.597 0.318 -25.143 1.00 90.12 597 PHE A CA 1
ATOM 4568 C C . PHE A 1 597 ? 17.572 1.454 -24.856 1.00 90.12 597 PHE A C 1
ATOM 4570 O O . PHE A 1 597 ? 18.772 1.269 -25.046 1.00 90.12 597 PHE A O 1
ATOM 4577 N N . GLN A 1 598 ? 17.104 2.570 -24.301 1.00 88.38 598 GLN A N 1
ATOM 4578 C CA . GLN A 1 598 ? 17.970 3.655 -23.853 1.00 88.38 598 GLN A CA 1
ATOM 4579 C C . GLN A 1 598 ? 18.939 3.200 -22.754 1.00 88.38 598 GLN A C 1
ATOM 4581 O O . GLN A 1 598 ? 20.080 3.658 -22.707 1.00 88.38 598 GLN A O 1
ATOM 4586 N N . CYS A 1 599 ? 18.522 2.272 -21.886 1.00 81.62 599 CYS A N 1
ATOM 4587 C CA . CYS A 1 599 ? 19.435 1.669 -20.922 1.00 81.62 599 CYS A CA 1
ATOM 4588 C C . CYS A 1 599 ? 20.324 0.586 -21.559 1.00 81.62 599 CYS A C 1
ATOM 4590 O O . CYS A 1 599 ? 21.513 0.494 -21.255 1.00 81.62 599 CYS A O 1
ATOM 4592 N N . ALA A 1 600 ? 19.786 -0.249 -22.447 1.00 81.56 600 ALA A N 1
ATOM 4593 C CA . ALA A 1 600 ? 20.519 -1.383 -23.005 1.00 81.56 600 ALA A CA 1
ATOM 4594 C C . ALA A 1 600 ? 21.590 -0.992 -24.041 1.00 81.56 600 ALA A C 1
ATOM 4596 O O . ALA A 1 600 ? 22.577 -1.725 -24.186 1.00 81.56 600 ALA A O 1
ATOM 4597 N N . LEU A 1 601 ? 21.403 0.134 -24.739 1.00 86.56 601 LEU A N 1
ATOM 4598 C CA . LEU A 1 601 ? 22.174 0.528 -25.917 1.00 86.56 601 LEU A CA 1
ATOM 4599 C C . LEU A 1 601 ? 22.789 1.926 -25.745 1.00 86.56 601 LEU A C 1
ATOM 4601 O O . LEU A 1 601 ? 22.072 2.885 -25.468 1.00 86.56 601 LEU A O 1
ATOM 4605 N N . PRO A 1 602 ? 24.112 2.071 -25.928 1.00 78.69 602 PRO A N 1
ATOM 4606 C CA . PRO A 1 602 ? 24.812 3.327 -25.663 1.00 78.69 602 PRO A CA 1
ATOM 4607 C C . PRO A 1 602 ? 24.536 4.432 -26.695 1.00 78.69 602 PRO A C 1
ATOM 4609 O O . PRO A 1 602 ? 24.703 5.606 -26.378 1.00 78.69 602 PRO A O 1
ATOM 4612 N N . ASP A 1 603 ? 24.137 4.080 -27.917 1.00 86.50 603 ASP A N 1
ATOM 4613 C CA . ASP A 1 603 ? 23.897 5.001 -29.036 1.00 86.50 603 ASP A CA 1
ATOM 4614 C C . ASP A 1 603 ? 22.403 5.242 -29.327 1.00 86.50 603 ASP A C 1
ATOM 4616 O O . ASP A 1 603 ? 22.054 5.914 -30.300 1.00 86.50 603 ASP A O 1
ATOM 4620 N N . TRP A 1 604 ? 21.508 4.724 -28.481 1.00 91.81 604 TRP A N 1
ATOM 4621 C CA . TRP A 1 604 ? 20.065 4.869 -28.649 1.00 91.81 604 TRP A CA 1
ATOM 4622 C C . TRP A 1 604 ? 19.585 6.299 -28.387 1.00 91.81 604 TRP A C 1
ATOM 4624 O O . TRP A 1 604 ? 19.883 6.896 -27.351 1.00 91.81 604 TRP A O 1
ATOM 4634 N N . THR A 1 605 ? 18.772 6.845 -29.298 1.00 90.31 605 THR A N 1
ATOM 4635 C CA . THR A 1 605 ? 18.154 8.168 -29.125 1.00 90.31 605 THR A CA 1
ATOM 4636 C C . THR A 1 605 ? 16.685 8.178 -29.543 1.00 90.31 605 THR A C 1
ATOM 4638 O O . THR A 1 605 ? 16.330 7.701 -30.620 1.00 90.31 605 THR A O 1
ATOM 4641 N N . ALA A 1 606 ? 15.823 8.839 -28.760 1.00 88.19 606 ALA A N 1
ATOM 4642 C CA . ALA A 1 606 ? 14.406 9.011 -29.103 1.00 88.19 606 ALA A CA 1
ATOM 4643 C C . ALA A 1 606 ? 14.202 9.630 -30.498 1.00 88.19 606 ALA A C 1
ATOM 4645 O O . ALA A 1 606 ? 13.333 9.228 -31.265 1.00 88.19 606 ALA A O 1
ATOM 4646 N N . ARG A 1 607 ? 15.029 10.620 -30.863 1.00 87.88 607 ARG A N 1
ATOM 4647 C CA . ARG A 1 607 ? 14.899 11.333 -32.142 1.00 87.88 607 ARG A CA 1
ATOM 4648 C C . ARG A 1 607 ? 15.246 10.453 -33.342 1.00 87.88 607 ARG A C 1
ATOM 4650 O O . ARG A 1 607 ? 14.596 10.599 -34.379 1.00 87.88 607 ARG A O 1
ATOM 4657 N N . GLY A 1 608 ? 16.276 9.618 -33.206 1.00 87.25 608 GLY A N 1
ATOM 4658 C CA . GLY A 1 608 ? 16.791 8.771 -34.278 1.00 87.25 608 GLY A CA 1
ATOM 4659 C C . GLY A 1 608 ? 16.072 7.432 -34.399 1.00 87.25 608 GLY A C 1
ATOM 4660 O O . GLY A 1 608 ? 15.912 6.950 -35.514 1.00 87.25 608 GLY A O 1
ATOM 4661 N N . ASN A 1 609 ? 15.623 6.857 -33.279 1.00 94.75 609 ASN A N 1
ATOM 4662 C CA . ASN A 1 609 ? 15.170 5.467 -33.236 1.00 94.75 609 ASN A CA 1
ATOM 4663 C C . ASN A 1 609 ? 13.678 5.291 -32.956 1.00 94.75 609 ASN A C 1
ATOM 4665 O O . ASN A 1 609 ? 13.106 4.301 -33.399 1.00 94.75 609 ASN A O 1
ATOM 4669 N N . TRP A 1 610 ? 13.027 6.234 -32.267 1.00 96.06 610 TRP A N 1
ATOM 4670 C CA . TRP A 1 610 ? 11.581 6.184 -32.035 1.00 96.06 610 TRP A CA 1
ATOM 4671 C C . TRP A 1 610 ? 10.852 6.756 -33.256 1.00 96.06 610 TRP A C 1
ATOM 4673 O O . TRP A 1 610 ? 10.798 7.975 -33.451 1.00 96.06 610 TRP A O 1
ATOM 4683 N N . THR A 1 611 ? 10.328 5.873 -34.106 1.00 94.69 611 THR A N 1
ATOM 4684 C CA . THR A 1 611 ? 9.733 6.168 -35.423 1.00 94.69 611 THR A CA 1
ATOM 4685 C C . THR A 1 611 ? 8.198 6.166 -35.411 1.00 94.69 611 THR A C 1
ATOM 4687 O O . THR A 1 611 ? 7.562 5.967 -36.440 1.00 94.69 611 THR A O 1
ATOM 4690 N N . SER A 1 612 ? 7.601 6.466 -34.254 1.00 92.38 612 SER A N 1
ATOM 4691 C CA . SER A 1 612 ? 6.155 6.630 -34.039 1.00 92.38 612 SER A CA 1
ATOM 4692 C C . SER A 1 612 ? 5.830 8.050 -33.563 1.00 92.38 612 SER A C 1
ATOM 4694 O O . SER A 1 612 ? 6.636 8.716 -32.898 1.00 92.38 612 SER A O 1
ATOM 4696 N N . LYS A 1 613 ? 4.628 8.555 -33.875 1.00 91.00 613 LYS A N 1
ATOM 4697 C CA . LYS A 1 613 ? 4.138 9.844 -33.358 1.00 91.00 613 LYS A CA 1
ATOM 4698 C C . LYS A 1 613 ? 3.990 9.863 -31.837 1.00 91.00 613 LYS A C 1
ATOM 4700 O O . LYS A 1 613 ? 4.006 10.956 -31.273 1.00 91.00 613 LYS A O 1
ATOM 4705 N N . LEU A 1 614 ? 3.851 8.710 -31.171 1.00 91.56 614 LEU A N 1
ATOM 4706 C CA . LEU A 1 614 ? 3.605 8.670 -29.724 1.00 91.56 614 LEU A CA 1
ATOM 4707 C C . LEU A 1 614 ? 4.777 9.235 -28.914 1.00 91.56 614 LEU A C 1
ATOM 4709 O O . LEU A 1 614 ? 4.548 9.751 -27.822 1.00 91.56 614 LEU A O 1
ATOM 4713 N N . ARG A 1 615 ? 5.987 9.304 -29.488 1.00 91.81 615 ARG A N 1
ATOM 4714 C CA . ARG A 1 615 ? 7.146 9.977 -28.876 1.00 91.81 615 ARG A CA 1
ATOM 4715 C C . ARG A 1 615 ? 6.883 11.431 -28.470 1.00 91.81 615 ARG A C 1
ATOM 4717 O O . ARG A 1 615 ? 7.524 11.937 -27.554 1.00 91.81 615 ARG A O 1
ATOM 4724 N N . SER A 1 616 ? 5.929 12.123 -29.110 1.00 90.75 616 SER A N 1
ATOM 4725 C CA . SER A 1 616 ? 5.590 13.499 -28.719 1.00 90.75 616 SER A CA 1
ATOM 4726 C C . SER A 1 616 ? 4.888 13.606 -27.369 1.00 90.75 616 SER A C 1
ATOM 4728 O O . SER A 1 616 ? 4.959 14.663 -26.747 1.00 90.75 616 SER A O 1
ATOM 4730 N N . LYS A 1 617 ? 4.247 12.530 -26.893 1.00 88.12 617 LYS A N 1
ATOM 4731 C CA . LYS A 1 617 ? 3.688 12.487 -25.534 1.00 88.12 617 LYS A CA 1
ATOM 4732 C C . LYS A 1 617 ? 4.779 12.488 -24.458 1.00 88.12 617 LYS A C 1
ATOM 4734 O O . LYS A 1 617 ? 4.507 12.928 -23.349 1.00 88.12 617 LYS A O 1
ATOM 4739 N N . ASP A 1 618 ? 6.006 12.092 -24.803 1.00 86.88 618 ASP A N 1
ATOM 4740 C CA . ASP A 1 618 ? 7.180 12.170 -23.922 1.00 86.88 618 ASP A CA 1
ATOM 4741 C C . ASP A 1 618 ? 8.004 13.460 -24.124 1.00 86.88 618 ASP A C 1
ATOM 4743 O O . ASP A 1 618 ? 9.142 13.578 -23.684 1.00 86.88 618 ASP A O 1
ATOM 4747 N N . GLY A 1 619 ? 7.448 14.458 -24.824 1.00 85.25 619 GLY A N 1
ATOM 4748 C CA . GLY A 1 619 ? 8.105 15.752 -25.046 1.00 85.25 619 GLY A CA 1
ATOM 4749 C C . GLY A 1 619 ? 9.128 15.776 -26.189 1.00 85.25 619 GLY A C 1
ATOM 4750 O O . GLY A 1 619 ? 9.779 16.801 -26.405 1.00 85.25 619 GLY A O 1
ATOM 4751 N N . HIS A 1 620 ? 9.265 14.696 -26.965 1.00 89.50 620 HIS A N 1
ATOM 4752 C CA . HIS A 1 620 ? 10.137 14.669 -28.143 1.00 89.50 620 HIS A CA 1
ATOM 4753 C C . HIS A 1 620 ? 9.465 15.269 -29.395 1.00 89.50 620 HIS A C 1
ATOM 4755 O O . HIS A 1 620 ? 8.239 15.262 -29.518 1.00 89.50 620 HIS A O 1
ATOM 4761 N N . PRO A 1 621 ? 10.233 15.773 -30.385 1.00 86.62 621 PRO A N 1
ATOM 4762 C CA . PRO A 1 621 ? 9.657 16.288 -31.627 1.00 86.62 621 PRO A CA 1
ATOM 4763 C C . PRO A 1 621 ? 8.803 15.227 -32.323 1.00 86.62 621 PRO A C 1
ATOM 4765 O O . PRO A 1 621 ? 9.262 14.104 -32.506 1.00 86.62 621 PRO A O 1
ATOM 4768 N N . ARG A 1 622 ? 7.586 15.566 -32.759 1.00 88.62 622 ARG A N 1
ATOM 4769 C CA . ARG A 1 622 ? 6.682 14.618 -33.434 1.00 88.62 622 ARG A CA 1
ATOM 4770 C C . ARG A 1 622 ? 7.361 13.945 -34.636 1.00 88.62 622 ARG A C 1
ATOM 4772 O O . ARG A 1 622 ? 8.149 14.573 -35.342 1.00 88.62 622 ARG A O 1
ATOM 4779 N N . PHE A 1 623 ? 7.096 12.659 -34.854 1.00 90.81 623 PHE A N 1
ATOM 4780 C CA . PHE A 1 623 ? 7.521 11.968 -36.073 1.00 90.81 623 PHE A CA 1
ATOM 4781 C C . PHE A 1 623 ? 6.665 12.443 -37.258 1.00 90.81 623 PHE A C 1
ATOM 4783 O O . PHE A 1 623 ? 5.440 12.500 -37.149 1.00 90.81 623 PHE A O 1
ATOM 4790 N N . THR A 1 624 ? 7.304 12.868 -38.350 1.00 86.38 624 THR A N 1
ATOM 4791 C CA . THR A 1 624 ? 6.640 13.554 -39.477 1.00 86.38 624 THR A CA 1
ATOM 4792 C C . THR A 1 624 ? 6.606 12.745 -40.770 1.00 86.38 624 THR A C 1
ATOM 4794 O O . THR A 1 624 ? 5.949 13.170 -41.717 1.00 86.38 624 THR A O 1
ATOM 4797 N N . GLN A 1 625 ? 7.312 11.614 -40.835 1.00 88.06 625 GLN A N 1
ATOM 4798 C CA . GLN A 1 625 ? 7.293 10.737 -42.006 1.00 88.06 625 GLN A CA 1
ATOM 4799 C C . GLN A 1 625 ? 6.061 9.817 -41.967 1.00 88.06 625 GLN A C 1
ATOM 4801 O O . GLN A 1 625 ? 5.377 9.731 -40.945 1.00 88.06 625 GLN A O 1
ATOM 4806 N N . ASP A 1 626 ? 5.749 9.158 -43.085 1.00 83.50 626 ASP A N 1
ATOM 4807 C CA . ASP A 1 626 ? 4.579 8.279 -43.179 1.00 83.50 626 ASP A CA 1
ATOM 4808 C C . ASP A 1 626 ? 4.764 7.017 -42.318 1.00 83.50 626 ASP A C 1
ATOM 4810 O O . ASP A 1 626 ? 5.535 6.127 -42.672 1.00 83.50 626 ASP A O 1
ATOM 4814 N N . GLU A 1 627 ? 4.024 6.918 -41.206 1.00 82.06 627 GLU A N 1
ATOM 4815 C CA . GLU A 1 627 ? 4.045 5.774 -40.277 1.00 82.06 627 GLU A CA 1
ATOM 4816 C C . GLU A 1 627 ? 3.748 4.436 -40.973 1.00 82.06 627 GLU A C 1
ATOM 4818 O O . GLU A 1 627 ? 4.160 3.384 -40.492 1.00 82.06 627 GLU A O 1
ATOM 4823 N N . ARG A 1 628 ? 3.085 4.436 -42.140 1.00 81.81 628 ARG A N 1
ATOM 4824 C CA . ARG A 1 628 ? 2.858 3.203 -42.912 1.00 81.81 628 ARG A CA 1
ATOM 4825 C C . ARG A 1 628 ? 4.157 2.565 -43.387 1.00 81.81 628 ARG A C 1
ATOM 4827 O O . ARG A 1 628 ? 4.183 1.351 -43.569 1.00 81.81 628 ARG A O 1
ATOM 4834 N N . LEU A 1 629 ? 5.222 3.348 -43.550 1.00 83.56 629 LEU A N 1
ATOM 4835 C CA . LEU A 1 629 ? 6.528 2.891 -44.027 1.00 83.56 629 LEU A CA 1
ATOM 4836 C C . LEU A 1 629 ? 7.473 2.466 -42.895 1.00 83.56 629 LEU A C 1
ATOM 4838 O O . LEU A 1 629 ? 8.465 1.799 -43.163 1.00 83.56 629 LEU A O 1
ATOM 4842 N N . PHE A 1 630 ? 7.148 2.775 -41.639 1.00 90.31 630 PHE A N 1
ATOM 4843 C CA . PHE A 1 630 ? 8.010 2.506 -40.484 1.00 90.31 630 PHE A CA 1
ATOM 4844 C C . PHE A 1 630 ? 7.362 1.517 -39.510 1.00 90.31 630 PHE A C 1
ATOM 4846 O O . PHE A 1 630 ? 6.169 1.218 -39.609 1.00 90.31 630 PHE A O 1
ATOM 4853 N N . ALA A 1 631 ? 8.174 0.946 -38.626 1.00 93.31 631 ALA A N 1
ATOM 4854 C CA . ALA A 1 631 ? 7.702 0.337 -37.386 1.00 93.31 631 ALA A CA 1
ATOM 4855 C C . ALA A 1 631 ? 7.734 1.391 -36.263 1.00 93.31 631 ALA A C 1
ATOM 4857 O O . ALA A 1 631 ? 8.209 2.510 -36.482 1.00 93.31 631 ALA A O 1
ATOM 4858 N N . ASP A 1 632 ? 7.272 1.053 -35.061 1.00 95.62 632 ASP A N 1
ATOM 4859 C CA . ASP A 1 632 ? 7.274 1.999 -33.935 1.00 95.62 632 ASP A CA 1
ATOM 4860 C C . ASP A 1 632 ? 8.698 2.412 -33.534 1.00 95.62 632 ASP A C 1
ATOM 4862 O O . ASP A 1 632 ? 8.937 3.572 -33.183 1.00 95.62 632 ASP A O 1
ATOM 4866 N N . PHE A 1 633 ? 9.665 1.498 -33.685 1.00 96.75 633 PHE A N 1
ATOM 4867 C CA . PHE A 1 633 ? 11.091 1.794 -33.567 1.00 96.75 633 PHE A CA 1
ATOM 4868 C C . PHE A 1 633 ? 11.907 1.241 -34.731 1.00 96.75 633 PHE A C 1
ATOM 4870 O O . PHE A 1 633 ? 11.661 0.136 -35.210 1.00 96.75 633 PHE A O 1
ATOM 4877 N N . THR A 1 634 ? 12.941 1.985 -35.124 1.00 95.50 634 THR A N 1
ATOM 4878 C CA . THR A 1 634 ? 13.906 1.582 -36.152 1.00 95.50 634 THR A CA 1
ATOM 4879 C C . THR A 1 634 ? 15.334 1.815 -35.654 1.00 95.50 634 THR A C 1
ATOM 4881 O O . THR A 1 634 ? 15.699 2.923 -35.257 1.00 95.50 634 THR A O 1
ATOM 4884 N N . TYR A 1 635 ? 16.176 0.784 -35.677 1.00 95.12 635 TYR A N 1
ATOM 4885 C CA . TYR A 1 635 ? 17.567 0.855 -35.229 1.00 95.12 635 TYR A CA 1
ATOM 4886 C C . TYR A 1 635 ? 18.505 0.216 -36.251 1.00 95.12 635 TYR A C 1
ATOM 4888 O O . TYR A 1 635 ? 18.472 -0.991 -36.469 1.00 95.12 635 TYR A O 1
ATOM 4896 N N . ALA A 1 636 ? 19.357 1.029 -36.873 1.00 93.69 636 ALA A N 1
ATOM 4897 C CA . ALA A 1 636 ? 20.408 0.547 -37.760 1.00 93.69 636 ALA A CA 1
ATOM 4898 C C . ALA A 1 636 ? 21.607 0.093 -36.919 1.00 93.69 636 ALA A C 1
ATOM 4900 O O . ALA A 1 636 ? 22.381 0.931 -36.449 1.00 93.69 636 ALA A O 1
ATOM 4901 N N . ASP A 1 637 ? 21.751 -1.216 -36.719 1.00 91.31 637 ASP A N 1
ATOM 4902 C CA . ASP A 1 637 ? 22.843 -1.765 -35.921 1.00 91.31 637 ASP A CA 1
ATOM 4903 C C . ASP A 1 637 ? 24.145 -1.686 -36.715 1.00 91.31 637 ASP A C 1
ATOM 4905 O O . ASP A 1 637 ? 24.253 -2.290 -37.778 1.00 91.31 637 ASP A O 1
ATOM 4909 N N . ARG A 1 638 ? 25.115 -0.911 -36.214 1.00 88.19 638 ARG A N 1
ATOM 4910 C CA . ARG A 1 638 ? 26.449 -0.734 -36.826 1.00 88.19 638 ARG A CA 1
ATOM 4911 C C . ARG A 1 638 ? 27.555 -1.453 -36.054 1.00 88.19 638 ARG A C 1
ATOM 4913 O O . ARG A 1 638 ? 28.633 -1.708 -36.588 1.00 88.19 638 ARG A O 1
ATOM 4920 N N . SER A 1 639 ? 27.314 -1.738 -34.779 1.00 85.56 639 SER A N 1
ATOM 4921 C CA . SER A 1 639 ? 28.293 -2.276 -33.827 1.00 85.56 639 SER A CA 1
ATOM 4922 C C . SER A 1 639 ? 27.961 -3.698 -33.373 1.00 85.56 639 SER A C 1
ATOM 4924 O O . SER A 1 639 ? 28.775 -4.327 -32.701 1.00 85.56 639 SER A O 1
ATOM 4926 N N . GLY A 1 640 ? 26.791 -4.227 -33.739 1.00 86.88 640 GLY A N 1
ATOM 4927 C CA . GLY A 1 640 ? 26.252 -5.477 -33.203 1.00 86.88 640 GLY A CA 1
ATOM 4928 C C . GLY A 1 640 ? 25.630 -5.308 -31.812 1.00 86.88 640 GLY A C 1
ATOM 4929 O O . GLY A 1 640 ? 25.380 -6.306 -31.132 1.00 86.88 640 GLY A O 1
ATOM 4930 N N . SER A 1 641 ? 25.426 -4.067 -31.358 1.00 88.38 641 SER A N 1
ATOM 4931 C CA . SER A 1 641 ? 24.975 -3.757 -29.999 1.00 88.38 641 SER A CA 1
ATOM 4932 C C . SER A 1 641 ? 23.533 -4.194 -29.765 1.00 88.38 641 SER A C 1
ATOM 4934 O O . SER A 1 641 ? 23.234 -4.721 -28.692 1.00 88.38 641 SER A O 1
ATOM 4936 N N . MET A 1 642 ? 22.661 -4.057 -30.771 1.00 91.81 642 MET A N 1
ATOM 4937 C CA . MET A 1 642 ? 21.280 -4.544 -30.684 1.00 91.81 642 MET A CA 1
ATOM 4938 C C . MET A 1 642 ? 21.242 -6.064 -30.639 1.00 91.81 642 MET A C 1
ATOM 4940 O O . MET A 1 642 ? 20.581 -6.647 -29.780 1.00 91.81 642 MET A O 1
ATOM 4944 N N . ARG A 1 643 ? 22.020 -6.715 -31.509 1.00 88.19 643 ARG A N 1
ATOM 4945 C CA . ARG A 1 643 ? 22.129 -8.175 -31.522 1.00 88.19 643 ARG A CA 1
ATOM 4946 C C . ARG A 1 643 ? 22.530 -8.734 -30.154 1.00 88.19 643 ARG A C 1
ATOM 4948 O O . ARG A 1 643 ? 21.960 -9.720 -29.691 1.00 88.19 643 ARG A O 1
ATOM 4955 N N . GLU A 1 644 ? 23.497 -8.096 -29.501 1.00 86.81 644 GLU A N 1
ATOM 4956 C CA . GLU A 1 644 ? 23.971 -8.510 -28.180 1.00 86.81 644 GLU A CA 1
ATOM 4957 C C . GLU A 1 644 ? 22.984 -8.160 -27.056 1.00 86.81 644 GLU A C 1
ATOM 4959 O O . GLU A 1 644 ? 22.825 -8.923 -26.103 1.00 86.81 644 GLU A O 1
ATOM 4964 N N . ALA A 1 645 ? 22.272 -7.034 -27.156 1.00 86.81 645 ALA A N 1
ATOM 4965 C CA . ALA A 1 645 ? 21.196 -6.700 -26.225 1.00 86.81 645 ALA A CA 1
ATOM 4966 C C . ALA A 1 645 ? 20.066 -7.744 -26.263 1.00 86.81 645 ALA A C 1
ATOM 4968 O O . ALA A 1 645 ? 19.647 -8.221 -25.209 1.00 86.81 645 ALA A O 1
ATOM 4969 N N . LEU A 1 646 ? 19.646 -8.170 -27.459 1.00 90.06 646 LEU A N 1
ATOM 4970 C CA . LEU A 1 646 ? 18.635 -9.215 -27.638 1.00 90.06 646 LEU A CA 1
ATOM 4971 C C . LEU A 1 646 ? 19.098 -10.569 -27.076 1.00 90.06 646 LEU A C 1
ATOM 4973 O O . LEU A 1 646 ? 18.333 -11.231 -26.376 1.00 90.06 646 LEU A O 1
ATOM 4977 N N . ARG A 1 647 ? 20.368 -10.950 -27.284 1.00 86.44 647 ARG A N 1
ATOM 4978 C CA . ARG A 1 647 ? 20.942 -12.174 -26.690 1.00 86.44 647 ARG A CA 1
ATOM 4979 C C . ARG A 1 647 ? 20.946 -12.150 -25.167 1.00 86.44 647 ARG A C 1
ATOM 4981 O O . ARG A 1 647 ? 20.538 -13.130 -24.550 1.00 86.44 647 ARG A O 1
ATOM 4988 N N . ARG A 1 648 ? 21.356 -11.035 -24.555 1.00 81.06 648 ARG A N 1
ATOM 4989 C CA . ARG A 1 648 ? 21.308 -10.865 -23.090 1.00 81.06 648 ARG A CA 1
ATOM 4990 C C . ARG A 1 648 ? 19.877 -10.926 -22.553 1.00 81.06 648 ARG A C 1
ATOM 4992 O O . ARG A 1 648 ? 19.652 -11.446 -21.462 1.00 81.06 648 ARG A O 1
ATOM 4999 N N . ALA A 1 649 ? 18.909 -10.458 -23.336 1.00 79.00 649 ALA A N 1
ATOM 5000 C CA . ALA A 1 649 ? 17.484 -10.584 -23.045 1.00 79.00 649 ALA A CA 1
ATOM 5001 C C . ALA A 1 649 ? 16.904 -11.982 -23.356 1.00 79.00 649 ALA A C 1
ATOM 5003 O O . ALA A 1 649 ? 15.702 -12.175 -23.210 1.00 79.00 649 ALA A O 1
ATOM 5004 N N . HIS A 1 650 ? 17.736 -12.959 -23.742 1.00 84.81 650 HIS A N 1
ATOM 5005 C CA . HIS A 1 650 ? 17.337 -14.323 -24.118 1.00 84.81 650 HIS A CA 1
ATOM 5006 C C . HIS A 1 650 ? 16.341 -14.380 -25.289 1.00 84.81 650 HIS A C 1
ATOM 5008 O O . HIS A 1 650 ? 15.600 -15.349 -25.442 1.00 84.81 650 HIS A O 1
ATOM 5014 N N . VAL A 1 651 ? 16.341 -13.356 -26.144 1.00 87.50 651 VAL A N 1
ATOM 5015 C CA . VAL A 1 651 ? 15.529 -13.327 -27.361 1.00 87.50 651 VAL A CA 1
ATOM 5016 C C . VAL A 1 651 ? 16.232 -14.157 -28.440 1.00 87.50 651 VAL A C 1
ATOM 5018 O O . VAL A 1 651 ? 17.430 -13.956 -28.665 1.00 87.50 651 VAL A O 1
ATOM 5021 N N . PRO A 1 652 ? 15.537 -15.079 -29.133 1.00 85.25 652 PRO A N 1
ATOM 5022 C CA . PRO A 1 652 ? 16.119 -15.818 -30.247 1.00 85.25 652 PRO A CA 1
ATOM 5023 C C . PRO A 1 652 ? 16.601 -14.862 -31.346 1.00 85.25 652 PRO A C 1
ATOM 5025 O O . PRO A 1 652 ? 15.840 -14.055 -31.869 1.00 85.25 652 PRO A O 1
ATOM 5028 N N . VAL A 1 653 ? 17.877 -14.934 -31.712 1.00 87.38 653 VAL A N 1
ATOM 5029 C CA . VAL A 1 653 ? 18.462 -14.074 -32.751 1.00 87.38 653 VAL A CA 1
ATOM 5030 C C . VAL A 1 653 ? 18.795 -14.931 -33.964 1.00 87.38 653 VAL A C 1
ATOM 5032 O O . VAL A 1 653 ? 19.496 -15.937 -33.826 1.00 87.38 653 VAL A O 1
ATOM 5035 N N . SER A 1 654 ? 18.342 -14.522 -35.152 1.00 86.12 654 SER A N 1
ATOM 5036 C CA . SER A 1 654 ? 18.696 -15.210 -36.397 1.00 86.12 654 SER A CA 1
ATOM 5037 C C . SER A 1 654 ? 20.217 -15.193 -36.622 1.00 86.12 654 SER A C 1
ATOM 5039 O O . SER A 1 654 ? 20.835 -14.129 -36.512 1.00 86.12 654 SER A O 1
ATOM 5041 N N . PRO A 1 655 ? 20.844 -16.325 -36.998 1.00 85.25 655 PRO A N 1
ATOM 5042 C CA . PRO A 1 655 ? 22.260 -16.362 -37.369 1.00 85.25 655 PRO A CA 1
ATOM 5043 C C . PRO A 1 655 ? 22.615 -15.444 -38.547 1.00 85.25 655 PRO A C 1
ATOM 5045 O O . PRO A 1 655 ? 23.766 -15.031 -38.667 1.00 85.25 655 PRO A O 1
ATOM 5048 N N . ALA A 1 656 ? 21.639 -15.126 -39.403 1.00 85.19 656 ALA A N 1
ATOM 5049 C CA . ALA A 1 656 ? 21.814 -14.250 -40.559 1.00 85.19 656 ALA A CA 1
ATOM 5050 C C . ALA A 1 656 ? 21.936 -12.762 -40.179 1.00 85.19 656 ALA A C 1
ATOM 5052 O O . ALA A 1 656 ? 22.453 -11.972 -40.968 1.00 85.19 656 ALA A O 1
ATOM 5053 N N . TRP A 1 657 ? 21.496 -12.372 -38.977 1.00 90.00 657 TRP A N 1
ATOM 5054 C CA . TRP A 1 657 ? 21.564 -10.986 -38.523 1.00 90.00 657 TRP A CA 1
ATOM 5055 C C . TRP A 1 657 ? 22.976 -10.605 -38.066 1.00 90.00 657 TRP A C 1
ATOM 5057 O O . TRP A 1 657 ? 23.631 -11.268 -37.248 1.00 90.00 657 TRP A O 1
ATOM 5067 N N . SER A 1 658 ? 23.450 -9.486 -38.599 1.00 86.81 658 SER A N 1
ATOM 5068 C CA . SER A 1 658 ? 24.817 -8.995 -38.476 1.00 86.81 658 SER A CA 1
ATOM 5069 C C . SER A 1 658 ? 24.861 -7.608 -37.827 1.00 86.81 658 SER A C 1
ATOM 5071 O O . SER A 1 658 ? 23.844 -7.042 -37.437 1.00 86.81 658 SER A O 1
ATOM 5073 N N . ASN A 1 659 ? 26.062 -7.047 -37.715 1.00 85.31 659 ASN A N 1
ATOM 5074 C CA . ASN A 1 659 ? 26.304 -5.659 -37.315 1.00 85.31 659 ASN A CA 1
ATOM 5075 C C . ASN A 1 659 ? 26.047 -4.648 -38.453 1.00 85.31 659 ASN A C 1
ATOM 5077 O O . ASN A 1 659 ? 26.618 -3.563 -38.432 1.00 85.31 659 ASN A O 1
ATOM 5081 N N . ASN A 1 660 ? 25.266 -5.031 -39.467 1.00 89.38 660 ASN A N 1
ATOM 5082 C CA . ASN A 1 660 ? 24.746 -4.153 -40.515 1.00 89.38 660 ASN A CA 1
ATOM 5083 C C . ASN A 1 660 ? 23.221 -4.320 -40.692 1.00 89.38 660 ASN A C 1
ATOM 5085 O O . ASN A 1 660 ? 22.634 -3.795 -41.636 1.00 89.38 660 ASN A O 1
ATOM 5089 N N . THR A 1 661 ? 22.576 -5.090 -39.810 1.00 94.00 661 THR A N 1
ATOM 5090 C CA . THR A 1 661 ? 21.136 -5.350 -39.860 1.00 94.00 661 THR A CA 1
ATOM 5091 C C . THR A 1 661 ? 20.370 -4.173 -39.259 1.00 94.00 661 THR A C 1
ATOM 5093 O O . THR A 1 661 ? 20.687 -3.685 -38.174 1.00 94.00 661 THR A O 1
ATOM 5096 N N . THR A 1 662 ? 19.327 -3.727 -39.953 1.00 95.75 662 THR A N 1
ATOM 5097 C CA . THR A 1 662 ? 18.371 -2.747 -39.436 1.00 95.75 662 THR A CA 1
ATOM 5098 C C . THR A 1 662 ? 17.241 -3.476 -38.724 1.00 95.75 662 THR A C 1
ATOM 5100 O O . THR A 1 662 ? 16.567 -4.314 -39.315 1.00 95.75 662 THR A O 1
ATOM 5103 N N . TYR A 1 663 ? 17.042 -3.167 -37.449 1.00 96.00 663 TYR A N 1
ATOM 5104 C CA . TYR A 1 663 ? 15.995 -3.742 -36.618 1.00 96.00 663 TYR A CA 1
ATOM 5105 C C . TYR A 1 663 ? 14.770 -2.831 -36.606 1.00 96.00 663 TYR A C 1
ATOM 5107 O O . TYR A 1 663 ? 14.871 -1.643 -36.295 1.00 96.00 663 TYR A O 1
ATOM 5115 N N . HIS A 1 664 ? 13.618 -3.412 -36.910 1.00 96.44 664 HIS A N 1
ATOM 5116 C CA . HIS A 1 664 ? 12.308 -2.779 -36.945 1.00 96.44 664 HIS A CA 1
ATOM 5117 C C . HIS A 1 664 ? 11.450 -3.411 -35.848 1.00 96.44 664 HIS A C 1
ATOM 5119 O O . HIS A 1 664 ? 11.156 -4.606 -35.908 1.00 96.44 664 HIS A O 1
ATOM 5125 N N . PHE A 1 665 ? 11.065 -2.629 -34.841 1.00 96.50 665 PHE A N 1
ATOM 5126 C CA . PHE A 1 665 ? 10.275 -3.113 -33.709 1.00 96.50 665 PHE A CA 1
ATOM 5127 C C . PHE A 1 665 ? 8.864 -2.553 -33.758 1.00 96.50 665 PHE A C 1
ATOM 5129 O O . PHE A 1 665 ? 8.666 -1.338 -33.752 1.00 96.50 665 PHE A O 1
ATOM 5136 N N . GLU A 1 666 ? 7.892 -3.453 -33.767 1.00 96.50 666 GLU A N 1
ATOM 5137 C CA . GLU A 1 666 ? 6.469 -3.135 -33.728 1.00 96.50 666 GLU A CA 1
ATOM 5138 C C . GLU A 1 666 ? 5.920 -3.484 -32.345 1.00 96.50 666 GLU A C 1
ATOM 5140 O O . GLU A 1 666 ? 6.011 -4.634 -31.919 1.00 96.50 666 GLU A O 1
ATOM 5145 N N . VAL A 1 667 ? 5.357 -2.514 -31.627 1.00 95.44 667 VAL A N 1
ATOM 5146 C CA . VAL A 1 667 ? 4.926 -2.668 -30.236 1.00 95.44 667 VAL A CA 1
ATOM 5147 C C . VAL A 1 667 ? 3.411 -2.809 -30.159 1.00 95.44 667 VAL A C 1
ATOM 5149 O O . VAL A 1 667 ? 2.647 -1.917 -30.523 1.00 95.44 667 VAL A O 1
ATOM 5152 N N . LYS A 1 668 ? 2.947 -3.937 -29.612 1.00 93.44 668 LYS A N 1
ATOM 5153 C CA . LYS A 1 668 ? 1.524 -4.206 -29.373 1.00 93.44 668 LYS A CA 1
ATOM 5154 C C . LYS A 1 668 ? 1.240 -4.378 -27.892 1.00 93.44 668 LYS A C 1
ATOM 5156 O O . LYS A 1 668 ? 1.546 -5.406 -27.279 1.00 93.44 668 LYS A O 1
ATOM 5161 N N . THR A 1 669 ? 0.582 -3.371 -27.334 1.00 91.69 669 THR A N 1
ATOM 5162 C CA . THR A 1 669 ? 0.322 -3.262 -25.897 1.00 91.69 669 THR A CA 1
ATOM 5163 C C . THR A 1 669 ? -1.140 -3.518 -25.579 1.00 91.69 669 THR A C 1
ATOM 5165 O O . THR A 1 669 ? -2.026 -2.971 -26.234 1.00 91.69 669 THR A O 1
ATOM 5168 N N . THR A 1 670 ? -1.409 -4.311 -24.542 1.00 85.38 670 THR A N 1
ATOM 5169 C CA . THR A 1 670 ? -2.765 -4.506 -24.012 1.00 85.38 670 THR A CA 1
ATOM 5170 C C . THR A 1 670 ? -2.810 -4.426 -22.490 1.00 85.38 670 THR A C 1
ATOM 5172 O O . THR A 1 670 ? -1.847 -4.783 -21.806 1.00 85.38 670 THR A O 1
ATOM 5175 N N . PRO A 1 671 ? -3.964 -4.021 -21.931 1.00 75.19 671 PRO A N 1
ATOM 5176 C CA . PRO A 1 671 ? -4.204 -4.081 -20.495 1.00 75.19 671 PRO A CA 1
ATOM 5177 C C . PRO A 1 671 ? -4.459 -5.513 -19.999 1.00 75.19 671 PRO A C 1
ATOM 5179 O O . PRO A 1 671 ? -4.176 -5.799 -18.838 1.00 75.19 671 PRO A O 1
ATOM 5182 N N . GLY A 1 672 ? -4.977 -6.395 -20.864 1.00 72.62 672 GLY A N 1
ATOM 5183 C CA . GLY A 1 672 ? -5.288 -7.794 -20.553 1.00 72.62 672 GLY A CA 1
ATOM 5184 C C . GLY A 1 672 ? -4.092 -8.747 -20.628 1.00 72.62 672 GLY A C 1
ATOM 5185 O O . GLY A 1 672 ? -2.947 -8.316 -20.804 1.00 72.62 672 GLY A O 1
ATOM 5186 N N . GLU A 1 673 ? -4.398 -10.037 -20.496 1.00 76.06 673 GLU A N 1
ATOM 5187 C CA . GLU A 1 673 ? -3.454 -11.158 -20.571 1.00 76.06 673 GLU A CA 1
ATOM 5188 C C . GLU A 1 673 ? -2.811 -11.307 -21.963 1.00 76.06 673 GLU A C 1
ATOM 5190 O O . GLU A 1 673 ? -3.137 -10.593 -22.916 1.00 76.06 673 GLU A O 1
ATOM 5195 N N . TYR A 1 674 ? -1.836 -12.209 -22.052 1.00 76.31 674 TYR A N 1
ATOM 5196 C CA . TYR A 1 674 ? -0.995 -12.431 -23.229 1.00 76.31 674 TYR A CA 1
ATOM 5197 C C . TYR A 1 674 ? -1.779 -12.797 -24.509 1.00 76.31 674 TYR A C 1
ATOM 5199 O O . TYR A 1 674 ? -1.445 -12.318 -25.595 1.00 76.31 674 TYR A O 1
ATOM 5207 N N . ASP A 1 675 ? -2.856 -13.570 -24.373 1.00 74.56 675 ASP A N 1
ATOM 5208 C CA . ASP A 1 675 ? -3.729 -14.044 -25.457 1.00 74.56 675 ASP A CA 1
ATOM 5209 C C . ASP A 1 675 ? -4.775 -13.010 -25.911 1.00 74.56 675 ASP A C 1
ATOM 5211 O O . ASP A 1 675 ? -5.565 -13.272 -26.821 1.00 74.56 675 ASP A O 1
ATOM 5215 N N . ALA A 1 676 ? -4.790 -11.820 -25.301 1.00 79.69 676 ALA A N 1
ATOM 5216 C CA . ALA A 1 676 ? -5.709 -10.764 -25.689 1.00 79.69 676 ALA A CA 1
ATOM 5217 C C . ALA A 1 676 ? -5.463 -10.319 -27.140 1.00 79.69 676 ALA A C 1
ATOM 5219 O O . ALA A 1 676 ? -4.322 -10.076 -27.549 1.00 79.69 676 ALA A O 1
ATOM 5220 N N . ASP A 1 677 ? -6.565 -10.152 -27.874 1.00 81.31 677 ASP A N 1
ATOM 5221 C CA . ASP A 1 677 ? -6.595 -9.643 -29.244 1.00 81.31 677 ASP A CA 1
ATOM 5222 C C . ASP A 1 677 ? -5.801 -8.329 -29.371 1.00 81.31 677 ASP A C 1
ATOM 5224 O O . ASP A 1 677 ? -5.971 -7.393 -28.582 1.00 81.31 677 ASP A O 1
ATOM 5228 N N . MET A 1 678 ? -4.972 -8.241 -30.411 1.00 86.12 678 MET A N 1
ATOM 5229 C CA . MET A 1 678 ? -4.238 -7.036 -30.798 1.00 86.12 678 MET A CA 1
ATOM 5230 C C . MET A 1 678 ? -4.614 -6.601 -32.217 1.00 86.12 678 MET A C 1
ATOM 5232 O O . MET A 1 678 ? -5.197 -7.369 -32.976 1.00 86.12 678 MET A O 1
ATOM 5236 N N . PHE A 1 679 ? -4.273 -5.369 -32.593 1.00 84.25 679 PHE A N 1
ATOM 5237 C CA . PHE A 1 679 ? -4.549 -4.852 -33.934 1.00 84.25 679 PHE A CA 1
ATOM 5238 C C . PHE A 1 679 ? -3.286 -4.798 -34.784 1.00 84.25 679 PHE A C 1
ATOM 5240 O O . PHE A 1 679 ? -2.314 -4.136 -34.404 1.00 84.25 679 PHE A O 1
ATOM 5247 N N . LEU A 1 680 ? -3.337 -5.427 -35.959 1.00 85.75 680 LEU A N 1
ATOM 5248 C CA . LEU A 1 680 ? -2.297 -5.350 -36.982 1.00 85.75 680 LEU A CA 1
ATOM 5249 C C . LEU A 1 680 ? -2.868 -4.726 -38.254 1.00 85.75 680 LEU A C 1
ATOM 5251 O O . LEU A 1 680 ? -3.918 -5.126 -38.751 1.00 85.75 680 LEU A O 1
ATOM 5255 N N . ARG A 1 681 ? -2.171 -3.719 -38.782 1.00 83.88 681 ARG A N 1
ATOM 5256 C CA . ARG A 1 681 ? -2.507 -3.123 -40.081 1.00 83.88 681 ARG A CA 1
ATOM 5257 C C . ARG A 1 681 ? -1.962 -3.991 -41.208 1.00 83.88 681 ARG A C 1
ATOM 5259 O O . ARG A 1 681 ? -0.920 -4.618 -41.056 1.00 83.88 681 ARG A O 1
ATOM 5266 N N . GLU A 1 682 ? -2.585 -3.910 -42.376 1.00 85.69 682 GLU A N 1
ATOM 5267 C CA . GLU A 1 682 ? -2.110 -4.581 -43.594 1.00 85.69 682 GLU A CA 1
ATOM 5268 C C . GLU A 1 682 ? -0.647 -4.231 -43.920 1.00 85.69 682 GLU A C 1
ATOM 5270 O O . GLU A 1 682 ? 0.166 -5.115 -44.156 1.00 85.69 682 GLU A O 1
ATOM 5275 N N . SER A 1 683 ? -0.260 -2.958 -43.781 1.00 85.56 683 SER A N 1
ATOM 5276 C CA . SER A 1 683 ? 1.129 -2.515 -43.975 1.00 85.56 683 SER A CA 1
ATOM 5277 C C . SER A 1 683 ? 2.124 -3.076 -42.952 1.00 85.56 683 SER A C 1
ATOM 5279 O O . SER A 1 683 ? 3.326 -3.010 -43.178 1.00 85.56 683 SER A O 1
ATOM 5281 N N . GLN A 1 684 ? 1.661 -3.546 -41.791 1.00 90.75 684 GLN A N 1
ATOM 5282 C CA . GLN A 1 684 ? 2.513 -4.186 -40.782 1.00 90.75 684 GLN A CA 1
ATOM 5283 C C . GLN A 1 684 ? 2.699 -5.656 -41.137 1.00 90.75 684 GLN A C 1
ATOM 5285 O O . GLN A 1 684 ? 3.827 -6.129 -41.162 1.00 90.75 684 GLN A O 1
ATOM 5290 N N . VAL A 1 685 ? 1.616 -6.336 -41.525 1.00 89.81 685 VAL A N 1
ATOM 5291 C CA . VAL A 1 685 ? 1.682 -7.723 -42.002 1.00 89.81 685 VAL A CA 1
ATOM 5292 C C . VAL A 1 685 ? 2.535 -7.836 -43.270 1.00 89.81 685 VAL A C 1
ATOM 5294 O O . VAL A 1 685 ? 3.353 -8.744 -43.361 1.00 89.81 685 VAL A O 1
ATOM 5297 N N . GLN A 1 686 ? 2.439 -6.875 -44.195 1.00 90.06 686 GLN A N 1
ATOM 5298 C CA . GLN A 1 686 ? 3.299 -6.843 -45.380 1.00 90.06 686 GLN A CA 1
ATOM 5299 C C . GLN A 1 686 ? 4.787 -6.750 -45.005 1.00 90.06 686 GLN A C 1
ATOM 5301 O O . GLN A 1 686 ? 5.589 -7.505 -45.533 1.00 90.06 686 GLN A O 1
ATOM 5306 N N . LYS A 1 687 ? 5.168 -5.911 -44.029 1.00 91.69 687 LYS A N 1
ATOM 5307 C CA . LYS A 1 687 ? 6.563 -5.853 -43.547 1.00 91.69 687 LYS A CA 1
ATOM 5308 C C . LYS A 1 687 ? 7.019 -7.152 -42.892 1.00 91.69 687 LYS A C 1
ATOM 5310 O O . LYS A 1 687 ? 8.187 -7.503 -43.006 1.00 91.69 687 LYS A O 1
ATOM 5315 N N . MET A 1 688 ? 6.117 -7.849 -42.195 1.00 92.88 688 MET A N 1
ATOM 5316 C CA . MET A 1 688 ? 6.427 -9.161 -41.626 1.00 92.88 688 MET A CA 1
ATOM 5317 C C . MET A 1 688 ? 6.818 -10.145 -42.730 1.00 92.88 688 MET A C 1
ATOM 5319 O O . MET A 1 688 ? 7.786 -10.865 -42.540 1.00 92.88 688 MET A O 1
ATOM 5323 N N . GLN A 1 689 ? 6.107 -10.134 -43.864 1.00 91.94 689 GLN A N 1
ATOM 5324 C CA . GLN A 1 689 ? 6.427 -10.948 -45.042 1.00 91.94 689 GLN A CA 1
ATOM 5325 C C . GLN A 1 689 ? 7.708 -10.485 -45.740 1.00 91.94 689 GLN A C 1
ATOM 5327 O O . GLN A 1 689 ? 8.589 -11.293 -46.003 1.00 91.94 689 GLN A O 1
ATOM 5332 N N . ASP A 1 690 ? 7.814 -9.187 -46.037 1.00 92.19 690 ASP A N 1
ATOM 5333 C CA . ASP A 1 690 ? 8.905 -8.625 -46.841 1.00 92.19 690 ASP A CA 1
ATOM 5334 C C . ASP A 1 690 ? 10.274 -8.807 -46.173 1.00 92.19 690 ASP A C 1
ATOM 5336 O O . ASP A 1 690 ? 11.283 -8.973 -46.857 1.00 92.19 690 ASP A O 1
ATOM 5340 N N . TYR A 1 691 ? 10.313 -8.756 -44.839 1.00 93.25 691 TYR A N 1
ATOM 5341 C CA . TYR A 1 691 ? 11.538 -8.903 -44.053 1.00 93.25 691 TYR A CA 1
ATOM 5342 C C . TYR A 1 691 ? 11.749 -10.318 -43.516 1.00 93.25 691 TYR A C 1
ATOM 5344 O O . TYR A 1 691 ? 12.749 -10.576 -42.842 1.00 93.25 691 TYR A O 1
ATOM 5352 N N . ASP A 1 692 ? 10.836 -11.245 -43.800 1.00 90.69 692 ASP A N 1
ATOM 5353 C CA . ASP A 1 692 ? 11.042 -12.638 -43.442 1.00 90.69 692 ASP A CA 1
ATOM 5354 C C . ASP A 1 692 ? 12.261 -13.188 -44.196 1.00 90.69 692 ASP A C 1
ATOM 5356 O O . ASP A 1 692 ? 12.412 -13.008 -45.404 1.00 90.69 692 ASP A O 1
ATOM 5360 N N . HIS A 1 693 ? 13.175 -13.825 -43.464 1.00 85.31 693 HIS A N 1
ATOM 5361 C CA . HIS A 1 693 ? 14.469 -14.293 -43.975 1.00 85.31 693 HIS A CA 1
ATOM 5362 C C . HIS A 1 693 ? 15.415 -13.210 -44.556 1.00 85.31 693 HIS A C 1
ATOM 5364 O O . HIS A 1 693 ? 16.462 -13.569 -45.105 1.00 85.31 693 HIS A O 1
ATOM 5370 N N . ASP A 1 694 ? 15.140 -11.908 -44.394 1.00 89.50 694 ASP A N 1
ATOM 5371 C CA . ASP A 1 694 ? 16.058 -10.843 -44.828 1.00 89.50 694 ASP A CA 1
ATOM 5372 C C . ASP A 1 694 ? 17.244 -10.703 -43.838 1.00 89.50 694 ASP A C 1
ATOM 5374 O O . ASP A 1 694 ? 17.051 -10.438 -42.645 1.00 89.50 694 ASP A O 1
ATOM 5378 N N . PRO A 1 695 ? 18.509 -10.862 -44.282 1.00 89.06 695 PRO A N 1
ATOM 5379 C CA . PRO A 1 695 ? 19.674 -10.673 -43.414 1.00 89.06 695 PRO A CA 1
ATOM 5380 C C . PRO A 1 695 ? 19.906 -9.205 -43.014 1.00 89.06 695 PRO A C 1
ATOM 5382 O O . PRO A 1 695 ? 20.540 -8.933 -41.990 1.00 89.06 695 PRO A O 1
ATOM 5385 N N . ASN A 1 696 ? 19.418 -8.249 -43.807 1.00 92.62 696 ASN A N 1
ATOM 5386 C CA . ASN A 1 696 ? 19.635 -6.816 -43.618 1.00 92.62 696 ASN A CA 1
ATOM 5387 C C . ASN A 1 696 ? 18.484 -6.125 -42.881 1.00 92.62 696 ASN A C 1
ATOM 5389 O O . ASN A 1 696 ? 18.699 -5.037 -42.347 1.00 92.62 696 ASN A O 1
ATOM 5393 N N . ASN A 1 697 ? 17.302 -6.740 -42.805 1.00 94.44 697 ASN A N 1
ATOM 5394 C CA . ASN A 1 697 ? 16.150 -6.205 -42.084 1.00 94.44 697 ASN A CA 1
ATOM 5395 C C . ASN A 1 697 ? 15.592 -7.246 -41.113 1.00 94.44 697 ASN A C 1
ATOM 5397 O O . ASN A 1 697 ? 15.090 -8.285 -41.515 1.00 94.44 697 ASN A O 1
ATOM 5401 N N . ALA A 1 698 ? 15.651 -6.947 -39.820 1.00 94.38 698 ALA A N 1
ATOM 5402 C CA . ALA A 1 698 ? 15.048 -7.762 -38.777 1.00 94.38 698 ALA A CA 1
ATOM 5403 C C . ALA A 1 698 ? 13.716 -7.136 -38.360 1.00 94.38 698 ALA A C 1
ATOM 5405 O O . ALA A 1 698 ? 13.713 -6.036 -37.810 1.00 94.38 698 ALA A O 1
ATOM 5406 N N . TYR A 1 699 ? 12.593 -7.820 -38.584 1.00 95.31 699 TYR A N 1
ATOM 5407 C CA . TYR A 1 699 ? 11.291 -7.383 -38.069 1.00 95.31 699 TYR A CA 1
ATOM 5408 C C . TYR A 1 699 ? 10.940 -8.160 -36.800 1.00 95.31 699 TYR A C 1
ATOM 5410 O O . TYR A 1 699 ? 10.915 -9.393 -36.802 1.00 95.31 699 TYR A O 1
ATOM 5418 N N . ILE A 1 700 ? 10.696 -7.442 -35.705 1.00 95.38 700 ILE A N 1
ATOM 5419 C CA . ILE A 1 700 ? 10.417 -8.023 -34.390 1.00 95.38 700 ILE A CA 1
ATOM 5420 C C . ILE A 1 700 ? 9.100 -7.453 -33.871 1.00 95.38 700 ILE A C 1
ATOM 5422 O O . ILE A 1 700 ? 8.966 -6.247 -33.656 1.00 95.38 700 ILE A O 1
ATOM 5426 N N . LEU A 1 701 ? 8.132 -8.335 -33.630 1.00 94.94 701 LEU A N 1
ATOM 5427 C CA . LEU A 1 701 ? 6.892 -7.978 -32.951 1.00 94.94 701 LEU A CA 1
ATOM 5428 C C . LEU A 1 701 ? 7.119 -8.065 -31.438 1.00 94.94 701 LEU A C 1
ATOM 5430 O O . LEU A 1 701 ? 7.461 -9.123 -30.915 1.00 94.94 701 LEU A O 1
ATOM 5434 N N . ILE A 1 702 ? 6.930 -6.959 -30.727 1.00 94.69 702 ILE A N 1
ATOM 5435 C CA . ILE A 1 702 ? 7.018 -6.891 -29.270 1.00 94.69 702 ILE A CA 1
ATOM 5436 C C . ILE A 1 702 ? 5.605 -6.889 -28.699 1.00 94.69 702 ILE A C 1
ATOM 5438 O O . ILE A 1 702 ? 4.814 -5.976 -28.950 1.00 94.69 702 ILE A O 1
ATOM 5442 N N . ARG A 1 703 ? 5.294 -7.889 -27.877 1.00 92.75 703 ARG A N 1
ATOM 5443 C CA . ARG A 1 703 ? 4.023 -7.973 -27.163 1.00 92.75 703 ARG A CA 1
ATOM 5444 C C . ARG A 1 703 ? 4.200 -7.504 -25.731 1.00 92.75 703 ARG A C 1
ATOM 5446 O O . ARG A 1 703 ? 5.034 -8.033 -25.005 1.00 92.75 703 ARG A O 1
ATOM 5453 N N . ILE A 1 704 ? 3.382 -6.544 -25.311 1.00 92.00 704 ILE A N 1
ATOM 5454 C CA . ILE A 1 704 ? 3.332 -6.112 -23.913 1.00 92.00 704 ILE A CA 1
ATOM 5455 C C . ILE A 1 704 ? 1.937 -6.376 -23.357 1.00 92.00 704 ILE A C 1
ATOM 5457 O O . ILE A 1 704 ? 0.962 -5.739 -23.765 1.00 92.00 704 ILE A O 1
ATOM 5461 N N . SER A 1 705 ? 1.839 -7.330 -22.436 1.00 87.75 705 SER A N 1
ATOM 5462 C CA . SER A 1 705 ? 0.597 -7.675 -21.738 1.00 87.75 705 SER A CA 1
ATOM 5463 C C . SER A 1 705 ? 0.587 -7.088 -20.329 1.00 87.75 705 SER A C 1
ATOM 5465 O O . SER A 1 705 ? 1.635 -6.741 -19.781 1.00 87.75 705 SER A O 1
ATOM 5467 N N . ARG A 1 706 ? -0.603 -6.956 -19.732 1.00 83.56 706 ARG A N 1
ATOM 5468 C CA . ARG A 1 706 ? -0.793 -6.474 -18.352 1.00 83.56 706 ARG A CA 1
ATOM 5469 C C . ARG A 1 706 ? -0.125 -5.119 -18.062 1.00 83.56 706 ARG A C 1
ATOM 5471 O O . ARG A 1 706 ? 0.355 -4.903 -16.948 1.00 83.56 706 ARG A O 1
ATOM 5478 N N . ILE A 1 707 ? -0.143 -4.186 -19.029 1.00 83.06 707 ILE A N 1
ATOM 5479 C CA . ILE A 1 707 ? 0.583 -2.894 -18.947 1.00 83.06 707 ILE A CA 1
ATOM 5480 C C . ILE A 1 707 ? 0.263 -2.073 -17.691 1.00 83.06 707 ILE A C 1
ATOM 5482 O O . ILE A 1 707 ? 1.101 -1.338 -17.190 1.00 83.06 707 ILE A O 1
ATOM 5486 N N . GLN A 1 708 ? -0.942 -2.227 -17.150 1.00 72.62 708 GLN A N 1
ATOM 5487 C CA . GLN A 1 708 ? -1.422 -1.469 -15.996 1.00 72.62 708 GLN A CA 1
ATOM 5488 C C . GLN A 1 708 ? -1.113 -2.146 -14.644 1.00 72.62 708 GLN A C 1
ATOM 5490 O O . GLN A 1 708 ? -1.680 -1.770 -13.622 1.00 72.62 708 GLN A O 1
ATOM 5495 N N . GLY A 1 709 ? -0.304 -3.210 -14.636 1.00 73.62 709 GLY A N 1
ATOM 5496 C CA . GLY A 1 709 ? -0.018 -4.027 -13.457 1.00 73.62 709 GLY A CA 1
ATOM 5497 C C . GLY A 1 709 ? 1.427 -4.468 -13.372 1.00 73.62 709 GLY A C 1
ATOM 5498 O O . GLY A 1 709 ? 2.307 -3.640 -13.187 1.00 73.62 709 GLY A O 1
ATOM 5499 N N . ASN A 1 710 ? 1.653 -5.780 -13.490 1.00 72.25 710 ASN A N 1
ATOM 5500 C CA . ASN A 1 710 ? 2.983 -6.345 -13.681 1.00 72.25 710 ASN A CA 1
ATOM 5501 C C . ASN A 1 710 ? 3.173 -6.639 -15.181 1.00 72.25 710 ASN A C 1
ATOM 5503 O O . ASN A 1 710 ? 2.839 -7.745 -15.621 1.00 72.25 710 ASN A O 1
ATOM 5507 N N . PRO A 1 711 ? 3.584 -5.637 -15.979 1.00 83.50 711 PRO A N 1
ATOM 5508 C CA . PRO A 1 711 ? 3.752 -5.786 -17.415 1.00 83.50 711 PRO A CA 1
ATOM 5509 C C . PRO A 1 711 ? 4.714 -6.918 -17.760 1.00 83.50 711 PRO A C 1
ATOM 5511 O O . PRO A 1 711 ? 5.819 -6.988 -17.221 1.00 83.50 711 PRO A O 1
ATOM 5514 N N . VAL A 1 712 ? 4.311 -7.754 -18.713 1.00 84.19 712 VAL A N 1
ATOM 5515 C CA . VAL A 1 712 ? 5.180 -8.767 -19.320 1.00 84.19 712 VAL A CA 1
ATOM 5516 C C . VAL A 1 712 ? 5.476 -8.362 -20.749 1.00 84.19 712 VAL A C 1
ATOM 5518 O O . VAL A 1 712 ? 4.569 -7.955 -21.475 1.00 84.19 712 VAL A O 1
ATOM 5521 N N . THR A 1 713 ? 6.751 -8.437 -21.119 1.00 89.81 713 THR A N 1
ATOM 5522 C CA . THR A 1 713 ? 7.263 -8.068 -22.436 1.00 89.81 713 THR A CA 1
ATOM 5523 C C . THR A 1 713 ? 7.838 -9.307 -23.105 1.00 89.81 713 THR A C 1
ATOM 5525 O O . THR A 1 713 ? 8.833 -9.848 -22.628 1.00 89.81 713 THR A O 1
ATOM 5528 N N . ASP A 1 714 ? 7.240 -9.704 -24.222 1.00 90.62 714 ASP A N 1
ATOM 5529 C CA . ASP A 1 714 ? 7.668 -10.837 -25.036 1.00 90.62 714 ASP A CA 1
ATOM 5530 C C . ASP A 1 714 ? 8.101 -10.352 -26.421 1.00 90.62 714 ASP A C 1
ATOM 5532 O O . ASP A 1 714 ? 7.490 -9.452 -27.004 1.00 90.62 714 ASP A O 1
ATOM 5536 N N . TYR A 1 715 ? 9.158 -10.958 -26.955 1.00 93.00 715 TYR A N 1
ATOM 5537 C CA . TYR A 1 715 ? 9.722 -10.615 -28.256 1.00 93.00 715 TYR A CA 1
ATOM 5538 C C . TYR A 1 715 ? 9.486 -11.764 -29.232 1.00 93.00 715 TYR A C 1
ATOM 5540 O O . TYR A 1 715 ? 9.831 -12.908 -28.937 1.00 93.00 715 TYR A O 1
ATOM 5548 N N . PHE A 1 716 ? 8.969 -11.441 -30.417 1.00 92.50 716 PHE A N 1
ATOM 5549 C CA . PHE A 1 716 ? 8.721 -12.380 -31.510 1.00 92.50 716 PHE A CA 1
ATOM 5550 C C . PHE A 1 716 ? 9.547 -11.990 -32.742 1.00 92.50 716 PHE A C 1
ATOM 5552 O O . PHE A 1 716 ? 9.086 -11.216 -33.587 1.00 92.50 716 PHE A O 1
ATOM 5559 N N . PRO A 1 717 ? 10.794 -12.485 -32.825 1.00 91.62 717 PRO A N 1
ATOM 5560 C CA . PRO A 1 717 ? 11.631 -12.423 -34.021 1.00 91.62 717 PRO A CA 1
ATOM 5561 C C . PRO A 1 717 ? 10.967 -13.145 -35.197 1.00 91.62 717 PRO A C 1
ATOM 5563 O O . PRO A 1 717 ? 10.417 -14.225 -35.000 1.00 91.62 717 PRO A O 1
ATOM 5566 N N . ASN A 1 718 ? 11.057 -12.589 -36.410 1.00 88.88 718 ASN A N 1
ATOM 5567 C CA . ASN A 1 718 ? 10.473 -13.166 -37.633 1.00 88.88 718 ASN A CA 1
ATOM 5568 C C . ASN A 1 718 ? 9.004 -13.590 -37.450 1.00 88.88 718 ASN A C 1
ATOM 5570 O O . ASN A 1 718 ? 8.658 -14.763 -37.624 1.00 88.88 718 ASN A O 1
ATOM 5574 N N . PRO A 1 719 ? 8.115 -12.652 -37.078 1.00 91.94 719 PRO A N 1
ATOM 5575 C CA . PRO A 1 719 ? 6.748 -12.982 -36.692 1.00 91.94 719 PRO A CA 1
ATOM 5576 C C . PRO A 1 719 ? 5.908 -13.556 -37.848 1.00 91.94 719 PRO A C 1
ATOM 5578 O O . PRO A 1 719 ? 4.825 -14.072 -37.592 1.00 91.94 719 PRO A O 1
ATOM 5581 N N . TRP A 1 720 ? 6.385 -13.515 -39.101 1.00 93.06 720 TRP A N 1
ATOM 5582 C CA . TRP A 1 720 ? 5.746 -14.203 -40.229 1.00 93.06 720 TRP A CA 1
ATOM 5583 C C . TRP A 1 720 ? 5.704 -15.724 -40.042 1.00 93.06 720 TRP A C 1
ATOM 5585 O O . TRP A 1 720 ? 4.670 -16.341 -40.282 1.00 93.06 720 TRP A O 1
ATOM 5595 N N . THR A 1 721 ? 6.758 -16.314 -39.473 1.00 90.12 721 THR A N 1
ATOM 5596 C CA . THR A 1 721 ? 6.793 -17.751 -39.148 1.00 90.12 721 THR A CA 1
ATOM 5597 C C . THR A 1 721 ? 5.680 -18.169 -38.181 1.00 90.12 721 THR A C 1
ATOM 5599 O O . THR A 1 721 ? 5.183 -19.292 -38.258 1.00 90.12 721 THR A O 1
ATOM 5602 N N . LEU A 1 722 ? 5.239 -17.254 -37.304 1.00 89.94 722 LEU A N 1
ATOM 5603 C CA . LEU A 1 722 ? 4.100 -17.473 -36.409 1.00 89.94 722 LEU A CA 1
ATOM 5604 C C . LEU A 1 722 ? 2.769 -17.477 -37.169 1.00 89.94 722 LEU A C 1
ATOM 5606 O O . LEU A 1 722 ? 1.835 -18.170 -36.785 1.00 89.94 722 LEU A O 1
ATOM 5610 N N . VAL A 1 723 ? 2.661 -16.707 -38.250 1.00 89.50 723 VAL A N 1
ATOM 5611 C CA . VAL A 1 723 ? 1.477 -16.743 -39.118 1.00 89.50 723 VAL A CA 1
ATOM 5612 C C . VAL A 1 723 ? 1.443 -18.066 -39.882 1.00 89.50 723 VAL A C 1
ATOM 5614 O O . VAL A 1 723 ? 0.408 -18.726 -39.923 1.00 89.50 723 VAL A O 1
ATOM 5617 N N . GLU A 1 724 ? 2.582 -18.495 -40.433 1.00 90.19 724 GLU A N 1
ATOM 5618 C CA . GLU A 1 724 ? 2.689 -19.730 -41.222 1.00 90.19 724 GLU A CA 1
ATOM 5619 C C . GLU A 1 724 ? 2.399 -20.995 -40.410 1.00 90.19 724 GLU A C 1
ATOM 5621 O O . GLU A 1 724 ? 1.757 -21.920 -40.909 1.00 90.19 724 GLU A O 1
ATOM 5626 N N . ASN A 1 725 ? 2.844 -21.042 -39.153 1.00 90.12 725 ASN A N 1
ATOM 5627 C CA . ASN A 1 725 ? 2.612 -22.185 -38.270 1.00 90.12 725 ASN A CA 1
ATOM 5628 C C . ASN A 1 725 ? 1.281 -22.105 -37.492 1.00 90.12 725 ASN A C 1
ATOM 5630 O O . ASN A 1 725 ? 0.975 -23.011 -36.716 1.00 90.12 725 ASN A O 1
ATOM 5634 N N . GLY A 1 726 ? 0.491 -21.043 -37.695 1.00 85.62 726 GLY A N 1
ATOM 5635 C CA . GLY A 1 726 ? -0.799 -20.828 -37.036 1.00 85.62 726 GLY A CA 1
ATOM 5636 C C . GLY A 1 726 ? -0.722 -20.346 -35.581 1.00 85.62 726 GLY A C 1
ATOM 5637 O O . GLY A 1 726 ? -1.760 -20.239 -34.930 1.00 85.62 726 GLY A O 1
ATOM 5638 N N . ALA A 1 727 ? 0.467 -20.032 -35.060 1.00 87.19 727 ALA A N 1
ATOM 5639 C CA . ALA A 1 727 ? 0.645 -19.448 -33.732 1.00 87.19 727 ALA A CA 1
ATOM 5640 C C . ALA A 1 727 ? 0.213 -17.972 -33.652 1.00 87.19 727 ALA A C 1
ATOM 5642 O O . ALA A 1 727 ? -0.040 -17.470 -32.560 1.00 87.19 727 ALA A O 1
ATOM 5643 N N . LEU A 1 728 ? 0.121 -17.262 -34.779 1.00 89.31 728 LEU A N 1
ATOM 5644 C CA . LEU A 1 728 ? -0.439 -15.916 -34.890 1.00 89.31 728 LEU A CA 1
ATOM 5645 C C . LEU A 1 728 ? -1.605 -15.930 -35.886 1.00 89.31 728 LEU A C 1
ATOM 5647 O O . LEU A 1 728 ? -1.411 -15.913 -37.099 1.00 89.31 728 LEU A O 1
ATOM 5651 N N . GLU A 1 729 ? -2.829 -15.939 -35.366 1.00 88.88 729 GLU A N 1
ATOM 5652 C CA . GLU A 1 729 ? -4.047 -15.926 -36.177 1.00 88.88 729 GLU A CA 1
ATOM 5653 C C . GLU A 1 729 ? -4.406 -14.496 -36.587 1.00 88.88 729 GLU A C 1
ATOM 5655 O O . GLU A 1 729 ? -4.477 -13.610 -35.733 1.00 88.88 729 GLU A O 1
ATOM 5660 N N . LEU A 1 730 ? -4.673 -14.279 -37.879 1.00 87.69 730 LEU A N 1
ATOM 5661 C CA . LEU A 1 730 ? -5.082 -12.991 -38.445 1.00 87.69 730 LEU A CA 1
ATOM 5662 C C . LEU A 1 730 ? -6.544 -13.048 -38.913 1.00 87.69 730 LEU A C 1
ATOM 5664 O O . LEU A 1 730 ? -6.900 -13.872 -39.755 1.00 87.69 730 LEU A O 1
ATOM 5668 N N . ASP A 1 731 ? -7.378 -12.135 -38.416 1.00 84.62 731 ASP A N 1
ATOM 5669 C CA . ASP A 1 731 ? -8.733 -11.893 -38.918 1.00 84.62 731 ASP A CA 1
ATOM 5670 C C . ASP A 1 731 ? -8.746 -10.638 -39.800 1.00 84.62 731 ASP A C 1
ATOM 5672 O O . ASP A 1 731 ? -8.833 -9.501 -39.322 1.00 84.62 731 ASP A O 1
ATOM 5676 N N . TRP A 1 732 ? -8.692 -10.859 -41.113 1.00 74.69 732 TRP A N 1
ATOM 5677 C CA . TRP A 1 732 ? -8.697 -9.811 -42.134 1.00 74.69 732 TRP A CA 1
ATOM 5678 C C . TRP A 1 732 ? -9.994 -8.994 -42.181 1.00 74.69 732 TRP A C 1
ATOM 5680 O O . TRP A 1 732 ? -9.976 -7.861 -42.655 1.00 74.69 732 TRP A O 1
ATOM 5690 N N . GLY A 1 733 ? -11.110 -9.529 -41.670 1.00 69.38 733 GLY A N 1
ATOM 5691 C CA . GLY A 1 733 ? -12.384 -8.812 -41.621 1.00 69.38 733 GLY A CA 1
ATOM 5692 C C . GLY A 1 733 ? -12.425 -7.745 -40.527 1.00 69.38 733 GLY A C 1
ATOM 5693 O O . GLY A 1 733 ? -13.124 -6.740 -40.667 1.00 69.38 733 GLY A O 1
ATOM 5694 N N . THR A 1 734 ? -11.666 -7.936 -39.443 1.00 70.19 734 THR A N 1
ATOM 5695 C CA . THR A 1 734 ? -11.666 -7.028 -38.284 1.00 70.19 734 THR A CA 1
ATOM 5696 C C . THR A 1 734 ? -10.294 -6.443 -37.935 1.00 70.19 734 THR A C 1
ATOM 5698 O O . THR A 1 734 ? -10.195 -5.660 -36.986 1.00 70.19 734 THR A O 1
ATOM 5701 N N . TYR A 1 735 ? -9.251 -6.771 -38.709 1.00 76.38 735 TYR A N 1
ATOM 5702 C CA . TYR A 1 735 ? -7.842 -6.424 -38.462 1.00 76.38 735 TYR A CA 1
ATOM 5703 C C . TYR A 1 735 ? -7.339 -6.849 -37.072 1.00 76.38 735 TYR A C 1
ATOM 5705 O O . TYR A 1 735 ? -6.438 -6.224 -36.499 1.00 76.38 735 TYR A O 1
ATOM 5713 N N . ARG A 1 736 ? -7.947 -7.896 -36.504 1.00 81.38 736 ARG A N 1
ATOM 5714 C CA . ARG A 1 736 ? -7.537 -8.484 -35.227 1.00 81.38 736 ARG A CA 1
ATOM 5715 C C . ARG A 1 736 ? -6.473 -9.545 -35.462 1.00 81.38 736 ARG A C 1
ATOM 5717 O O . ARG A 1 736 ? -6.533 -10.292 -36.433 1.00 81.38 736 ARG A O 1
ATOM 5724 N N . ALA A 1 737 ? -5.544 -9.635 -34.527 1.00 84.31 737 ALA A N 1
ATOM 5725 C CA . ALA A 1 737 ? -4.540 -10.676 -34.463 1.00 84.31 737 ALA A CA 1
ATOM 5726 C C . ALA A 1 737 ? -4.494 -11.283 -33.058 1.00 84.31 737 ALA A C 1
ATOM 5728 O O . ALA A 1 737 ? -4.623 -10.553 -32.069 1.00 84.31 737 ALA A O 1
ATOM 5729 N N . ARG A 1 738 ? -4.305 -12.601 -32.959 1.00 85.56 738 ARG A N 1
ATOM 5730 C CA . ARG A 1 738 ? -4.244 -13.324 -31.679 1.00 85.56 738 ARG A CA 1
ATOM 5731 C C . ARG A 1 738 ? -3.087 -14.317 -31.665 1.00 85.56 738 ARG A C 1
ATOM 5733 O O . ARG A 1 738 ? -2.920 -15.074 -32.615 1.00 85.56 738 ARG A 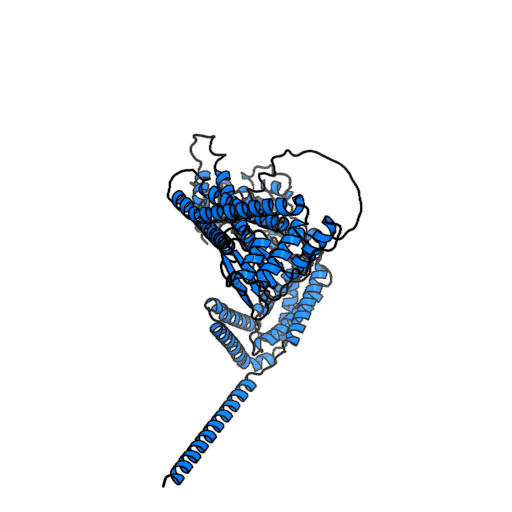O 1
ATOM 5740 N N . LEU A 1 739 ? -2.321 -14.324 -30.574 1.00 85.12 739 LEU A N 1
ATOM 5741 C CA . LEU A 1 739 ? -1.256 -15.302 -30.336 1.00 85.12 739 LEU A CA 1
ATOM 5742 C C . LEU A 1 739 ? -1.825 -16.570 -29.680 1.00 85.12 739 LEU A C 1
ATOM 5744 O O . LEU A 1 739 ? -2.625 -16.481 -28.749 1.00 85.12 739 LEU A O 1
ATOM 5748 N N . ARG A 1 740 ? -1.396 -17.738 -30.161 1.00 79.94 740 ARG A N 1
ATOM 5749 C CA . ARG A 1 740 ? -1.702 -19.079 -29.645 1.00 79.94 740 ARG A CA 1
ATOM 5750 C C . ARG A 1 740 ? -0.391 -19.836 -29.416 1.00 79.94 740 ARG A C 1
ATOM 5752 O O . ARG A 1 740 ? -0.010 -20.665 -30.239 1.00 79.94 740 ARG A O 1
ATOM 5759 N N . LEU A 1 741 ? 0.324 -19.482 -28.348 1.00 65.69 741 LEU A N 1
ATOM 5760 C CA . LEU A 1 741 ? 1.567 -20.147 -27.935 1.00 65.69 741 LEU A CA 1
ATOM 5761 C C . LEU A 1 741 ? 1.344 -21.152 -26.811 1.00 65.69 741 LEU A C 1
ATOM 5763 O O . LEU A 1 741 ? 0.473 -20.881 -25.952 1.00 65.69 741 LEU A O 1
#

pLDDT: mean 77.71, std 18.53, range [24.0, 97.62]

Sequence (741 aa):
MGNLEVKRLYFDGKSQIEQLRGQVETLQNAVANQRMSTSHTMWDDNEYTTRFNRLSGAINNLAFNIRKNWRCLPQWLEGYVSADALKTGKREMTVIGRAIASRWLAEKIFNKCFHPALEPQLSSQLKEIELSIRANAYTMHSEEEFGALTTKVVRWRMATLERSAKELNSTRDNSAILTSKATVDLAEHLYQYLNSPPPAGVEGSVSIIVELAVSIASKLPLESRDLAIVYPFPGEMVQLHLMEIQNTVLPILENQKSGTDAGEHEHEDEENIDKNKNGRAPGDQVKAVGQCAYDMGLSPKLSWCWIAVFSFVSLVANVVFLIGCISPGTANLSLYRVKVAVLADGLQKLAAEDSGGAAPGTLLHPDLPIYWYWGSSGICDVYGSQSETRCRRQFPPTQAVLAIVEESLRDRLGEGTDQASAVVSAWNATLSRLNPARLRDREARFASLSKASAALTVLAAILDVFSPVVGGAVVFSSSKSALLPYAVPVLGALLALGAGVLATCSMNEGVHGVVGTGEHGGPGVIILFVGAAPRLGSSLLGCCACNGVGREDRRQGDAELSPQKQWQQQQQTSPRRERLSIEDIGFLGEKRIHDHFQCALPDWTARGNWTSKLRSKDGHPRFTQDERLFADFTYADRSGSMREALRRAHVPVSPAWSNNTTYHFEVKTTPGEYDADMFLRESQVQKMQDYDHDPNNAYILIRISRIQGNPVTDYFPNPWTLVENGALELDWGTYRARLRL

Organism: Purpureocillium lilacinum (NCBI:txid33203)

Foldseek 3Di:
DPPVVVVVVVVVVVVVVVVVVVVVVVVVVVVVVVVVVLDDDDDPPVNVVVLVVVLLVLQLVLQLQQLQFFPDAPLQCPQVAAPCSNVVSDDRSSVRSSLLLLVCLVVPPQQQAQAQQDDSVVRRVVSVVLVVLVVVCVPDDDPVVVVVSFQVSLVSLVVVVVVCVVSSVPRPPSNVVQLVVQLVVSLVVVVLGGHPPGDPCSSVSSSSSSNSSNVVSNCQSSDSGDDDDDRDGPPDDDPVVVDDDDPDDDDDHPVRVPDDDDDDDDDDDDDDDDDDDDDDDPDPPVVVLLPVLPPPFADLVRLLVLLLVLLVLLLVLLVLQQCQLVFLVNLLLFQFKDQPVLLQVLLQVQLCVQQVHGQPDRLDDLLFARMWGAGQQWIWGAHDPPRDIDTDGDHGDLDDPLVVLLVSCCVRPNPDDPVSVVSSVSVVSSVVSHDCCLQVVLSVLLVVLSNLLNVLSVLLSVLSVCLSVQSVVVVPDPDPPQQVSLVSLLSSLVSLVSSLVSSVVSCCSDSCVSSPPVGDTGPNSVSSVVSRVSSNVSSSSSNSVSVVVPDPPDDDDDDDDDLVVVVVVVVPPDTDDPPQDPLRQQLLQLVVVLSLCVSQDVPRDCVQWQQAQSSVVVVDDGRDDDCLQAARTKDQQQPCSVVVSCVVVVHDDDPLADSGAIEGEHEWGDLADQFDKTADDPSRLVCLVVCQVPSRYWYKYWYWYNSSHSIDIDIDTSCVVCVVVVQWDADPVNRIIGGDD

Radius of gyration: 39.53 Å; chains: 1; bounding box: 79×102×107 Å